Protein AF-G6C3H3-F1 (afdb_monomer_lite)

Foldseek 3Di:
DAEAEQDPPAEDELVCQQDQVSLDVVVPDPDHDDDDPAFAAASYEYELEHYEDAAEAECVQERVHRRRTSVNNYHYAQYEYEYDAAYEYEYEAEQDEQEEYEQDQPDDPRCSDAQASYEYEYNYEYAYAHAYDPVGAAEDEEYASHEYEYPAYYHHAHAQHEDYYYEQNYAAEDAAQYEFEYHALYEDEEFFLHDDPDPHHDSATHYEYNYEYEYDAPHEAYEDYDYERPDLQADSYEHYYNYEYDHQRYANYEDYAYESYEYHAQEEYEHHEQYEDYEYECHAYAHAEEYEYQYLYEDYEYDYECVVHAAAANYEYEYNEANYEDYEYELEEEEPPDDRHHHRYRYHQVQYAYEPYHYDLYEYHEADEEADEHANYAPYAYELYAYEAREEYHYADANYEPEEYEAHHPPDPARYDYDAPYEYEHEENYEQYEEEHQGEYEYRHEYAYYYNYEDEYYEDENYEYHYAEEYEYEALYEDYEYENHDYYEYQEEYDYQHYNYEYYEAAYQDEDEHEYNYEYYAAHELYEDYAYYRDAYEYEYNAEFEYHHHDDPRAAERAHRPHAHEYEYDAQHEFEYEAQHERHDDHAAEYAADANYYFEYEELYEREEHAHHEYHDDANYEYAWYQHPDPPSAYEDYHYAYQEYEYAANYQYYHGYALHEYYEANYAHQYEYEANHAEDEHEYNYEDYAYPHQNYEYEAAYAYEYAEENYEDEEDNHHYDHPHHYYDPHYYNYYDYD

Secondary structure (DSSP, 8-state):
-EEEES--S-PEEGGGGSSHHHHHHHH-TT------SSS----EEEES-EEEE-S-EETTS-TTSSS--GGGGEEEES-EEEEPTT-EEEE-STT-EEEEEE----STT-----GGGSEEEESSEEEE-PPP-SS---EEEEEESSEEEESSEEEE-STT-EEEEEETT-EEEE-TT-EEEE-TT-EEEEEES-STT---S---EEEEE-SEEEEPTT----EEEEEE--SS-GGGEEEEE-SEEEETTSTT-EEEEEES-EEEE-SEEEE-TT-EEEEEES-EEEE-S-EEE-SS-EEEEEEEE-TT--EEE--EEEE-SSSEEEEEEEEEEEE--STTEEE--EEE-TT--EEEEEEES-EEEE-S-EEE-SSSEEEEEEES-EEEE-S-EEE-SSS-EEEEEES--TT-S-SEEEPTT-EEEE-TT-EEEEEETT-EEEE-SEEEE-TT-EEEEEESTT-EEEE-SEEEE-TT-EEEEEES-SEEEE-SEEEE-STT-EEEEEEESS--EEEE-SEEEE-STT-EEEEEEES-EEEEE-S-EEE---BTTB--EEEEETT-EEEEE-TT-EEEE-TT-EEEEEESSEEEE-TT-EEEE-TT-EEEEESSSEEEE-TT-EEEE----STT---EEEEE--SSEEEEE--SEEEEPTT-EEEEE--SS-EEEEE--SEEEE-SS-EEEEE--TT-EEEE--EEEE-SSS-EEEEESSEEEE-S-EE--SSSS-EEE-

Structure (mmCIF, N/CA/C/O backbone):
data_AF-G6C3H3-F1
#
_entry.id   AF-G6C3H3-F1
#
loop_
_atom_site.group_PDB
_atom_site.id
_atom_site.type_symbol
_atom_site.label_atom_id
_atom_site.label_alt_id
_atom_site.label_comp_id
_atom_site.label_asym_id
_atom_site.label_entity_id
_atom_site.label_seq_id
_atom_site.pdbx_PDB_ins_code
_atom_site.Cartn_x
_atom_site.Cartn_y
_atom_site.Cartn_z
_atom_site.occupancy
_atom_site.B_iso_or_equiv
_atom_site.auth_seq_id
_atom_site.auth_comp_id
_atom_site.auth_asym_id
_atom_site.auth_atom_id
_atom_site.pdbx_PDB_model_num
ATOM 1 N N . PHE A 1 1 ? -37.567 7.611 62.270 1.00 65.19 1 PHE A N 1
ATOM 2 C CA . PHE A 1 1 ? -36.760 7.077 61.156 1.00 65.19 1 PHE A CA 1
ATOM 3 C C . PHE A 1 1 ? -35.905 5.941 61.695 1.00 65.19 1 PHE A C 1
ATOM 5 O O . PHE A 1 1 ? -35.136 6.182 62.618 1.00 65.19 1 PHE A O 1
ATOM 12 N N . MET A 1 2 ? -36.106 4.710 61.221 1.00 79.44 2 MET A N 1
ATOM 13 C CA . MET A 1 2 ? -35.404 3.520 61.722 1.00 79.44 2 MET A CA 1
ATOM 14 C C . MET A 1 2 ? -34.203 3.203 60.825 1.00 79.44 2 MET A C 1
ATOM 16 O O . MET A 1 2 ? -34.356 3.170 59.607 1.00 79.44 2 MET A O 1
ATOM 20 N N . VAL A 1 3 ? -33.029 2.955 61.416 1.00 84.56 3 VAL A N 1
ATOM 21 C CA . VAL A 1 3 ? -31.821 2.531 60.689 1.00 84.56 3 VAL A CA 1
ATOM 22 C C . VAL A 1 3 ? -31.409 1.142 61.167 1.00 84.56 3 VAL A C 1
ATOM 24 O O . VAL A 1 3 ? -31.117 0.952 62.345 1.00 84.56 3 VAL A O 1
ATOM 27 N N . LEU A 1 4 ? -31.374 0.178 60.252 1.00 87.06 4 LEU A N 1
ATOM 28 C CA . LEU A 1 4 ? -30.877 -1.172 60.487 1.00 87.06 4 LEU A CA 1
ATOM 29 C C . LEU A 1 4 ? -29.402 -1.229 60.084 1.00 87.06 4 LEU A C 1
ATOM 31 O O . LEU A 1 4 ? -29.072 -1.114 58.905 1.00 87.06 4 LEU A O 1
ATOM 35 N N . HIS A 1 5 ? -28.511 -1.390 61.060 1.00 88.25 5 HIS A N 1
ATOM 36 C CA . HIS A 1 5 ? -27.068 -1.469 60.835 1.00 88.25 5 HIS A CA 1
ATOM 37 C C . HIS A 1 5 ? -26.609 -2.931 60.856 1.00 88.25 5 HIS A C 1
ATOM 39 O O . HIS A 1 5 ? -26.751 -3.594 61.882 1.00 88.25 5 HIS A O 1
ATOM 45 N N . LYS A 1 6 ? -26.060 -3.421 59.737 1.00 88.38 6 LYS A N 1
ATOM 46 C CA . LYS A 1 6 ? -25.542 -4.792 59.568 1.00 88.38 6 LYS A CA 1
ATOM 47 C C . LYS A 1 6 ? -26.547 -5.882 59.999 1.00 88.38 6 LYS A C 1
ATOM 49 O O . LYS A 1 6 ? -26.216 -6.723 60.836 1.00 88.38 6 LYS A O 1
ATOM 54 N N . PRO A 1 7 ? -27.795 -5.873 59.486 1.00 87.31 7 PRO A N 1
ATOM 55 C CA . PRO A 1 7 ? -28.795 -6.861 59.883 1.00 87.31 7 PRO A CA 1
ATOM 56 C C . PRO A 1 7 ? -28.382 -8.279 59.455 1.00 87.31 7 PRO A C 1
ATOM 58 O O . PRO A 1 7 ? -27.987 -8.505 58.316 1.00 87.31 7 PRO A O 1
ATOM 61 N N . THR A 1 8 ? -28.526 -9.254 60.355 1.00 80.69 8 THR A N 1
ATOM 62 C CA . THR A 1 8 ? -28.096 -10.652 60.142 1.00 80.69 8 THR A CA 1
ATOM 63 C C . THR A 1 8 ? -29.222 -11.593 59.689 1.00 80.69 8 THR A C 1
ATOM 65 O O . THR A 1 8 ? -28.976 -12.765 59.421 1.00 80.69 8 THR A O 1
ATOM 68 N N . GLY A 1 9 ? -30.460 -11.095 59.575 1.00 76.12 9 GLY A N 1
ATOM 69 C CA . GLY A 1 9 ? -31.671 -11.885 59.300 1.00 76.12 9 GLY A CA 1
ATOM 70 C C . GLY A 1 9 ? -31.906 -12.304 57.840 1.00 76.12 9 GLY A C 1
ATOM 71 O O . GLY A 1 9 ? -32.994 -12.777 57.524 1.00 76.12 9 GLY A O 1
ATOM 72 N N . GLY A 1 10 ? -30.929 -12.132 56.944 1.00 84.06 10 GLY A N 1
ATOM 73 C CA . GLY A 1 10 ? -31.059 -12.453 55.517 1.00 84.06 10 GLY A CA 1
ATOM 74 C C . GLY A 1 10 ? -31.530 -11.279 54.647 1.00 84.06 10 GLY A C 1
ATOM 75 O O . GLY A 1 10 ? -31.363 -10.115 55.003 1.00 84.06 10 GLY A O 1
ATOM 76 N N . SER A 1 11 ? -32.058 -11.585 53.455 1.00 88.81 11 SER A N 1
ATOM 77 C CA . SER A 1 11 ? -32.482 -10.574 52.470 1.00 88.81 11 SER A CA 1
ATOM 78 C C . SER A 1 11 ? -33.853 -9.991 52.808 1.00 88.81 11 SER A C 1
ATOM 80 O O . SER A 1 11 ? -34.802 -10.729 53.068 1.00 88.81 11 SER A O 1
ATOM 82 N N . MET A 1 12 ? -33.972 -8.665 52.766 1.00 91.69 12 MET A N 1
ATOM 83 C CA . MET A 1 12 ? -35.257 -7.980 52.881 1.00 91.69 12 MET A CA 1
ATOM 84 C C . MET A 1 12 ? -35.919 -7.885 51.513 1.00 91.69 12 MET A C 1
ATOM 86 O O . MET A 1 12 ? -35.362 -7.309 50.580 1.00 91.69 12 MET A O 1
ATOM 90 N N . LYS A 1 13 ? -37.128 -8.431 51.406 1.00 93.31 13 LYS A N 1
ATOM 91 C CA . LYS A 1 13 ? -37.913 -8.421 50.170 1.00 93.31 13 LYS A CA 1
ATOM 92 C C . LYS A 1 13 ? -38.567 -7.067 49.958 1.00 93.31 13 LYS A C 1
ATOM 94 O O . LYS A 1 13 ? -39.248 -6.581 50.862 1.00 93.31 13 LYS A O 1
ATOM 99 N N . LEU A 1 14 ? -38.439 -6.494 48.766 1.00 94.00 14 LEU A N 1
ATOM 100 C CA . LEU A 1 14 ? -39.068 -5.218 48.425 1.00 94.00 14 LEU A CA 1
ATOM 101 C C . LEU A 1 14 ? -40.595 -5.273 48.584 1.00 94.00 14 LEU A C 1
ATOM 103 O O . LEU A 1 14 ? -41.206 -4.326 49.071 1.00 94.00 14 LEU A O 1
ATOM 107 N N . SER A 1 15 ? -41.214 -6.420 48.294 1.00 92.44 15 SER A N 1
ATOM 108 C CA . SER A 1 15 ? -42.661 -6.595 48.459 1.00 92.44 15 SER A CA 1
ATOM 109 C C . SER A 1 15 ? -43.156 -6.468 49.904 1.00 92.44 15 SER A C 1
ATOM 111 O O . SER A 1 15 ? -44.357 -6.325 50.131 1.00 92.44 15 SER A O 1
ATOM 113 N N . SER A 1 16 ? -42.259 -6.521 50.897 1.00 89.06 16 SER A N 1
ATOM 114 C CA . SER A 1 16 ? -42.622 -6.320 52.304 1.00 89.06 16 SER A CA 1
ATOM 115 C C . SER A 1 16 ? -43.036 -4.875 52.609 1.00 89.06 16 SER A C 1
ATOM 117 O O . SER A 1 16 ? -43.790 -4.646 53.552 1.00 89.06 16 SER A O 1
ATOM 119 N N . VAL A 1 17 ? -42.650 -3.903 51.772 1.00 86.88 17 VAL A N 1
ATOM 120 C CA . VAL A 1 17 ? -42.936 -2.472 51.986 1.00 86.88 17 VAL A CA 1
ATOM 121 C C . VAL A 1 17 ? -44.022 -1.895 51.065 1.00 86.88 17 VAL A C 1
ATOM 123 O O . VAL A 1 17 ? -44.182 -0.680 50.958 1.00 86.88 17 VAL A O 1
ATOM 126 N N . ASN A 1 18 ? -44.820 -2.753 50.421 1.00 83.94 18 ASN A N 1
ATOM 127 C CA . ASN A 1 18 ? -45.878 -2.321 49.499 1.00 83.94 18 ASN A CA 1
ATOM 128 C C . ASN A 1 18 ? -47.015 -1.551 50.180 1.00 83.94 18 ASN A C 1
ATOM 130 O O . ASN A 1 18 ? -47.515 -0.567 49.632 1.00 83.94 18 ASN A O 1
ATOM 134 N N . SER A 1 19 ? -47.419 -1.988 51.373 1.00 80.44 19 SER A N 1
ATOM 135 C CA . SER A 1 19 ? -48.550 -1.441 52.128 1.00 80.44 19 SER A CA 1
ATOM 136 C C . SER A 1 19 ? -48.218 -1.324 53.614 1.00 80.44 19 SER A C 1
ATOM 138 O O . SER A 1 19 ? -47.340 -2.026 54.110 1.00 80.44 19 SER A O 1
ATOM 140 N N . LEU A 1 20 ? -48.957 -0.494 54.354 1.00 78.44 20 LEU A N 1
ATOM 141 C CA . LEU A 1 20 ? -48.774 -0.378 55.806 1.00 78.44 20 LEU A CA 1
ATOM 142 C C . LEU A 1 20 ? -48.952 -1.729 56.523 1.00 78.44 20 LEU A C 1
ATOM 144 O O . LEU A 1 20 ? -48.189 -2.057 57.426 1.00 78.44 20 LEU A O 1
ATOM 148 N N . ALA A 1 21 ? -49.893 -2.556 56.058 1.00 80.31 21 ALA A N 1
ATOM 149 C CA . ALA A 1 21 ? -50.127 -3.893 56.597 1.00 80.31 21 ALA A CA 1
ATOM 150 C C . ALA A 1 21 ? -48.920 -4.826 56.400 1.00 80.31 21 ALA A C 1
ATOM 152 O O . ALA A 1 21 ? -48.498 -5.504 57.336 1.00 80.31 21 ALA A O 1
ATOM 153 N N . THR A 1 22 ? -48.326 -4.842 55.202 1.00 81.31 22 THR A N 1
ATOM 154 C CA . THR A 1 22 ? -47.132 -5.662 54.931 1.00 81.31 22 THR A CA 1
ATOM 155 C C . THR A 1 22 ? -45.911 -5.144 55.688 1.00 81.31 22 THR A C 1
ATOM 157 O O . THR A 1 22 ? -45.115 -5.947 56.166 1.00 81.31 22 THR A O 1
ATOM 160 N N . ILE A 1 23 ? -45.804 -3.823 55.865 1.00 79.50 23 ILE A N 1
ATOM 161 C CA . ILE A 1 23 ? -44.745 -3.177 56.646 1.00 79.50 23 ILE A CA 1
ATOM 162 C C . ILE A 1 23 ? -44.831 -3.594 58.119 1.00 79.50 23 ILE A C 1
ATOM 164 O O . ILE A 1 23 ? -43.850 -4.091 58.668 1.00 79.50 23 ILE A O 1
ATOM 168 N N . ASN A 1 24 ? -46.001 -3.449 58.748 1.00 78.31 24 ASN A N 1
ATOM 169 C CA . ASN A 1 24 ? -46.206 -3.842 60.146 1.00 78.31 24 ASN A CA 1
ATOM 170 C C . ASN A 1 24 ? -46.001 -5.352 60.328 1.00 78.31 24 ASN A C 1
ATOM 172 O O . ASN A 1 24 ? -45.377 -5.788 61.293 1.00 78.31 24 ASN A O 1
ATOM 176 N N . SER A 1 25 ? -46.416 -6.158 59.344 1.00 79.94 25 SER A N 1
ATOM 177 C CA . SER A 1 25 ? -46.111 -7.591 59.330 1.00 79.94 25 SER A CA 1
ATOM 178 C C . SER A 1 25 ? -44.607 -7.884 59.260 1.00 79.94 25 SER A C 1
ATOM 180 O O . SER A 1 25 ? -44.170 -8.880 59.833 1.00 79.94 25 SER A O 1
ATOM 182 N N . ALA A 1 26 ? -43.817 -7.064 58.562 1.00 74.88 26 ALA A N 1
ATOM 183 C CA . ALA A 1 26 ? -42.375 -7.255 58.408 1.00 74.88 26 ALA A CA 1
ATOM 184 C C . ALA A 1 26 ? -41.568 -6.784 59.632 1.00 74.88 26 ALA A C 1
ATOM 186 O O . ALA A 1 26 ? -40.526 -7.362 59.934 1.00 74.88 26 ALA A O 1
ATOM 187 N N . LEU A 1 27 ? -42.052 -5.769 60.354 1.00 73.81 27 LEU A N 1
ATOM 188 C CA . LEU A 1 27 ? -41.435 -5.259 61.589 1.00 73.81 27 LEU A CA 1
ATOM 189 C C . LEU A 1 27 ? -41.714 -6.143 62.817 1.00 73.81 27 LEU A C 1
ATOM 191 O O . LEU A 1 27 ? -41.025 -6.041 63.835 1.00 73.81 27 LEU A O 1
ATOM 195 N N . GLY A 1 28 ? -42.696 -7.041 62.708 1.00 75.75 28 GLY A N 1
ATOM 196 C CA . GLY A 1 28 ? -43.110 -7.948 63.771 1.00 75.75 28 GLY A CA 1
ATOM 197 C C . GLY A 1 28 ? -44.033 -7.288 64.797 1.00 75.75 28 GLY A C 1
ATOM 198 O O . GLY A 1 28 ? -44.386 -6.119 64.709 1.00 75.75 28 GLY A O 1
ATOM 199 N N . SER A 1 29 ? -44.429 -8.041 65.823 1.00 80.19 29 SER A N 1
ATOM 200 C CA . SER A 1 29 ? -45.497 -7.634 66.752 1.00 80.19 29 SER A CA 1
ATOM 201 C C . SER A 1 29 ? -45.112 -6.556 67.776 1.00 80.19 29 SER A C 1
ATOM 203 O O . SER A 1 29 ? -45.908 -6.255 68.661 1.00 80.19 29 SER A O 1
ATOM 205 N N . LYS A 1 30 ? -43.875 -6.043 67.743 1.00 80.69 30 LYS A N 1
ATOM 206 C CA . LYS A 1 30 ? -43.344 -5.100 68.749 1.00 80.69 30 LYS A CA 1
ATOM 207 C C . LYS A 1 30 ? -43.237 -3.661 68.248 1.00 80.69 30 LYS A C 1
ATOM 209 O O . LYS A 1 30 ? -42.920 -2.781 69.042 1.00 80.69 30 LYS A O 1
ATOM 214 N N . VAL A 1 31 ? -43.451 -3.433 66.955 1.00 75.38 31 VAL A N 1
ATOM 215 C CA . VAL A 1 31 ? -43.338 -2.120 66.318 1.00 75.38 31 VAL A CA 1
ATOM 216 C C . VAL A 1 31 ? -44.489 -1.981 65.330 1.00 75.38 31 VAL A C 1
ATOM 218 O O . VAL A 1 31 ? -44.626 -2.799 64.427 1.00 75.38 31 VAL A O 1
ATOM 221 N N . GLU A 1 32 ? -45.295 -0.938 65.496 1.00 76.44 32 GLU A N 1
ATOM 222 C CA . GLU A 1 32 ? -46.365 -0.566 64.572 1.00 76.44 32 GLU A CA 1
ATOM 223 C C . GLU A 1 32 ? -46.048 0.813 63.991 1.00 76.44 32 GLU A C 1
ATOM 225 O O . GLU A 1 32 ? -45.681 1.736 64.721 1.00 76.44 32 GLU A O 1
ATOM 230 N N . LEU A 1 33 ? -46.136 0.940 62.669 1.00 76.56 33 LEU A N 1
ATOM 231 C CA . LEU A 1 33 ? -46.012 2.212 61.974 1.00 76.56 33 LEU A CA 1
ATOM 232 C C . LEU A 1 33 ? -47.397 2.760 61.639 1.00 76.56 33 LEU A C 1
ATOM 234 O O . LEU A 1 33 ? -48.252 2.047 61.112 1.00 76.56 33 LEU A O 1
ATOM 238 N N . GLU A 1 34 ? -47.570 4.055 61.888 1.00 78.88 34 GLU A N 1
ATOM 239 C CA . GLU A 1 34 ? -48.705 4.852 61.435 1.00 78.88 34 GLU A CA 1
ATOM 240 C C . GLU A 1 34 ? -48.234 5.750 60.282 1.00 78.88 34 GLU A C 1
ATOM 242 O O . GLU A 1 34 ? -47.228 6.457 60.396 1.00 78.88 34 GLU A O 1
ATOM 247 N N . ALA A 1 35 ? -48.913 5.676 59.136 1.00 71.31 35 ALA A N 1
ATOM 248 C CA . ALA A 1 35 ? -48.563 6.485 57.973 1.00 71.31 35 ALA A CA 1
ATOM 249 C C . ALA A 1 35 ? -49.033 7.943 58.160 1.00 71.31 35 ALA A C 1
ATOM 251 O O . ALA A 1 35 ? -50.126 8.164 58.684 1.00 71.31 35 ALA A O 1
ATOM 252 N N . PRO A 1 36 ? -48.263 8.948 57.705 1.00 73.00 36 PRO A N 1
ATOM 253 C CA . PRO A 1 36 ? -48.707 10.338 57.729 1.00 73.00 36 PRO A CA 1
ATOM 254 C C . PRO A 1 36 ? -49.960 10.538 56.861 1.00 73.00 36 PRO A C 1
ATOM 256 O O . PRO A 1 36 ? -50.090 9.942 55.794 1.00 73.00 36 PRO A O 1
ATOM 259 N N . ALA A 1 37 ? -50.864 11.421 57.301 1.00 69.81 37 ALA A N 1
ATOM 260 C CA . ALA A 1 37 ? -52.139 11.689 56.622 1.00 69.81 37 ALA A CA 1
ATOM 261 C C . ALA A 1 37 ? -51.979 12.228 55.184 1.00 69.81 37 ALA A C 1
ATOM 263 O O . ALA A 1 37 ? -52.869 12.053 54.354 1.00 69.81 37 ALA A O 1
ATOM 264 N N . THR A 1 38 ? -50.846 12.872 54.882 1.00 65.62 38 THR A N 1
ATOM 265 C CA . THR A 1 38 ? -50.468 13.355 53.546 1.00 65.62 38 THR A CA 1
ATOM 266 C C . THR A 1 38 ? -48.951 13.286 53.366 1.00 65.62 38 THR A C 1
ATOM 268 O O . THR A 1 38 ? -48.218 13.636 54.291 1.00 65.62 38 THR A O 1
ATOM 271 N N . GLY A 1 39 ? -48.484 12.927 52.166 1.00 65.88 39 GLY A N 1
ATOM 272 C CA . GLY A 1 39 ? -47.061 12.910 51.798 1.00 65.88 39 GLY A CA 1
ATOM 273 C C . GLY A 1 39 ? -46.446 11.508 51.708 1.00 65.88 39 GLY A C 1
ATOM 274 O O . GLY A 1 39 ? -47.073 10.509 52.056 1.00 65.88 39 GLY A O 1
ATOM 275 N N . SER A 1 40 ? -45.214 11.436 51.203 1.00 71.12 40 SER A N 1
ATOM 276 C CA . SER A 1 40 ? -44.408 10.214 51.119 1.00 71.12 40 SER A CA 1
ATOM 277 C C . SER A 1 40 ? -43.571 10.015 52.390 1.00 71.12 40 SER A C 1
ATOM 279 O O . SER A 1 40 ? -43.227 10.969 53.090 1.00 71.12 40 SER A O 1
ATOM 281 N N . TYR A 1 41 ? -43.250 8.762 52.723 1.00 75.44 41 TYR A N 1
ATOM 282 C CA . TYR A 1 41 ? -42.423 8.426 53.883 1.00 75.44 41 TYR A CA 1
ATOM 283 C C . TYR A 1 41 ? -41.456 7.286 53.562 1.00 75.44 41 TYR A C 1
ATOM 285 O O . TYR A 1 41 ? -41.784 6.365 52.814 1.00 75.44 41 TYR A O 1
ATOM 293 N N . LYS A 1 42 ? -40.269 7.331 54.176 1.00 82.38 42 LYS A N 1
ATOM 294 C CA . LYS A 1 42 ? -39.319 6.214 54.172 1.00 82.38 42 LYS A CA 1
ATOM 295 C C . LYS A 1 42 ? -39.565 5.322 55.384 1.00 82.38 42 LYS A C 1
ATOM 297 O O . LYS A 1 42 ? -39.545 5.803 56.517 1.00 82.38 42 LYS A O 1
ATOM 302 N N . VAL A 1 43 ? -39.778 4.032 55.145 1.00 82.94 43 VAL A N 1
ATOM 303 C CA . VAL A 1 43 ? -40.082 3.027 56.173 1.00 82.94 43 VAL A CA 1
ATOM 304 C C . VAL A 1 43 ? -38.861 2.785 57.060 1.00 82.94 43 VAL A C 1
ATOM 306 O O . VAL A 1 43 ? -38.936 2.890 58.283 1.00 82.94 43 VAL A O 1
ATOM 309 N N . TYR A 1 44 ? -37.716 2.500 56.441 1.00 84.81 44 TYR A N 1
ATOM 310 C CA . TYR A 1 44 ? -36.442 2.297 57.121 1.00 84.81 44 TYR A CA 1
ATOM 311 C C . TYR A 1 44 ? -35.264 2.544 56.178 1.00 84.81 44 TYR A C 1
ATOM 313 O O . TYR A 1 44 ? -35.391 2.456 54.953 1.00 84.81 44 TYR A O 1
ATOM 321 N N . SER A 1 45 ? -34.103 2.800 56.775 1.00 89.88 45 SER A N 1
ATOM 322 C CA . SER A 1 45 ? -32.813 2.697 56.104 1.00 89.88 45 SER A CA 1
ATOM 323 C C . SER A 1 45 ? -32.078 1.445 56.540 1.00 89.88 45 SER A C 1
ATOM 325 O O . SER A 1 45 ? -32.140 1.059 57.705 1.00 89.88 45 SER A O 1
ATOM 327 N N . VAL A 1 46 ? -31.331 0.843 55.627 1.00 91.31 46 VAL A N 1
ATOM 328 C CA . VAL A 1 46 ? -30.484 -0.314 55.903 1.00 91.31 46 VAL A CA 1
ATOM 329 C C . VAL A 1 46 ? -29.068 0.006 55.469 1.00 91.31 46 VAL A C 1
ATOM 331 O O . VAL A 1 46 ? -28.836 0.484 54.361 1.00 91.31 46 VAL A O 1
ATOM 334 N N . TYR A 1 47 ? -28.124 -0.269 56.357 1.00 91.25 47 TYR A N 1
ATOM 335 C CA . TYR A 1 47 ? -26.701 -0.157 56.099 1.00 91.25 47 TYR A CA 1
ATOM 336 C C . TYR A 1 47 ? -26.055 -1.538 56.203 1.00 91.25 47 TYR A C 1
ATOM 338 O O . TYR A 1 47 ? -26.296 -2.232 57.194 1.00 91.25 47 TYR A O 1
ATOM 346 N N . ARG A 1 48 ? -25.235 -1.929 55.214 1.00 90.44 48 ARG A N 1
ATOM 347 C CA . ARG A 1 48 ? -24.584 -3.256 55.143 1.00 90.44 48 ARG A CA 1
ATOM 348 C C . ARG A 1 48 ? -25.574 -4.423 55.285 1.00 90.44 48 ARG A C 1
ATOM 350 O O . ARG A 1 48 ? -25.325 -5.380 56.013 1.00 90.44 48 ARG A O 1
ATOM 357 N N . GLY A 1 49 ? -26.735 -4.305 54.645 1.00 93.12 49 GLY A N 1
ATOM 358 C CA . GLY A 1 49 ? -27.723 -5.382 54.550 1.00 93.12 49 GLY A CA 1
ATOM 359 C C . GLY A 1 49 ? -27.897 -5.850 53.110 1.00 93.12 49 GLY A C 1
ATOM 360 O O . GLY A 1 49 ? -27.049 -5.589 52.262 1.00 93.12 49 GLY A O 1
ATOM 361 N N . LYS A 1 50 ? -29.023 -6.509 52.824 1.00 94.81 50 LYS A N 1
ATOM 362 C CA . LYS A 1 50 ? -29.364 -6.979 51.478 1.00 94.81 50 LYS A CA 1
ATOM 363 C C . LYS A 1 50 ? -30.829 -6.722 51.141 1.00 94.81 50 LYS A C 1
ATOM 365 O O . LYS A 1 50 ? -31.700 -7.086 51.933 1.00 94.81 50 LYS A O 1
ATOM 370 N N . ILE A 1 51 ? -31.091 -6.142 49.970 1.00 95.62 51 ILE A N 1
ATOM 371 C CA . ILE A 1 51 ? -32.431 -6.026 49.379 1.00 95.62 51 ILE A CA 1
ATOM 372 C C . ILE A 1 51 ? -32.618 -7.036 48.245 1.00 95.62 51 ILE A C 1
ATOM 374 O O . ILE A 1 51 ? -31.763 -7.190 47.373 1.00 95.62 51 ILE A O 1
ATOM 378 N N . GLU A 1 52 ? -33.760 -7.714 48.261 1.00 96.94 52 GLU A N 1
ATOM 379 C CA . GLU A 1 52 ? -34.253 -8.591 47.200 1.00 96.94 52 GLU A CA 1
ATOM 380 C C . GLU A 1 52 ? -35.432 -7.892 46.508 1.00 96.94 52 GLU A C 1
ATOM 382 O O . GLU A 1 52 ? -36.507 -7.715 47.087 1.00 96.94 52 GLU A O 1
ATOM 387 N N . ILE A 1 53 ? -35.223 -7.448 45.272 1.00 97.94 53 ILE A N 1
ATOM 388 C CA . ILE A 1 53 ? -36.224 -6.815 44.412 1.00 97.94 53 ILE A CA 1
ATOM 389 C C . ILE A 1 53 ? -37.033 -7.941 43.761 1.00 97.94 53 ILE A C 1
ATOM 391 O O . ILE A 1 53 ? -36.782 -8.369 42.633 1.00 97.94 53 ILE A O 1
ATOM 395 N N . ASN A 1 54 ? -37.993 -8.453 44.532 1.00 97.25 54 ASN A N 1
ATOM 396 C CA . ASN A 1 54 ? -38.839 -9.600 44.200 1.00 97.25 54 ASN A CA 1
ATOM 397 C C . ASN A 1 54 ? -40.176 -9.214 43.532 1.00 97.25 54 ASN A C 1
ATOM 399 O O . ASN A 1 54 ? -41.122 -10.008 43.467 1.00 97.25 54 ASN A O 1
ATOM 403 N N . GLN A 1 55 ? -40.267 -7.989 43.021 1.00 97.06 55 GLN A N 1
ATOM 404 C CA . GLN A 1 55 ? -41.407 -7.436 42.293 1.00 97.06 55 GLN A CA 1
ATOM 405 C C . GLN A 1 55 ? -40.922 -6.450 41.228 1.00 97.06 55 GLN A C 1
ATOM 407 O O . GLN A 1 55 ? -39.760 -6.047 41.259 1.00 97.06 55 GLN A O 1
ATOM 412 N N . ASP A 1 56 ? -41.800 -6.084 40.297 1.00 98.25 56 ASP A N 1
ATOM 413 C CA . ASP A 1 56 ? -41.472 -5.075 39.291 1.00 98.25 56 ASP A CA 1
ATOM 414 C C . ASP A 1 56 ? -41.357 -3.687 39.933 1.00 98.25 56 ASP A C 1
ATOM 416 O O . ASP A 1 56 ? -42.045 -3.393 40.912 1.00 98.25 56 ASP A O 1
ATOM 420 N N . VAL A 1 57 ? -40.477 -2.856 39.374 1.00 98.25 57 VAL A N 1
ATOM 421 C CA . VAL A 1 57 ? -40.194 -1.493 39.836 1.00 98.25 57 VAL A CA 1
ATOM 422 C C . VAL A 1 57 ? -40.377 -0.527 38.677 1.00 98.25 57 VAL A C 1
ATOM 424 O O . VAL A 1 57 ? -39.790 -0.714 37.608 1.00 98.25 57 VAL A O 1
ATOM 427 N N . ASN A 1 58 ? -41.144 0.536 38.903 1.00 97.50 58 ASN A N 1
ATOM 428 C CA . ASN A 1 58 ? -41.253 1.664 37.986 1.00 97.50 58 ASN A CA 1
ATOM 429 C C . ASN A 1 58 ? -40.566 2.905 38.575 1.00 97.50 58 ASN A C 1
ATOM 431 O O . ASN A 1 58 ? -41.110 3.566 39.456 1.00 97.50 58 ASN A O 1
ATOM 435 N N . LEU A 1 59 ? -39.394 3.252 38.043 1.00 97.56 59 LEU A N 1
ATOM 436 C CA . LEU A 1 59 ? -38.600 4.409 38.468 1.00 97.56 59 LEU A CA 1
ATOM 437 C C . LEU A 1 59 ? -39.258 5.755 38.131 1.00 97.56 59 LEU A C 1
ATOM 439 O O . LEU A 1 59 ? -38.863 6.790 38.662 1.00 97.56 59 LEU A O 1
ATOM 443 N N . ASP A 1 60 ? -40.251 5.777 37.241 1.00 96.81 60 ASP A N 1
ATOM 444 C CA . ASP A 1 60 ? -40.978 7.009 36.933 1.00 96.81 60 ASP A CA 1
ATOM 445 C C . ASP A 1 60 ? -41.969 7.377 38.049 1.00 96.81 60 ASP A C 1
ATOM 447 O O . ASP A 1 60 ? -42.292 8.560 38.209 1.00 96.81 60 ASP A O 1
ATOM 451 N N . ASN A 1 61 ? -42.375 6.388 38.857 1.00 95.00 61 ASN A N 1
ATOM 452 C CA . ASN A 1 61 ? -43.157 6.551 40.083 1.00 95.00 61 ASN A CA 1
ATOM 453 C C . ASN A 1 61 ? -42.233 6.895 41.266 1.00 95.00 61 ASN A C 1
ATOM 455 O O . ASN A 1 61 ? -42.167 6.170 42.258 1.00 95.00 61 ASN A O 1
ATOM 459 N N . ASP A 1 62 ? -41.479 7.983 41.136 1.00 91.31 62 ASP A N 1
ATOM 460 C CA . ASP A 1 62 ? -40.541 8.469 42.154 1.00 91.31 62 ASP A CA 1
ATOM 461 C C . ASP A 1 62 ? -41.228 9.227 43.306 1.00 91.31 62 ASP A C 1
ATOM 463 O O . ASP A 1 62 ? -42.455 9.354 43.359 1.00 91.31 62 ASP A O 1
ATOM 467 N N . ASP A 1 63 ? -40.421 9.761 44.227 1.00 86.06 63 ASP A N 1
ATOM 468 C CA . ASP A 1 63 ? -40.866 10.524 45.402 1.00 86.06 63 ASP A CA 1
ATOM 469 C C . ASP A 1 63 ? -41.680 11.788 45.067 1.00 86.06 63 ASP A C 1
ATOM 471 O O . ASP A 1 63 ? -42.345 12.330 45.951 1.00 86.06 63 ASP A O 1
ATOM 475 N N . SER A 1 64 ? -41.648 12.267 43.815 1.00 86.56 64 SER A N 1
ATOM 476 C CA . SER A 1 64 ? -42.467 13.401 43.361 1.00 86.56 64 SER A CA 1
ATOM 477 C C . SER A 1 64 ? -43.890 12.997 42.963 1.00 86.56 64 SER A C 1
ATOM 479 O O . SER A 1 64 ? -44.759 13.855 42.796 1.00 86.56 64 SER A O 1
ATOM 481 N N . THR A 1 65 ? -44.148 11.696 42.809 1.00 87.31 65 THR A N 1
ATOM 482 C CA . THR A 1 65 ? -45.460 11.172 42.425 1.00 87.31 65 THR A CA 1
ATOM 483 C C . THR A 1 65 ? -46.364 10.955 43.637 1.00 87.31 65 THR A C 1
ATOM 485 O O . THR A 1 65 ? -45.914 10.758 44.762 1.00 87.31 65 THR A O 1
ATOM 488 N N . THR A 1 66 ? -47.682 10.969 43.421 1.00 84.62 66 THR A N 1
ATOM 489 C CA . THR A 1 66 ? -48.670 10.755 44.495 1.00 84.62 66 THR A CA 1
ATOM 490 C C . THR A 1 66 ? -48.663 9.329 45.043 1.00 84.62 66 THR A C 1
ATOM 492 O O . THR A 1 66 ? -49.105 9.101 46.167 1.00 84.62 66 THR A O 1
ATOM 495 N N . THR A 1 67 ? -48.168 8.367 44.260 1.00 85.69 67 THR A N 1
ATOM 496 C CA . THR A 1 67 ? -48.047 6.955 44.644 1.00 85.69 67 THR A CA 1
ATOM 497 C C . THR A 1 67 ? -46.656 6.434 44.279 1.00 85.69 67 THR A C 1
ATOM 499 O O . THR A 1 67 ? -46.512 5.726 43.282 1.00 85.69 67 THR A O 1
ATOM 502 N N . PRO A 1 68 ? -45.624 6.779 45.076 1.00 89.56 68 PRO A N 1
ATOM 503 C CA . PRO A 1 68 ? -44.270 6.317 44.815 1.00 89.56 68 PRO A CA 1
ATOM 504 C C . PRO A 1 68 ? -44.185 4.791 44.839 1.00 89.56 68 PRO A C 1
ATOM 506 O O . PRO A 1 68 ? -44.830 4.128 45.666 1.00 89.56 68 PRO A O 1
ATOM 509 N N . ASP A 1 69 ? -43.357 4.242 43.954 1.00 93.19 69 ASP A N 1
ATOM 510 C CA . ASP A 1 69 ? -43.007 2.827 43.946 1.00 93.19 69 ASP A CA 1
ATOM 511 C C . ASP A 1 69 ? -42.429 2.416 45.310 1.00 93.19 69 ASP A C 1
ATOM 513 O O . ASP A 1 69 ? -41.787 3.204 46.012 1.00 93.19 69 ASP A O 1
ATOM 517 N N . ALA A 1 70 ? -42.644 1.158 45.697 1.00 91.88 70 ALA A N 1
ATOM 518 C CA . ALA A 1 70 ? -42.092 0.595 46.924 1.00 91.88 70 ALA A CA 1
ATOM 519 C C . ALA A 1 70 ? -40.569 0.782 47.024 1.00 91.88 70 ALA A C 1
ATOM 521 O O . ALA A 1 70 ? -40.048 0.929 48.131 1.00 91.88 70 ALA A O 1
ATOM 522 N N . PHE A 1 71 ? -39.867 0.822 45.886 1.00 93.62 71 PHE A N 1
ATOM 523 C CA . PHE A 1 71 ? -38.425 1.053 45.815 1.00 93.62 71 PHE A CA 1
ATOM 524 C C . PHE A 1 71 ? -37.988 2.365 46.483 1.00 93.62 71 PHE A C 1
ATOM 526 O O . PHE A 1 71 ? -36.968 2.389 47.166 1.00 93.62 71 PHE A O 1
ATOM 533 N N . TYR A 1 72 ? -38.791 3.428 46.374 1.00 91.56 72 TYR A N 1
ATOM 534 C CA . TYR A 1 72 ? -38.488 4.734 46.970 1.00 91.56 72 TYR A CA 1
ATOM 535 C C . TYR A 1 72 ? -38.873 4.836 48.456 1.00 91.56 72 TYR A C 1
ATOM 537 O O . TYR A 1 72 ? -38.424 5.733 49.172 1.00 91.56 72 TYR A O 1
ATOM 545 N N . LYS A 1 73 ? -39.644 3.868 48.971 1.00 87.94 73 LYS A N 1
ATOM 546 C CA . LYS A 1 73 ? -40.061 3.816 50.383 1.00 87.94 73 LYS A CA 1
ATOM 547 C C . LYS A 1 73 ? -38.975 3.281 51.319 1.00 87.94 73 LYS A C 1
ATOM 549 O O . LYS A 1 73 ? -39.151 3.316 52.536 1.00 87.94 73 LYS A O 1
ATOM 554 N N . VAL A 1 74 ? -37.858 2.783 50.798 1.00 89.88 74 VAL A N 1
ATOM 555 C CA . VAL A 1 74 ? -36.727 2.252 51.576 1.00 89.88 74 VAL A CA 1
ATOM 556 C C . VAL A 1 74 ? -35.422 2.895 51.121 1.00 89.88 74 VAL A C 1
ATOM 558 O O . VAL A 1 74 ? -35.319 3.405 50.013 1.00 89.88 74 VAL A O 1
ATOM 561 N N . ASP A 1 75 ? -34.412 2.911 51.988 1.00 90.94 75 ASP A N 1
ATOM 562 C CA . ASP A 1 75 ? -33.092 3.457 51.653 1.00 90.94 75 ASP A CA 1
ATOM 563 C C . ASP A 1 75 ? -31.998 2.456 52.027 1.00 90.94 75 ASP A C 1
ATOM 565 O O . ASP A 1 75 ? -31.747 2.205 53.203 1.00 90.94 75 ASP A O 1
ATOM 569 N N . PHE A 1 76 ? -31.361 1.863 51.022 1.00 93.31 76 PHE A N 1
ATOM 570 C CA . PHE A 1 76 ? -30.269 0.913 51.201 1.00 93.31 76 PHE A CA 1
ATOM 571 C C . PHE A 1 76 ? -28.945 1.599 50.889 1.00 93.31 76 PHE A C 1
ATOM 573 O O . PHE A 1 76 ? -28.743 2.103 49.786 1.00 93.31 76 PHE A O 1
ATOM 580 N N . ARG A 1 77 ? -28.029 1.594 51.858 1.00 92.00 77 ARG A N 1
ATOM 581 C CA . ARG A 1 77 ? -26.710 2.224 51.749 1.00 92.00 77 ARG A CA 1
ATOM 582 C C . ARG A 1 77 ? -25.621 1.195 51.974 1.00 92.00 77 ARG A C 1
ATOM 584 O O . ARG A 1 77 ? -25.696 0.426 52.935 1.00 92.00 77 ARG A O 1
ATOM 591 N N . SER A 1 78 ? -24.628 1.174 51.093 1.00 93.12 78 SER A N 1
ATOM 592 C CA . SER A 1 78 ? -23.517 0.215 51.121 1.00 93.12 78 SER A CA 1
ATOM 593 C C . SER A 1 78 ? -24.000 -1.210 51.393 1.00 93.12 78 SER A C 1
ATOM 595 O O . SER A 1 78 ? -23.552 -1.865 52.331 1.00 93.12 78 SER A O 1
ATOM 597 N N . SER A 1 79 ? -25.018 -1.628 50.640 1.00 95.19 79 SER A N 1
ATOM 598 C CA . SER A 1 79 ? -25.782 -2.859 50.862 1.00 95.19 79 SER A CA 1
ATOM 599 C C . SER A 1 79 ? -25.905 -3.660 49.574 1.00 95.19 79 SER A C 1
ATOM 601 O O . SER A 1 79 ? -25.901 -3.088 48.489 1.00 95.19 79 SER A O 1
ATOM 603 N N . ASP A 1 80 ? -26.071 -4.972 49.685 1.00 97.12 80 ASP A N 1
ATOM 604 C CA . ASP A 1 80 ? -26.319 -5.825 48.528 1.00 97.12 80 ASP A CA 1
ATOM 605 C C . ASP A 1 80 ? -27.688 -5.536 47.903 1.00 97.12 80 ASP A C 1
ATOM 607 O O . ASP A 1 80 ? -28.687 -5.391 48.613 1.00 97.12 80 ASP A O 1
ATOM 611 N N . MET A 1 81 ? -27.759 -5.532 46.574 1.00 98.31 81 MET A N 1
ATOM 612 C CA . MET A 1 81 ? -29.008 -5.435 45.820 1.00 98.31 81 MET A CA 1
ATOM 613 C C . MET A 1 81 ? -29.130 -6.598 44.838 1.00 98.31 81 MET A C 1
ATOM 615 O O . MET A 1 81 ? -28.235 -6.842 44.032 1.00 98.31 81 MET A O 1
ATOM 619 N N . LEU A 1 82 ? -30.255 -7.306 44.882 1.00 98.38 82 LEU A N 1
ATOM 620 C CA . LEU A 1 82 ? -30.550 -8.439 44.010 1.00 98.38 82 LEU A CA 1
ATOM 621 C C . LEU A 1 82 ? -31.872 -8.207 43.276 1.00 98.38 82 LEU A C 1
ATOM 623 O O . LEU A 1 82 ? -32.899 -8.059 43.926 1.00 98.38 82 LEU A O 1
ATOM 627 N N . VAL A 1 83 ? -31.861 -8.221 41.942 1.00 98.69 83 VAL A N 1
ATOM 628 C CA . VAL A 1 83 ? -33.084 -8.276 41.120 1.00 98.69 83 VAL A CA 1
ATOM 629 C C . VAL A 1 83 ? -33.431 -9.728 40.842 1.00 98.69 83 VAL A C 1
ATOM 631 O O . VAL A 1 83 ? -32.602 -10.448 40.282 1.00 98.69 83 VAL A O 1
ATOM 634 N N . ASP A 1 84 ? -34.640 -10.151 41.201 1.00 98.44 84 ASP A N 1
ATOM 635 C CA . ASP A 1 84 ? -35.074 -11.536 41.028 1.00 98.44 84 ASP A CA 1
ATOM 636 C C . ASP A 1 84 ? -35.354 -11.917 39.573 1.00 98.44 84 ASP A C 1
ATOM 638 O O . ASP A 1 84 ? -35.619 -11.093 38.694 1.00 98.44 84 ASP A O 1
ATOM 642 N N . THR A 1 85 ? -35.347 -13.229 39.327 1.00 98.25 85 THR A N 1
ATOM 643 C CA . THR A 1 85 ? -35.699 -13.780 38.016 1.00 98.25 85 THR A CA 1
ATOM 644 C C . THR A 1 85 ? -37.129 -13.404 37.633 1.00 98.25 85 THR A C 1
ATOM 646 O O . THR A 1 85 ? -38.062 -13.554 38.419 1.00 98.25 85 THR A O 1
ATOM 649 N N . GLY A 1 86 ? -37.302 -12.939 36.395 1.00 97.69 86 GLY A N 1
ATOM 650 C CA . GLY A 1 86 ? -38.607 -12.556 35.851 1.00 97.69 86 GLY A CA 1
ATOM 651 C C . GLY A 1 86 ? -39.124 -11.195 36.321 1.00 97.69 86 GLY A C 1
ATOM 652 O O . GLY A 1 86 ? -40.239 -10.843 35.955 1.00 97.69 86 GLY A O 1
ATOM 653 N N . LYS A 1 87 ? -38.343 -10.439 37.105 1.00 98.56 87 LYS A N 1
ATOM 654 C CA . LYS A 1 87 ? -38.695 -9.080 37.538 1.00 98.56 87 LYS A CA 1
ATOM 655 C C . LYS A 1 87 ? -38.083 -8.026 36.635 1.00 98.56 87 LYS A C 1
ATOM 657 O O . LYS A 1 87 ? -37.009 -8.236 36.067 1.00 98.56 87 LYS A O 1
ATOM 662 N N . THR A 1 88 ? -38.781 -6.904 36.505 1.00 98.62 88 THR A N 1
ATOM 663 C CA . THR A 1 88 ? -38.388 -5.793 35.641 1.00 98.62 88 THR A CA 1
ATOM 664 C C . THR A 1 88 ? -38.260 -4.499 36.429 1.00 98.62 88 THR A C 1
ATOM 666 O O . THR A 1 88 ? -39.175 -4.118 37.151 1.00 98.62 88 THR A O 1
ATOM 669 N N . ILE A 1 89 ? -37.149 -3.793 36.235 1.00 98.81 89 ILE A N 1
ATOM 670 C CA . ILE A 1 89 ? -36.992 -2.390 36.620 1.00 98.81 89 ILE A CA 1
ATOM 671 C C . ILE A 1 89 ? -37.098 -1.553 35.348 1.00 98.81 89 ILE A C 1
ATOM 673 O O . ILE A 1 89 ? -36.330 -1.775 34.410 1.00 98.81 89 ILE A O 1
ATOM 677 N N . LEU A 1 90 ? -38.039 -0.614 35.294 1.00 98.19 90 LEU A N 1
ATOM 678 C CA . LEU A 1 90 ? -38.252 0.255 34.136 1.00 98.19 90 LEU A CA 1
ATOM 679 C C . LEU A 1 90 ? -38.147 1.738 34.502 1.00 98.19 90 LEU A C 1
ATOM 681 O O . LEU A 1 90 ? -38.489 2.121 35.616 1.00 98.19 90 LEU A O 1
ATOM 685 N N . GLY A 1 91 ? -37.698 2.563 33.558 1.00 98.06 91 GLY A N 1
ATOM 686 C CA . GLY A 1 91 ? -37.645 4.017 33.706 1.00 98.06 91 GLY A CA 1
ATOM 687 C C . GLY A 1 91 ? -37.533 4.736 32.362 1.00 98.06 91 GLY A C 1
ATOM 688 O O . GLY A 1 91 ? -36.874 4.252 31.434 1.00 98.06 91 GLY A O 1
ATOM 689 N N . THR A 1 92 ? -38.197 5.882 32.231 1.00 98.06 92 THR A N 1
ATOM 690 C CA . THR A 1 92 ? -38.234 6.666 30.987 1.00 98.06 92 THR A CA 1
ATOM 691 C C . THR A 1 92 ? -37.730 8.101 31.140 1.00 98.06 92 THR A C 1
ATOM 693 O O . THR A 1 92 ? -37.460 8.756 30.126 1.00 98.06 92 THR A O 1
ATOM 696 N N . LYS A 1 93 ? -37.550 8.595 32.372 1.00 97.31 93 LYS A N 1
ATOM 697 C CA . LYS A 1 93 ? -37.030 9.947 32.625 1.00 97.31 93 LYS A CA 1
ATOM 698 C C . LYS A 1 93 ? -35.537 10.043 32.303 1.00 97.31 93 LYS A C 1
ATOM 700 O O . LYS A 1 93 ? -34.787 9.068 32.346 1.00 97.31 93 LYS A O 1
ATOM 705 N N . GLN A 1 94 ? -35.110 11.254 31.960 1.00 97.12 94 GLN A N 1
ATOM 706 C CA . GLN A 1 94 ? -33.711 11.554 31.662 1.00 97.12 94 GLN A CA 1
ATOM 707 C C . GLN A 1 94 ? -32.836 11.348 32.903 1.00 97.12 94 GLN A C 1
ATOM 709 O O . GLN A 1 94 ? -33.290 11.585 34.020 1.00 97.12 94 GLN A O 1
ATOM 714 N N . GLY A 1 95 ? -31.599 10.889 32.708 1.00 96.75 95 GLY A N 1
ATOM 715 C CA . GLY A 1 95 ? -30.609 10.817 33.784 1.00 96.75 95 GLY A CA 1
ATOM 716 C C . GLY A 1 95 ? -30.867 9.770 34.875 1.00 96.75 95 GLY A C 1
ATOM 717 O O . GLY A 1 95 ? -30.162 9.765 35.882 1.00 96.75 95 GLY A O 1
ATOM 718 N N . GLN A 1 96 ? -31.857 8.888 34.710 1.00 96.50 96 GLN A N 1
ATOM 719 C CA . GLN A 1 96 ? -32.230 7.915 35.740 1.00 96.50 96 GLN A CA 1
ATOM 720 C C . GLN A 1 96 ? -31.136 6.875 35.996 1.00 96.50 96 GLN A C 1
ATOM 722 O O . GLN A 1 96 ? -30.629 6.243 35.068 1.00 96.50 96 GLN A O 1
ATOM 727 N N . VAL A 1 97 ? -30.851 6.621 37.274 1.00 97.69 97 VAL A N 1
ATOM 728 C CA . VAL A 1 97 ? -29.985 5.524 37.717 1.00 97.69 97 VAL A CA 1
ATOM 729 C C . VAL A 1 97 ? -30.843 4.454 38.381 1.00 97.69 97 VAL A C 1
ATOM 731 O O . VAL A 1 97 ? -31.476 4.730 39.397 1.00 97.69 97 VAL A O 1
ATOM 734 N N . ALA A 1 98 ? -30.886 3.244 37.817 1.00 97.94 98 ALA A N 1
ATOM 735 C CA . ALA A 1 98 ? -31.769 2.198 38.338 1.00 97.94 98 ALA A CA 1
ATOM 736 C C . ALA A 1 98 ? -31.234 1.582 39.633 1.00 97.94 98 ALA A C 1
ATOM 738 O O . ALA A 1 98 ? -31.974 1.428 40.600 1.00 97.94 98 ALA A O 1
ATOM 739 N N . LEU A 1 99 ? -29.946 1.236 39.654 1.00 98.44 99 LEU A N 1
ATOM 740 C CA . LEU A 1 99 ? -29.299 0.593 40.790 1.00 98.44 99 LEU A CA 1
ATOM 741 C C . LEU A 1 99 ? -27.940 1.242 41.059 1.00 98.44 99 LEU A C 1
ATOM 743 O O . LEU A 1 99 ? -27.069 1.224 40.191 1.00 98.44 99 LEU A O 1
ATOM 747 N N . PHE A 1 100 ? -27.740 1.776 42.267 1.00 97.56 100 PHE A N 1
ATOM 748 C CA . PHE A 1 100 ? -26.464 2.351 42.699 1.00 97.56 100 PHE A CA 1
ATOM 749 C C . PHE A 1 100 ? -26.101 1.950 44.126 1.00 97.56 100 PHE A C 1
ATOM 751 O O . PHE A 1 100 ? -26.939 2.035 45.021 1.00 97.56 100 PHE A O 1
ATOM 758 N N . GLN A 1 101 ? -24.842 1.560 44.336 1.00 96.56 101 GLN A N 1
ATOM 759 C CA . GLN A 1 101 ? -24.249 1.359 45.657 1.00 96.56 101 GLN A CA 1
ATOM 760 C C . GLN A 1 101 ? -22.774 1.755 45.655 1.00 96.56 101 GLN A C 1
ATOM 762 O O . GLN A 1 101 ? -22.073 1.609 44.659 1.00 96.56 101 GLN A O 1
ATOM 767 N N . GLY A 1 102 ? -22.282 2.202 46.802 1.00 94.25 102 GLY A N 1
ATOM 768 C CA . GLY A 1 102 ? -20.857 2.386 47.044 1.00 94.25 102 GLY A CA 1
ATOM 769 C C . GLY A 1 102 ? -20.457 1.666 48.316 1.00 94.25 102 GLY A C 1
ATOM 770 O O . GLY A 1 102 ? -21.265 1.541 49.242 1.00 94.25 102 GLY A O 1
ATOM 771 N N . ASN A 1 103 ? -19.210 1.216 48.383 1.00 92.25 103 ASN A N 1
ATOM 772 C CA . ASN A 1 103 ? -18.628 0.839 49.663 1.00 92.25 103 ASN A CA 1
ATOM 773 C C . ASN A 1 103 ? -18.552 2.075 50.582 1.00 92.25 103 ASN A C 1
ATOM 775 O O . ASN A 1 103 ? -18.841 3.199 50.168 1.00 92.25 103 ASN A O 1
ATOM 779 N N . PHE A 1 104 ? -18.199 1.890 51.847 1.00 86.19 104 PHE A N 1
ATOM 780 C CA . PHE A 1 104 ? -18.100 3.010 52.778 1.00 86.19 104 PHE A CA 1
ATOM 781 C C . PHE A 1 104 ? -16.944 2.810 53.746 1.00 86.19 104 PHE A C 1
ATOM 783 O O . PHE A 1 104 ? -16.737 1.713 54.261 1.00 86.19 104 PHE A O 1
ATOM 790 N N . ASN A 1 105 ? -16.206 3.893 53.990 1.00 80.69 105 ASN A N 1
ATOM 791 C CA . ASN A 1 105 ? -15.135 3.931 54.975 1.00 80.69 105 ASN A CA 1
ATOM 792 C C . ASN A 1 105 ? -15.740 4.129 56.372 1.00 80.69 105 ASN A C 1
ATOM 794 O O . ASN A 1 105 ? -16.239 5.211 56.681 1.00 80.69 105 ASN A O 1
ATOM 798 N N . GLU A 1 106 ? -15.691 3.097 57.214 1.00 76.19 106 GLU A N 1
ATOM 799 C CA . GLU A 1 106 ? -16.377 3.069 58.515 1.00 76.19 106 GLU A CA 1
ATOM 800 C C . GLU A 1 106 ? -15.681 3.867 59.640 1.00 76.19 106 GLU A C 1
ATOM 802 O O . GLU A 1 106 ? -16.071 3.760 60.802 1.00 76.19 106 GLU A O 1
ATOM 807 N N . GLY A 1 107 ? -14.709 4.730 59.324 1.00 69.06 107 GLY A N 1
ATOM 808 C CA . GLY A 1 107 ? -14.170 5.727 60.256 1.00 69.06 107 GLY A CA 1
ATOM 809 C C . GLY A 1 107 ? -12.710 5.507 60.657 1.00 69.06 107 GLY A C 1
ATOM 810 O O . GLY A 1 107 ? -11.920 4.917 59.919 1.00 69.06 107 GLY A O 1
ATOM 811 N N . THR A 1 108 ? -12.319 6.077 61.806 1.00 53.81 108 THR A N 1
ATOM 812 C CA . THR A 1 108 ? -10.925 6.230 62.267 1.00 53.81 108 THR A CA 1
ATOM 813 C C . THR A 1 108 ? -10.245 4.876 62.495 1.00 53.81 108 THR A C 1
ATOM 815 O O . THR A 1 108 ? -10.309 4.288 63.569 1.00 53.81 108 THR A O 1
ATOM 818 N N . GLY A 1 109 ? -9.602 4.393 61.434 1.00 59.72 109 GLY A N 1
ATOM 819 C CA . GLY A 1 109 ? -8.989 3.071 61.303 1.00 59.72 109 GLY A CA 1
ATOM 820 C C . G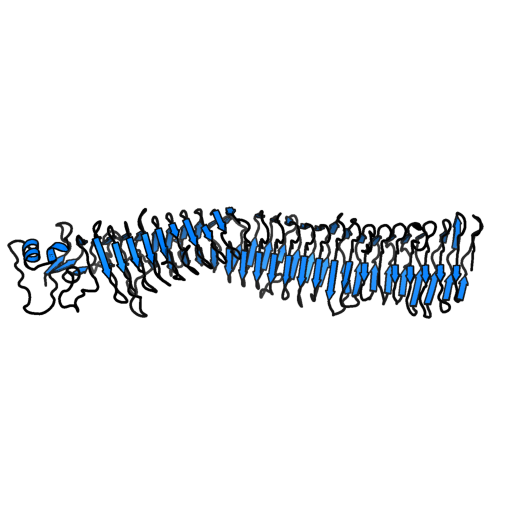LY A 1 109 ? -8.717 2.715 59.835 1.00 59.72 109 GLY A C 1
ATOM 821 O O . GLY A 1 109 ? -7.790 1.964 59.557 1.00 59.72 109 GLY A O 1
ATOM 822 N N . GLY A 1 110 ? -9.452 3.330 58.895 1.00 57.88 110 GLY A N 1
ATOM 823 C CA . GLY A 1 110 ? -9.163 3.258 57.458 1.00 57.88 110 GLY A CA 1
ATOM 824 C C . GLY A 1 110 ? -9.641 1.983 56.760 1.00 57.88 110 GLY A C 1
ATOM 825 O O . GLY A 1 110 ? -9.247 1.753 55.618 1.00 57.88 110 GLY A O 1
ATOM 826 N N . ASP A 1 111 ? -10.478 1.169 57.408 1.00 68.31 111 ASP A N 1
ATOM 827 C CA . ASP A 1 111 ? -11.050 -0.025 56.786 1.00 68.31 111 ASP A CA 1
ATOM 828 C C . ASP A 1 111 ? -12.145 0.375 55.780 1.00 68.31 111 ASP A C 1
ATOM 830 O O . ASP A 1 111 ? -13.288 0.675 56.130 1.00 68.31 111 ASP A O 1
ATOM 834 N N . VAL A 1 112 ? -11.753 0.442 54.508 1.00 70.06 112 VAL A N 1
ATOM 835 C CA . VAL A 1 112 ? -12.637 0.692 53.358 1.00 70.06 112 VAL A CA 1
ATOM 836 C C . VAL A 1 112 ? -13.442 -0.553 52.950 1.00 70.06 112 VAL A C 1
ATOM 838 O O . VAL A 1 112 ? -14.214 -0.482 51.992 1.00 70.06 112 VAL A O 1
ATOM 841 N N . GLY A 1 113 ? -13.284 -1.673 53.669 1.00 80.69 113 GLY A N 1
ATOM 842 C CA . GLY A 1 113 ? -13.880 -2.968 53.357 1.00 80.69 113 GLY A CA 1
ATOM 843 C C . GLY A 1 113 ? -13.190 -3.685 52.195 1.00 80.69 113 GLY A C 1
ATOM 844 O O . GLY A 1 113 ? -12.218 -3.206 51.607 1.00 80.69 113 GLY A O 1
ATOM 845 N N . ALA A 1 114 ? -13.709 -4.854 51.834 1.00 90.44 114 ALA A N 1
ATOM 846 C CA . ALA A 1 114 ? -13.361 -5.557 50.607 1.00 90.44 114 ALA A CA 1
ATOM 847 C C . ALA A 1 114 ? -14.353 -5.209 49.486 1.00 90.44 114 ALA A C 1
ATOM 849 O O . ALA A 1 114 ? -15.534 -4.958 49.725 1.00 90.44 114 ALA A O 1
ATOM 850 N N . VAL A 1 115 ? -13.903 -5.287 48.228 1.00 94.12 115 VAL A N 1
ATOM 851 C CA . VAL A 1 115 ? -14.763 -5.087 47.039 1.00 94.12 115 VAL A CA 1
ATOM 852 C C . VAL A 1 115 ? -15.974 -6.034 47.006 1.00 94.12 115 VAL A C 1
ATOM 854 O O . VAL A 1 115 ? -16.968 -5.763 46.341 1.00 94.12 115 VAL A O 1
ATOM 857 N N . THR A 1 116 ? -15.892 -7.164 47.711 1.00 93.94 116 THR A N 1
ATOM 858 C CA . THR A 1 116 ? -16.940 -8.189 47.803 1.00 93.94 116 THR A CA 1
ATOM 859 C C . THR A 1 116 ? -17.993 -7.914 48.871 1.00 93.94 116 THR A C 1
ATOM 861 O O . THR A 1 116 ? -18.965 -8.657 48.931 1.00 93.94 116 THR A O 1
ATOM 864 N N . ASP A 1 117 ? -17.823 -6.886 49.704 1.00 92.75 117 ASP A N 1
ATOM 865 C CA . ASP A 1 117 ? -18.745 -6.607 50.816 1.00 92.75 117 ASP A CA 1
ATOM 866 C C . ASP A 1 117 ? -20.060 -5.963 50.367 1.00 92.75 117 ASP A C 1
ATOM 868 O O . ASP A 1 117 ? -21.000 -5.857 51.152 1.00 92.75 117 ASP A O 1
ATOM 872 N N . VAL A 1 118 ? -20.100 -5.465 49.131 1.00 95.88 118 VAL A N 1
ATOM 873 C CA . VAL A 1 118 ? -21.283 -4.873 48.512 1.00 95.88 118 VAL A CA 1
ATOM 874 C C . VAL A 1 118 ? -21.385 -5.392 47.083 1.00 95.88 118 VAL A C 1
ATOM 876 O O . VAL A 1 118 ? -20.408 -5.397 46.324 1.00 95.88 118 VAL A O 1
ATOM 879 N N . SER A 1 119 ? -22.582 -5.826 46.704 1.00 97.81 119 SER A N 1
ATOM 880 C CA . SER A 1 119 ? -22.865 -6.363 45.380 1.00 97.81 119 SER A CA 1
ATOM 881 C C . SER A 1 119 ? -24.170 -5.832 44.796 1.00 97.81 119 SER A C 1
ATOM 883 O O . SER A 1 119 ? -25.156 -5.627 45.498 1.00 97.81 119 SER A O 1
ATOM 885 N N . ILE A 1 120 ? -24.202 -5.639 43.480 1.00 98.81 120 ILE A N 1
ATOM 886 C CA . ILE A 1 120 ? -25.447 -5.476 42.725 1.00 98.81 120 ILE A CA 1
ATOM 887 C C . ILE A 1 120 ? -25.524 -6.613 41.715 1.00 98.81 120 ILE A C 1
ATOM 889 O O . ILE A 1 120 ? -24.639 -6.762 40.869 1.00 98.81 120 ILE A O 1
ATOM 893 N N . VAL A 1 121 ? -26.588 -7.409 41.795 1.00 98.81 121 VAL A N 1
ATOM 894 C CA . VAL A 1 121 ? -26.812 -8.575 40.938 1.00 98.81 121 VAL A CA 1
ATOM 895 C C . VAL A 1 121 ? -28.155 -8.453 40.225 1.00 98.81 121 VAL A C 1
ATOM 897 O O . VAL A 1 121 ? -29.205 -8.423 40.863 1.00 98.81 121 VAL A O 1
ATOM 900 N N . ASN A 1 122 ? -28.136 -8.439 38.891 1.00 98.81 122 ASN A N 1
ATOM 901 C CA . ASN A 1 122 ? -29.345 -8.473 38.071 1.00 98.81 122 ASN A CA 1
ATOM 902 C C . ASN A 1 122 ? -29.622 -9.888 37.535 1.00 98.81 122 ASN A C 1
ATOM 904 O O . ASN A 1 122 ? -28.960 -10.323 36.590 1.00 98.81 122 ASN A O 1
ATOM 908 N N . ASN A 1 123 ? -30.630 -10.582 38.081 1.00 98.81 123 ASN A N 1
ATOM 909 C CA . ASN A 1 123 ? -31.191 -11.809 37.490 1.00 98.81 123 ASN A CA 1
ATOM 910 C C . ASN A 1 123 ? -32.494 -11.553 36.711 1.00 98.81 123 ASN A C 1
ATOM 912 O O . ASN A 1 123 ? -33.111 -12.509 36.243 1.00 98.81 123 ASN A O 1
ATOM 916 N N . GLY A 1 124 ? -32.922 -10.297 36.580 1.00 98.69 124 GLY A N 1
ATOM 917 C CA . GLY A 1 124 ? -34.149 -9.892 35.903 1.00 98.69 124 GLY A CA 1
ATOM 918 C C . GLY A 1 124 ? -33.877 -9.058 34.651 1.00 98.69 124 GLY A C 1
ATOM 919 O O . GLY A 1 124 ? -32.962 -9.333 33.872 1.00 98.69 124 GLY A O 1
ATOM 920 N N . THR A 1 125 ? -34.700 -8.037 34.439 1.00 98.81 125 THR A N 1
ATOM 921 C CA . THR A 1 125 ? -34.570 -7.102 33.319 1.00 98.81 125 THR A CA 1
ATOM 922 C C . THR A 1 125 ? -34.494 -5.670 33.830 1.00 98.81 125 THR A C 1
ATOM 924 O O . THR A 1 125 ? -35.326 -5.267 34.634 1.00 98.81 125 THR A O 1
ATOM 927 N N . ILE A 1 126 ? -33.547 -4.875 33.337 1.00 98.88 126 ILE A N 1
ATOM 928 C CA . ILE A 1 126 ? -33.519 -3.423 33.567 1.00 98.88 126 ILE A CA 1
ATOM 929 C C . ILE A 1 126 ? -33.714 -2.722 32.222 1.00 98.88 126 ILE A C 1
ATOM 931 O O . ILE A 1 126 ? -32.953 -2.983 31.291 1.00 98.88 126 ILE A O 1
ATOM 935 N N . LYS A 1 127 ? -34.727 -1.857 32.105 1.00 98.75 127 LYS A N 1
ATOM 936 C CA . LYS A 1 127 ? -35.061 -1.114 30.880 1.00 98.75 127 LYS A CA 1
ATOM 937 C C . LYS A 1 127 ? -35.105 0.385 31.142 1.00 98.75 127 LYS A C 1
ATOM 939 O O . LYS A 1 127 ? -36.017 0.863 31.807 1.00 98.75 127 LYS A O 1
ATOM 944 N N . LEU A 1 128 ? -34.160 1.124 30.575 1.00 98.81 128 LEU A N 1
ATOM 945 C CA . LEU A 1 128 ? -34.098 2.578 30.664 1.00 98.81 128 LEU A CA 1
ATOM 946 C C . LEU A 1 128 ? -34.146 3.196 29.267 1.00 98.81 128 LEU A C 1
ATOM 948 O O . LEU A 1 128 ? -33.289 2.917 28.426 1.00 98.81 128 LEU A O 1
ATOM 952 N N . THR A 1 129 ? -35.131 4.055 29.010 1.00 98.44 129 THR A N 1
ATOM 953 C CA . THR A 1 129 ? -35.294 4.704 27.694 1.00 98.44 129 THR A CA 1
ATOM 954 C C . THR A 1 129 ? -34.957 6.191 27.697 1.00 98.44 129 THR A C 1
ATOM 956 O O . THR A 1 129 ? -34.846 6.785 26.625 1.00 98.44 129 THR A O 1
ATOM 959 N N . GLY A 1 130 ? -34.801 6.801 28.873 1.00 98.06 130 GLY A N 1
ATOM 960 C CA . GLY A 1 130 ? -34.464 8.215 29.005 1.00 98.06 130 GLY A CA 1
ATOM 961 C C . GLY A 1 130 ? -33.038 8.525 28.553 1.00 98.06 130 GLY A C 1
ATOM 962 O O . GLY A 1 130 ? -32.108 7.760 28.804 1.00 98.06 130 GLY A O 1
ATOM 963 N N . ASN A 1 131 ? -32.849 9.664 27.891 1.00 98.25 131 ASN A N 1
ATOM 964 C CA . ASN A 1 131 ? -31.521 10.133 27.492 1.00 98.25 131 ASN A CA 1
ATOM 965 C C . ASN A 1 131 ? -30.719 10.618 28.705 1.00 98.25 131 ASN A C 1
ATOM 967 O O . ASN A 1 131 ? -31.294 11.151 29.654 1.00 98.25 131 ASN A O 1
ATOM 971 N N . SER A 1 132 ? -29.396 10.514 28.633 1.00 98.06 132 SER A N 1
ATOM 972 C CA . SER A 1 132 ? -28.521 11.299 29.504 1.00 98.06 132 SER A CA 1
ATOM 973 C C . SER A 1 132 ? -28.571 12.782 29.119 1.00 98.06 132 SER A C 1
ATOM 975 O O . SER A 1 132 ? -28.818 13.139 27.963 1.00 98.06 132 SER A O 1
ATOM 977 N N . THR A 1 133 ? -28.310 13.645 30.094 1.00 96.69 133 THR A N 1
ATOM 978 C CA . THR A 1 133 ? -28.143 15.093 29.938 1.00 96.69 133 THR A CA 1
ATOM 979 C C . THR A 1 133 ? -26.675 15.473 30.149 1.00 96.69 133 THR A C 1
ATOM 981 O O . THR A 1 133 ? -25.814 14.615 30.331 1.00 96.69 133 THR A O 1
ATOM 984 N N . ALA A 1 134 ? -26.364 16.771 30.136 1.00 92.56 134 ALA A N 1
ATOM 985 C CA . ALA A 1 134 ? -25.015 17.248 30.442 1.00 92.56 134 ALA A CA 1
ATOM 986 C C . ALA A 1 134 ? -24.591 16.997 31.904 1.00 92.56 134 ALA A C 1
ATOM 988 O O . ALA A 1 134 ? -23.399 17.007 32.198 1.00 92.56 134 ALA A O 1
ATOM 989 N N . THR A 1 135 ? -25.547 16.805 32.819 1.00 92.38 135 THR A N 1
ATOM 990 C CA . THR A 1 135 ? -25.295 16.689 34.267 1.00 92.38 135 THR A CA 1
ATOM 991 C C . THR A 1 135 ? -25.764 15.367 34.864 1.00 92.38 135 THR A C 1
ATOM 993 O O . THR A 1 135 ? -25.386 15.048 35.987 1.00 92.38 135 THR A O 1
ATOM 996 N N . GLU A 1 136 ? -26.572 14.593 34.141 1.00 94.69 136 GLU A N 1
ATOM 997 C CA . GLU A 1 136 ? -27.176 13.357 34.636 1.00 94.69 136 GLU A CA 1
ATOM 998 C C . GLU A 1 136 ? -27.023 12.251 33.594 1.00 94.69 136 GLU A C 1
ATOM 1000 O O . GLU A 1 136 ? -27.309 12.448 32.414 1.00 94.69 136 GLU A O 1
ATOM 1005 N N . THR A 1 137 ? -26.577 11.070 34.017 1.00 96.31 137 THR A N 1
ATOM 1006 C CA . THR A 1 137 ? -26.324 9.943 33.110 1.00 96.31 137 THR A CA 1
ATOM 1007 C C . THR A 1 137 ? -27.308 8.818 33.372 1.00 96.31 137 THR A C 1
ATOM 1009 O O . THR A 1 137 ? -27.303 8.235 34.456 1.00 96.31 137 THR A O 1
ATOM 1012 N N . THR A 1 138 ? -28.112 8.465 32.368 1.00 98.62 138 THR A N 1
ATOM 1013 C CA . THR A 1 138 ? -29.004 7.307 32.462 1.00 98.62 138 THR A CA 1
ATOM 1014 C C . THR A 1 138 ? -28.167 6.040 32.609 1.00 98.62 138 THR A C 1
ATOM 1016 O O . THR A 1 138 ? -27.411 5.702 31.698 1.00 98.62 138 THR A O 1
ATOM 1019 N N . THR A 1 139 ? -28.288 5.337 33.736 1.00 98.69 139 THR A N 1
ATOM 1020 C CA . THR A 1 139 ? -27.404 4.217 34.087 1.00 98.69 139 THR A CA 1
ATOM 1021 C C . THR A 1 139 ? -28.176 3.046 34.692 1.00 98.69 139 THR A C 1
ATOM 1023 O O . THR A 1 139 ? -28.885 3.218 35.680 1.00 98.69 139 THR A O 1
ATOM 1026 N N . ALA A 1 140 ? -28.038 1.830 34.151 1.00 98.81 140 ALA A N 1
ATOM 1027 C CA . ALA A 1 140 ? -28.764 0.681 34.710 1.00 98.81 140 ALA A CA 1
ATOM 1028 C C . ALA A 1 140 ? -28.157 0.205 36.036 1.00 98.81 140 ALA A C 1
ATOM 1030 O O . ALA A 1 140 ? -28.871 -0.007 37.011 1.00 98.81 140 ALA A O 1
ATOM 1031 N N . MET A 1 141 ? -26.838 0.049 36.095 1.00 98.81 141 MET A N 1
ATOM 1032 C CA . MET A 1 141 ? -26.135 -0.360 37.311 1.00 98.81 141 MET A CA 1
ATOM 1033 C C . MET A 1 141 ? -24.886 0.490 37.496 1.00 98.81 141 MET A C 1
ATOM 1035 O O . MET A 1 141 ? -24.092 0.615 36.569 1.00 98.81 141 MET A O 1
ATOM 1039 N N . ALA A 1 142 ? -24.688 1.041 38.686 1.00 98.50 142 ALA A N 1
ATOM 1040 C CA . ALA A 1 142 ? -23.526 1.851 39.009 1.00 98.50 142 ALA A CA 1
ATOM 1041 C C . ALA A 1 142 ? -22.947 1.484 40.379 1.00 98.50 142 ALA A C 1
ATOM 1043 O O . ALA A 1 142 ? -23.688 1.158 41.308 1.00 98.50 142 ALA A O 1
ATOM 1044 N N . GLY A 1 143 ? -21.628 1.584 40.538 1.00 97.50 143 GLY A N 1
ATOM 1045 C CA . GLY A 1 143 ? -21.057 1.530 41.875 1.00 97.50 143 GLY A CA 1
ATOM 1046 C C . GLY A 1 143 ? -19.593 1.894 42.029 1.00 97.50 143 GLY A C 1
ATOM 1047 O O . GLY A 1 143 ? -18.864 2.073 41.053 1.00 97.50 143 GLY A O 1
ATOM 1048 N N . ASP A 1 144 ? -19.198 2.026 43.294 1.00 96.94 144 ASP A N 1
ATOM 1049 C CA . ASP A 1 144 ? -17.885 2.510 43.721 1.00 96.94 144 ASP A CA 1
ATOM 1050 C C . ASP A 1 144 ? -17.257 1.572 44.761 1.00 96.94 144 ASP A C 1
ATOM 1052 O O . ASP A 1 144 ? -17.761 1.432 45.878 1.00 96.94 144 ASP A O 1
ATOM 1056 N N . PHE A 1 145 ? -16.174 0.905 44.360 1.00 96.81 145 PHE A N 1
ATOM 1057 C CA . PHE A 1 145 ? -15.512 -0.194 45.067 1.00 96.81 145 PHE A CA 1
ATOM 1058 C C . PHE A 1 145 ? -16.433 -1.371 45.459 1.00 96.81 145 PHE A C 1
ATOM 1060 O O . PHE A 1 145 ? -16.437 -1.826 46.606 1.00 96.81 145 PHE A O 1
ATOM 1067 N N . ILE A 1 146 ? -17.212 -1.882 44.494 1.00 97.69 146 ILE A N 1
ATOM 1068 C CA . ILE A 1 146 ? -18.182 -2.976 44.696 1.00 97.69 146 ILE A CA 1
ATOM 1069 C C . ILE A 1 146 ? -18.113 -4.064 43.606 1.00 97.69 146 ILE A C 1
ATOM 1071 O O . ILE A 1 146 ? -17.391 -3.946 42.612 1.00 97.69 146 ILE A O 1
ATOM 1075 N N . THR A 1 147 ? -18.919 -5.121 43.737 1.00 98.56 147 THR A N 1
ATOM 1076 C CA . THR A 1 147 ? -19.156 -6.096 42.655 1.00 98.56 147 THR A CA 1
ATOM 1077 C C . THR A 1 147 ? -20.455 -5.807 41.893 1.00 98.56 147 THR A C 1
ATOM 1079 O O . THR A 1 147 ? -21.509 -5.584 42.481 1.00 98.56 147 THR A O 1
ATOM 1082 N N . LEU A 1 148 ? -20.398 -5.821 40.560 1.00 98.88 148 LEU A N 1
ATOM 1083 C CA . LEU A 1 148 ? -21.519 -5.535 39.659 1.00 98.88 148 LEU A CA 1
ATOM 1084 C C . LEU A 1 148 ? -21.695 -6.711 38.695 1.00 98.88 148 LEU A C 1
ATOM 1086 O O . LEU A 1 148 ? -20.841 -6.939 37.840 1.00 98.88 148 LEU A O 1
ATOM 1090 N N . THR A 1 149 ? -22.791 -7.462 38.816 1.00 98.88 149 THR A N 1
ATOM 1091 C CA . THR A 1 149 ? -23.041 -8.664 38.004 1.00 98.88 149 THR A CA 1
ATOM 1092 C C . THR A 1 149 ? -24.378 -8.590 37.275 1.00 98.88 149 THR A C 1
ATOM 1094 O O . THR A 1 149 ? -25.434 -8.519 37.899 1.00 98.88 149 THR A O 1
ATOM 1097 N N . ASN A 1 150 ? -24.350 -8.691 35.948 1.00 98.94 150 ASN A N 1
ATOM 1098 C CA . ASN A 1 150 ? -25.541 -8.897 35.130 1.00 98.94 150 ASN A CA 1
ATOM 1099 C C . ASN A 1 150 ? -25.625 -10.354 34.665 1.00 98.94 150 ASN A C 1
ATOM 1101 O O . ASN A 1 150 ? -24.784 -10.806 33.891 1.00 98.94 150 ASN A O 1
ATOM 1105 N N . ASN A 1 151 ? -26.665 -11.070 35.093 1.00 98.81 151 ASN A N 1
ATOM 1106 C CA . ASN A 1 151 ? -26.942 -12.452 34.690 1.00 98.81 151 ASN A CA 1
ATOM 1107 C C . ASN A 1 151 ? -28.036 -12.566 33.620 1.00 98.81 151 ASN A C 1
ATOM 1109 O O . ASN A 1 151 ? -28.246 -13.655 33.081 1.00 98.81 151 ASN A O 1
ATOM 1113 N N . LYS A 1 152 ? -28.741 -11.470 33.316 1.00 98.56 152 LYS A N 1
ATOM 1114 C CA . LYS A 1 152 ? -29.847 -11.428 32.351 1.00 98.56 152 LYS A CA 1
ATOM 1115 C C . LYS A 1 152 ? -29.792 -10.161 31.501 1.00 98.56 152 LYS A C 1
ATOM 1117 O O . LYS A 1 152 ? -28.802 -9.962 30.801 1.00 98.56 152 LYS A O 1
ATOM 1122 N N . THR A 1 153 ? -30.845 -9.350 31.473 1.00 98.81 153 THR A N 1
ATOM 1123 C CA . THR A 1 153 ? -31.036 -8.347 30.424 1.00 98.81 153 THR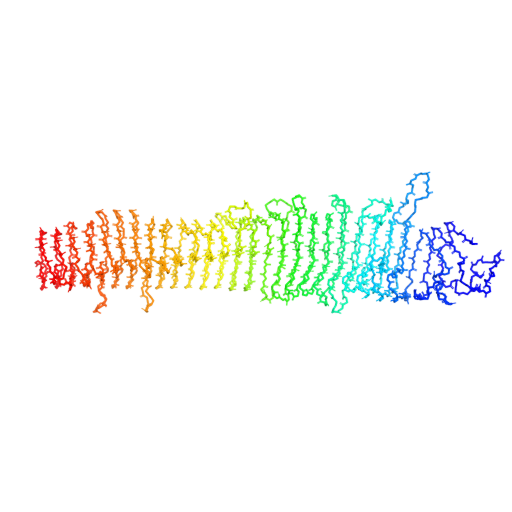 A CA 1
ATOM 1124 C C . THR A 1 153 ? -30.942 -6.936 30.981 1.00 98.81 153 THR A C 1
ATOM 1126 O O . THR A 1 153 ? -31.617 -6.585 31.946 1.00 98.81 153 THR A O 1
ATOM 1129 N N . ILE A 1 154 ? -30.128 -6.114 30.327 1.00 98.94 154 ILE A N 1
ATOM 1130 C CA . ILE A 1 154 ? -30.087 -4.664 30.489 1.00 98.94 154 ILE A CA 1
ATOM 1131 C C . ILE A 1 154 ? -30.332 -4.032 29.114 1.00 98.94 154 ILE A C 1
ATOM 1133 O O . ILE A 1 154 ? -29.667 -4.374 28.135 1.00 98.94 154 ILE A O 1
ATOM 1137 N N . GLU A 1 155 ? -31.275 -3.102 29.039 1.00 98.75 155 GLU A N 1
ATOM 1138 C CA . GLU A 1 155 ? -31.609 -2.314 27.852 1.00 98.75 155 GLU A CA 1
ATOM 1139 C C . GLU A 1 155 ? -31.576 -0.829 28.226 1.00 98.75 155 GLU A C 1
ATOM 1141 O O . GLU A 1 155 ? -32.504 -0.324 28.848 1.00 98.75 155 GLU A O 1
ATOM 1146 N N . VAL A 1 156 ? -30.511 -0.121 27.852 1.00 98.75 156 VAL A N 1
ATOM 1147 C CA . VAL A 1 156 ? -30.372 1.331 28.048 1.00 98.75 156 VAL A CA 1
ATOM 1148 C C . VAL A 1 156 ? -30.404 2.002 26.682 1.00 98.75 156 VAL A C 1
ATOM 1150 O O . VAL A 1 156 ? -29.376 2.234 26.052 1.00 98.75 156 VAL A O 1
ATOM 1153 N N . THR A 1 157 ? -31.603 2.244 26.160 1.00 98.00 157 THR A N 1
ATOM 1154 C CA . THR A 1 157 ? -31.795 2.663 24.760 1.00 98.00 157 THR A CA 1
ATOM 1155 C C . THR A 1 157 ? -31.727 4.173 24.553 1.00 98.00 157 THR A C 1
ATOM 1157 O O . THR A 1 157 ? -31.665 4.619 23.405 1.00 98.00 157 THR A O 1
ATOM 1160 N N . GLY A 1 158 ? -31.757 4.950 25.638 1.00 97.38 158 GLY A N 1
ATOM 1161 C CA . GLY A 1 158 ? -31.531 6.392 25.603 1.00 97.38 158 GLY A CA 1
ATOM 1162 C C . GLY A 1 158 ? -30.127 6.744 25.104 1.00 97.38 158 GLY A C 1
ATOM 1163 O O . GLY A 1 158 ? -29.184 5.956 25.214 1.00 97.38 158 GLY A O 1
ATOM 1164 N N . ASN A 1 159 ? -29.986 7.935 24.530 1.00 97.75 159 ASN A N 1
ATOM 1165 C CA . ASN A 1 159 ? -28.699 8.436 24.059 1.00 97.75 159 ASN A CA 1
ATOM 1166 C C . ASN A 1 159 ? -27.751 8.690 25.242 1.00 97.75 159 ASN A C 1
ATOM 1168 O O . ASN A 1 159 ? -28.195 9.148 26.297 1.00 97.75 159 ASN A O 1
ATOM 1172 N N . ASN A 1 160 ? -26.450 8.455 25.037 1.00 98.06 160 ASN A N 1
ATOM 1173 C CA . ASN A 1 160 ? -25.384 8.683 26.022 1.00 98.06 160 ASN A CA 1
ATOM 1174 C C . ASN A 1 160 ? -25.574 7.911 27.347 1.00 98.06 160 ASN A C 1
ATOM 1176 O O . ASN A 1 160 ? -25.041 8.302 28.386 1.00 98.06 160 ASN A O 1
ATOM 1180 N N . GLY A 1 161 ? -26.374 6.840 27.343 1.00 98.38 161 GLY A N 1
ATOM 1181 C CA . GLY A 1 161 ? -26.638 6.022 28.526 1.00 98.38 161 GLY A CA 1
ATOM 1182 C C . GLY A 1 161 ? -25.555 4.973 28.790 1.00 98.38 161 GLY A C 1
ATOM 1183 O O . GLY A 1 161 ? -24.833 4.558 27.880 1.00 98.38 161 GLY A O 1
ATOM 1184 N N . ILE A 1 162 ? -25.470 4.506 30.036 1.00 98.81 162 ILE A N 1
ATOM 1185 C CA . ILE A 1 162 ? -24.527 3.471 30.467 1.00 98.81 162 ILE A CA 1
ATOM 1186 C C . ILE A 1 162 ? -25.281 2.217 30.919 1.00 98.81 162 ILE A C 1
ATOM 1188 O O . ILE A 1 162 ? -26.191 2.278 31.742 1.00 98.81 162 ILE A O 1
ATOM 1192 N N . GLY A 1 163 ? -24.878 1.050 30.419 1.00 98.81 163 GLY A N 1
ATOM 1193 C CA . GLY A 1 163 ? -25.359 -0.228 30.940 1.00 98.81 163 GLY A CA 1
ATOM 1194 C C . GLY A 1 163 ? -24.869 -0.447 32.371 1.00 98.81 163 GLY A C 1
ATOM 1195 O O . GLY A 1 163 ? -25.647 -0.383 33.320 1.00 98.81 163 GLY A O 1
ATOM 1196 N N . ILE A 1 164 ? -23.566 -0.678 32.534 1.00 98.94 164 ILE A N 1
ATOM 1197 C CA . ILE A 1 164 ? -22.940 -0.890 33.845 1.00 98.94 164 ILE A CA 1
ATOM 1198 C C . ILE A 1 164 ? -21.736 0.039 34.012 1.00 98.94 164 ILE A C 1
ATOM 1200 O O . ILE A 1 164 ? -20.819 0.005 33.194 1.00 98.94 164 ILE A O 1
ATOM 1204 N N . TYR A 1 165 ? -21.725 0.829 35.084 1.00 98.81 165 TYR A N 1
ATOM 1205 C CA . TYR A 1 165 ? -20.639 1.724 35.477 1.00 98.81 165 TYR A CA 1
ATOM 1206 C C . TYR A 1 165 ? -19.979 1.237 36.772 1.00 98.81 165 TYR A C 1
ATOM 1208 O O . TYR A 1 165 ? -20.640 1.102 37.797 1.00 98.81 165 TYR A O 1
ATOM 1216 N N . GLY A 1 166 ? -18.672 1.003 36.756 1.00 98.38 166 GLY A N 1
ATOM 1217 C CA . GLY A 1 166 ? -17.917 0.585 37.937 1.00 98.38 166 GLY A CA 1
ATOM 1218 C C . GLY A 1 166 ? -16.680 1.444 38.137 1.00 98.38 166 GLY A C 1
ATOM 1219 O O . GLY A 1 166 ? -15.876 1.603 37.219 1.00 98.38 166 GLY A O 1
ATOM 1220 N N . ALA A 1 167 ? -16.510 1.958 39.352 1.00 97.69 167 ALA A N 1
ATOM 1221 C CA . ALA A 1 167 ? -15.385 2.802 39.724 1.00 97.69 167 ALA A CA 1
ATOM 1222 C C . ALA A 1 167 ? -14.650 2.312 40.979 1.00 97.69 167 ALA A C 1
ATOM 1224 O O . ALA A 1 167 ? -15.145 1.434 41.691 1.00 97.69 167 ALA A O 1
ATOM 1225 N N . GLY A 1 168 ? -13.459 2.859 41.239 1.00 95.25 168 GLY A N 1
ATOM 1226 C CA . GLY A 1 168 ? -12.762 2.678 42.515 1.00 95.25 168 GLY A CA 1
ATOM 1227 C C . GLY A 1 168 ? -12.355 1.234 42.795 1.00 95.25 168 GLY A C 1
ATOM 1228 O O . GLY A 1 168 ? -12.476 0.793 43.924 1.00 95.25 168 GLY A O 1
ATOM 1229 N N . GLY A 1 169 ? -11.944 0.449 41.794 1.00 96.31 169 GLY A N 1
ATOM 1230 C CA . GLY A 1 169 ? -11.650 -0.982 41.984 1.00 96.31 169 GLY A CA 1
ATOM 1231 C C . GLY A 1 169 ? -12.863 -1.909 41.856 1.00 96.31 169 GLY A C 1
ATOM 1232 O O . GLY A 1 169 ? -12.759 -3.101 42.147 1.00 96.31 169 GLY A O 1
ATOM 1233 N N . SER A 1 170 ? -14.020 -1.392 41.423 1.00 98.25 170 SER A N 1
ATOM 1234 C CA . SER A 1 170 ? -15.207 -2.222 41.185 1.00 98.25 170 SER A CA 1
ATOM 1235 C C . SER A 1 170 ? -14.965 -3.310 40.134 1.00 98.25 170 SER A C 1
ATOM 1237 O O . SER A 1 170 ? -14.240 -3.115 39.155 1.00 98.25 170 SER A O 1
ATOM 1239 N N . LYS A 1 171 ? -15.638 -4.453 40.307 1.00 98.56 171 LYS A N 1
ATOM 1240 C CA . LYS A 1 171 ? -15.592 -5.589 39.374 1.00 98.56 171 LYS A CA 1
ATOM 1241 C C . LYS A 1 171 ? -16.894 -5.686 38.590 1.00 98.56 171 LYS A C 1
ATOM 1243 O O . LYS A 1 171 ? -17.929 -6.006 39.169 1.00 98.56 171 LYS A O 1
ATOM 1248 N N . ILE A 1 172 ? -16.828 -5.444 37.282 1.00 98.94 172 ILE A N 1
ATOM 1249 C CA . ILE A 1 172 ? -17.969 -5.540 36.365 1.00 98.94 172 ILE A CA 1
ATOM 1250 C C . ILE A 1 172 ? -17.958 -6.896 35.655 1.00 98.94 172 ILE A C 1
ATOM 1252 O O . ILE A 1 172 ? -16.969 -7.253 35.010 1.00 98.94 172 ILE A O 1
ATOM 1256 N N . LEU A 1 173 ? -19.081 -7.613 35.709 1.00 98.88 173 LEU A N 1
ATOM 1257 C CA . LEU A 1 173 ? -19.306 -8.859 34.984 1.00 98.88 173 LEU A CA 1
ATOM 1258 C C . LEU A 1 173 ? -20.651 -8.838 34.245 1.00 98.88 173 LEU A C 1
ATOM 1260 O O . LEU A 1 173 ? -21.713 -8.775 34.860 1.00 98.88 173 LEU A O 1
ATOM 1264 N N . ASN A 1 174 ? -20.607 -8.978 32.920 1.00 98.94 174 ASN A N 1
ATOM 1265 C CA . ASN A 1 174 ? -21.756 -9.411 32.125 1.00 98.94 174 ASN A CA 1
ATOM 1266 C C . ASN A 1 174 ? -21.635 -10.917 31.862 1.00 98.94 174 ASN A C 1
ATOM 1268 O O . ASN A 1 174 ? -20.802 -11.336 31.055 1.00 98.94 174 ASN A O 1
ATOM 1272 N N . SER A 1 175 ? -22.422 -11.724 32.569 1.00 98.88 175 SER A N 1
ATOM 1273 C CA . SER A 1 175 ? -22.293 -13.183 32.607 1.00 98.88 175 SER A CA 1
ATOM 1274 C C . SER A 1 175 ? -22.633 -13.859 31.277 1.00 98.88 175 SER A C 1
ATOM 1276 O O . SER A 1 175 ? -23.315 -13.302 30.417 1.00 98.88 175 SER A O 1
ATOM 1278 N N . ALA A 1 176 ? -22.193 -15.107 31.111 1.00 98.62 176 ALA A N 1
ATOM 1279 C CA . ALA A 1 176 ? -22.578 -15.920 29.961 1.00 98.62 176 ALA A CA 1
ATOM 1280 C C . ALA A 1 176 ? -24.112 -16.031 29.852 1.00 98.62 176 ALA A C 1
ATOM 1282 O O . ALA A 1 176 ? -24.803 -16.275 30.839 1.00 98.62 176 ALA A O 1
ATOM 1283 N N . GLY A 1 177 ? -24.647 -15.822 28.646 1.00 98.06 177 GLY A N 1
ATOM 1284 C CA . GLY A 1 177 ? -26.094 -15.788 28.389 1.00 98.06 177 GLY A CA 1
ATOM 1285 C C . GLY A 1 177 ? -26.800 -14.479 28.776 1.00 98.06 177 GLY A C 1
ATOM 1286 O O . GLY A 1 177 ? -27.966 -14.310 28.421 1.00 98.06 177 GLY A O 1
ATOM 1287 N N . ALA A 1 178 ? -26.116 -13.547 29.444 1.00 98.81 178 ALA A N 1
ATOM 1288 C CA . ALA A 1 178 ? -26.631 -12.214 29.737 1.00 98.81 178 ALA A CA 1
ATOM 1289 C C . ALA A 1 178 ? -26.462 -11.269 28.534 1.00 98.81 178 ALA A C 1
ATOM 1291 O O . ALA A 1 178 ? -25.621 -11.491 27.654 1.00 98.81 178 ALA A O 1
ATOM 1292 N N . SER A 1 179 ? -27.250 -10.196 28.486 1.00 98.75 179 SER A N 1
ATOM 1293 C CA . SER A 1 179 ? -27.200 -9.195 27.421 1.00 98.75 179 SER A CA 1
ATOM 1294 C C . SER A 1 179 ? -27.271 -7.766 27.947 1.00 98.75 179 SER A C 1
ATOM 1296 O O . SER A 1 179 ? -28.138 -7.466 28.767 1.00 98.75 179 SER A O 1
ATOM 1298 N N . VAL A 1 180 ? -26.450 -6.877 27.387 1.00 98.94 180 VAL A N 1
ATOM 1299 C CA . VAL A 1 180 ? -26.534 -5.424 27.592 1.00 98.94 180 VAL A CA 1
ATOM 1300 C C . VAL A 1 180 ? -26.710 -4.748 26.235 1.00 98.94 180 VAL A C 1
ATOM 1302 O O . VAL A 1 180 ? -25.885 -4.938 25.344 1.00 98.94 180 VAL A O 1
ATOM 1305 N N . THR A 1 181 ? -27.779 -3.973 26.065 1.00 98.81 181 THR A N 1
ATOM 1306 C CA . THR A 1 181 ? -28.056 -3.205 24.841 1.00 98.81 181 THR A CA 1
ATOM 1307 C C . THR A 1 181 ? -27.987 -1.714 25.138 1.00 98.81 181 THR A C 1
ATOM 1309 O O . THR A 1 181 ? -28.625 -1.271 26.090 1.00 98.81 181 THR A O 1
ATOM 1312 N N . VAL A 1 182 ? -27.256 -0.949 24.323 1.00 98.69 182 VAL A N 1
ATOM 1313 C CA . VAL A 1 182 ? -27.094 0.504 24.493 1.00 98.69 182 VAL A CA 1
ATOM 1314 C C . VAL A 1 182 ? -27.487 1.317 23.262 1.00 98.69 182 VAL A C 1
ATOM 1316 O O . VAL A 1 182 ? -27.356 0.856 22.125 1.00 98.69 182 VAL A O 1
ATOM 1319 N N . GLY A 1 183 ? -28.004 2.523 23.502 1.00 98.19 183 GLY A N 1
ATOM 1320 C CA . GLY A 1 183 ? -28.397 3.497 22.485 1.00 98.19 183 GLY A CA 1
ATOM 1321 C C . GLY A 1 183 ? -27.223 4.200 21.789 1.00 98.19 183 GLY A C 1
ATOM 1322 O O . GLY A 1 183 ? -26.078 3.753 21.827 1.00 98.19 183 GLY A O 1
ATOM 1323 N N . GLN A 1 184 ? -27.523 5.321 21.128 1.00 98.31 184 GLN A N 1
ATOM 1324 C CA . GLN A 1 184 ? -26.510 6.149 20.462 1.00 98.31 184 GLN A CA 1
ATOM 1325 C C . GLN A 1 184 ? -25.542 6.743 21.479 1.00 98.31 184 GLN A C 1
ATOM 1327 O O . GLN A 1 184 ? -25.987 7.238 22.512 1.00 98.31 184 GLN A O 1
ATOM 1332 N N . GLU A 1 185 ? -24.242 6.701 21.175 1.00 98.19 185 GLU A N 1
ATOM 1333 C CA . GLU A 1 185 ? -23.176 7.201 22.064 1.00 98.19 185 GLU A CA 1
ATOM 1334 C C . GLU A 1 185 ? -23.185 6.548 23.464 1.00 98.19 185 GLU A C 1
ATOM 1336 O O . GLU A 1 185 ? -22.554 7.036 24.395 1.00 98.19 185 GLU A O 1
ATOM 1341 N N . GLY A 1 186 ? -23.905 5.432 23.633 1.00 98.44 186 GLY A N 1
ATOM 1342 C CA . GLY A 1 186 ? -24.006 4.724 24.904 1.00 98.44 186 GLY A CA 1
ATOM 1343 C C . GLY A 1 186 ? -22.832 3.779 25.145 1.00 98.44 186 GLY A C 1
ATOM 1344 O O . GLY A 1 186 ? -22.202 3.297 24.203 1.00 98.44 186 GLY A O 1
ATOM 1345 N N . VAL A 1 187 ? -22.567 3.467 26.413 1.00 98.88 187 VAL A N 1
ATOM 1346 C CA . VAL A 1 187 ? -21.486 2.565 26.836 1.00 98.88 187 VAL A CA 1
ATOM 1347 C C . VAL A 1 187 ? -22.079 1.349 27.532 1.00 98.88 187 VAL A C 1
ATOM 1349 O O . VAL A 1 187 ? -22.723 1.481 28.569 1.00 98.88 187 VAL A O 1
ATOM 1352 N N . ALA A 1 188 ? -21.877 0.145 26.997 1.00 98.88 188 ALA A N 1
ATOM 1353 C CA . ALA A 1 188 ? -22.443 -1.047 27.622 1.00 98.88 188 ALA A CA 1
ATOM 1354 C C . ALA A 1 188 ? -21.764 -1.349 28.967 1.00 98.88 188 ALA A C 1
ATOM 1356 O O . ALA A 1 188 ? -22.465 -1.491 29.968 1.00 98.88 188 ALA A O 1
ATOM 1357 N N . LEU A 1 189 ? -20.427 -1.377 29.014 1.00 98.94 189 LEU A N 1
ATOM 1358 C CA . LEU A 1 189 ? -19.644 -1.563 30.240 1.00 98.94 189 LEU A CA 1
ATOM 1359 C C . LEU A 1 189 ? -18.569 -0.470 30.373 1.00 98.94 189 LEU A C 1
ATOM 1361 O O . LEU A 1 189 ? -17.668 -0.384 29.537 1.00 98.94 189 LEU A O 1
ATOM 1365 N N . TYR A 1 190 ? -18.639 0.334 31.433 1.00 98.88 190 TYR A N 1
ATOM 1366 C CA . TYR A 1 190 ? -17.711 1.430 31.715 1.00 98.88 190 TYR A CA 1
ATOM 1367 C C . TYR A 1 190 ? -16.963 1.164 33.028 1.00 98.88 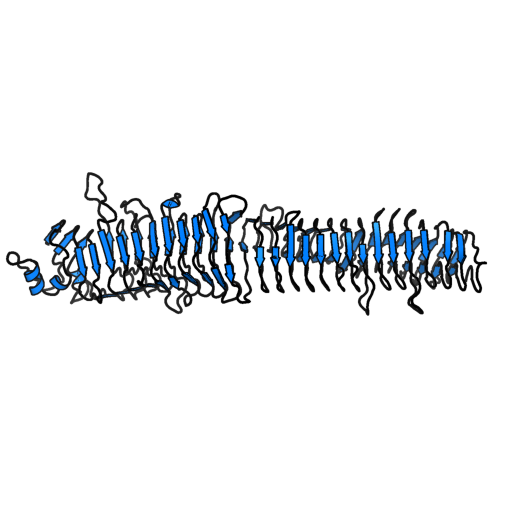190 TYR A C 1
ATOM 1369 O O . TYR A 1 190 ? -17.551 1.204 34.106 1.00 98.88 190 TYR A O 1
ATOM 1377 N N . GLY A 1 191 ? -15.649 0.936 32.936 1.00 98.38 191 GLY A N 1
ATOM 1378 C CA . GLY A 1 191 ? -14.737 0.978 34.078 1.00 98.38 191 GLY A CA 1
ATOM 1379 C C . GLY A 1 191 ? -13.999 2.317 34.237 1.00 98.38 191 GLY A C 1
ATOM 1380 O O . GLY A 1 191 ? -13.435 2.835 33.273 1.00 98.38 191 GLY A O 1
ATOM 1381 N N . ALA A 1 192 ? -13.951 2.858 35.454 1.00 97.88 192 ALA A N 1
ATOM 1382 C CA . ALA A 1 192 ? -13.224 4.084 35.793 1.00 97.88 192 ALA A CA 1
ATOM 1383 C C . ALA A 1 192 ? -12.325 3.881 37.022 1.00 97.88 192 ALA A C 1
ATOM 1385 O O . ALA A 1 192 ? -12.659 3.119 37.925 1.00 97.88 192 ALA A O 1
ATOM 1386 N N . ASN A 1 193 ? -11.192 4.586 37.108 1.00 96.19 193 ASN A N 1
ATOM 1387 C CA . ASN A 1 193 ? -10.345 4.476 38.302 1.00 96.19 193 ASN A CA 1
ATOM 1388 C C . ASN A 1 193 ? -11.056 4.992 39.556 1.00 96.19 193 ASN A C 1
ATOM 1390 O O . ASN A 1 193 ? -10.800 4.497 40.645 1.00 96.19 193 ASN A O 1
ATOM 1394 N N . ARG A 1 194 ? -11.913 6.013 39.433 1.00 94.69 194 ARG A N 1
ATOM 1395 C CA . ARG A 1 194 ? -12.558 6.695 40.565 1.00 94.69 194 ARG A CA 1
ATOM 1396 C C . ARG A 1 194 ? -13.921 7.245 40.167 1.00 94.69 194 ARG A C 1
ATOM 1398 O O . ARG A 1 194 ? -14.099 7.664 39.024 1.00 94.69 194 ARG A O 1
ATOM 1405 N N . LEU A 1 195 ? -14.843 7.286 41.127 1.00 94.44 195 LEU A N 1
ATOM 1406 C CA . LEU A 1 195 ? -16.103 8.012 41.015 1.00 94.44 195 LEU A CA 1
ATOM 1407 C C . LEU A 1 195 ? -15.915 9.408 41.616 1.00 94.44 195 LEU A C 1
ATOM 1409 O O . LEU A 1 195 ? -15.786 9.551 42.832 1.00 94.44 195 LEU A O 1
ATOM 1413 N N . ASN A 1 196 ? -15.913 10.448 40.782 1.00 90.25 196 ASN A N 1
ATOM 1414 C CA . ASN A 1 196 ? -15.709 11.835 41.219 1.00 90.25 196 ASN A CA 1
ATOM 1415 C C . ASN A 1 196 ? -14.472 11.972 42.142 1.00 90.25 196 ASN A C 1
ATOM 1417 O O . ASN A 1 196 ? -13.369 11.556 41.788 1.00 90.25 196 ASN A O 1
ATOM 1421 N N . SER A 1 197 ? -14.647 12.546 43.335 1.00 89.44 197 SER A N 1
ATOM 1422 C CA . SER A 1 197 ? -13.603 12.714 44.350 1.00 89.44 197 SER A CA 1
ATOM 1423 C C . SER A 1 197 ? -13.457 11.521 45.304 1.00 89.44 197 SER A C 1
ATOM 1425 O O . SER A 1 197 ? -12.601 11.571 46.190 1.00 89.44 197 SER A O 1
ATOM 1427 N N . SER A 1 198 ? -14.243 10.450 45.133 1.00 89.88 198 SER A N 1
ATOM 1428 C CA . SER A 1 198 ? -14.244 9.294 46.036 1.00 89.88 198 SER A CA 1
ATOM 1429 C C . SER A 1 198 ? -12.856 8.690 46.196 1.00 89.88 198 SER A C 1
ATOM 1431 O O . SER A 1 198 ? -12.145 8.501 45.211 1.00 89.88 198 SER A O 1
ATOM 1433 N N . THR A 1 199 ? -12.476 8.392 47.440 1.00 88.25 199 THR A N 1
ATOM 1434 C CA . THR A 1 199 ? -11.209 7.755 47.832 1.00 88.25 199 THR A CA 1
ATOM 1435 C C . THR A 1 199 ? -11.348 6.260 48.096 1.00 88.25 199 THR A C 1
ATOM 1437 O O . THR A 1 199 ? -10.439 5.673 48.678 1.00 88.25 199 THR A O 1
ATOM 1440 N N . LEU A 1 200 ? -12.473 5.654 47.715 1.00 89.81 200 LEU A N 1
ATOM 1441 C CA . LEU A 1 200 ? -12.727 4.239 47.949 1.00 89.81 200 LEU A CA 1
ATOM 1442 C C . LEU A 1 200 ? -11.912 3.344 47.007 1.00 89.81 200 LEU A C 1
ATOM 1444 O O . LEU A 1 200 ? -11.670 3.675 45.844 1.00 89.81 200 LEU A O 1
ATOM 1448 N N . GLY A 1 201 ? -11.514 2.195 47.554 1.00 91.25 201 GLY A N 1
ATOM 1449 C CA . GLY A 1 201 ? -10.833 1.122 46.843 1.00 91.25 201 GLY A CA 1
ATOM 1450 C C . GLY A 1 201 ? -9.410 1.412 46.378 1.00 91.25 201 GLY A C 1
ATOM 1451 O O . GLY A 1 201 ? -8.754 2.358 46.809 1.00 91.25 201 GLY A O 1
ATOM 1452 N N . ASP A 1 202 ? -8.916 0.538 45.504 1.00 91.38 202 ASP A N 1
ATOM 1453 C CA . ASP A 1 202 ? -7.528 0.532 45.020 1.00 91.38 202 ASP A CA 1
ATOM 1454 C C . ASP A 1 202 ? -7.333 1.303 43.702 1.00 91.38 202 ASP A C 1
ATOM 1456 O O . ASP A 1 202 ? -6.226 1.386 43.165 1.00 91.38 202 ASP A O 1
ATOM 1460 N N . GLY A 1 203 ? -8.414 1.877 43.171 1.00 92.88 203 GLY A N 1
ATOM 1461 C CA . GLY A 1 203 ? -8.413 2.623 41.920 1.00 92.88 203 GLY A CA 1
ATOM 1462 C C . GLY A 1 203 ? -8.167 1.772 40.672 1.00 92.88 203 GLY A C 1
ATOM 1463 O O . GLY A 1 203 ? -7.871 2.332 39.614 1.00 92.88 203 GLY A O 1
ATOM 1464 N N . THR A 1 204 ? -8.259 0.444 40.766 1.00 96.75 204 THR A N 1
ATOM 1465 C CA . THR A 1 204 ? -8.157 -0.443 39.604 1.00 96.75 204 THR A CA 1
ATOM 1466 C C . THR A 1 204 ? -9.451 -0.451 38.780 1.00 96.75 204 THR A C 1
ATOM 1468 O O . THR A 1 204 ? -10.509 0.005 39.216 1.00 96.75 204 THR A O 1
ATOM 1471 N N . ILE A 1 205 ? -9.364 -0.945 37.548 1.00 98.56 205 ILE A N 1
ATOM 1472 C CA . ILE A 1 205 ? -10.481 -1.146 36.627 1.00 98.56 205 ILE A CA 1
ATOM 1473 C C . ILE A 1 205 ? -10.528 -2.631 36.260 1.00 98.56 205 ILE A C 1
ATOM 1475 O O . ILE A 1 205 ? -9.532 -3.200 35.805 1.00 98.56 205 ILE A O 1
ATOM 1479 N N . SER A 1 206 ? -11.691 -3.261 36.430 1.00 98.38 206 SER A N 1
ATOM 1480 C CA . SER A 1 206 ? -11.914 -4.662 36.070 1.00 98.38 206 SER A CA 1
ATOM 1481 C C . SER A 1 206 ? -13.258 -4.829 35.368 1.00 98.38 206 SER A C 1
ATOM 1483 O O . SER A 1 206 ? -14.318 -4.741 35.992 1.00 98.38 206 SER A O 1
ATOM 1485 N N . VAL A 1 207 ? -13.212 -5.057 34.053 1.00 98.88 207 VAL A N 1
ATOM 1486 C CA . VAL A 1 207 ? -14.396 -5.168 33.195 1.00 98.88 207 VAL A CA 1
ATOM 1487 C C . VAL A 1 207 ? -14.362 -6.479 32.423 1.00 98.88 207 VAL A C 1
ATOM 1489 O O . VAL A 1 207 ? -13.457 -6.711 31.622 1.00 98.88 207 VAL A O 1
ATOM 1492 N N . THR A 1 208 ? -15.365 -7.332 32.634 1.00 98.88 208 THR A N 1
ATOM 1493 C CA . THR A 1 208 ? -15.480 -8.634 31.966 1.00 98.88 208 THR A CA 1
ATOM 1494 C C . THR A 1 208 ? -16.813 -8.784 31.239 1.00 98.88 208 THR A C 1
ATOM 1496 O O . THR A 1 208 ? -17.884 -8.670 31.837 1.00 98.88 208 THR A O 1
ATOM 1499 N N . ASN A 1 209 ? -16.750 -9.116 29.949 1.00 98.94 209 ASN A N 1
ATOM 1500 C CA . ASN A 1 209 ? -17.890 -9.548 29.151 1.00 98.94 209 ASN A CA 1
ATOM 1501 C C . ASN A 1 209 ? -17.772 -11.030 28.774 1.00 98.94 209 ASN A C 1
ATOM 1503 O O . ASN A 1 209 ? -16.928 -11.392 27.957 1.00 98.94 209 ASN A O 1
ATOM 1507 N N . ALA A 1 210 ? -18.667 -11.858 29.310 1.00 98.81 210 ALA A N 1
ATOM 1508 C CA . ALA A 1 210 ? -18.899 -13.244 28.895 1.00 98.81 210 ALA A CA 1
ATOM 1509 C C . ALA A 1 210 ? -20.239 -13.431 28.155 1.00 98.81 210 ALA A C 1
ATOM 1511 O O . ALA A 1 210 ? -20.453 -14.452 27.502 1.00 98.81 210 ALA A O 1
ATOM 1512 N N . GLY A 1 211 ? -21.144 -12.454 28.252 1.00 98.81 211 GLY A N 1
ATOM 1513 C CA . GLY A 1 211 ? -22.438 -12.429 27.574 1.00 98.81 211 GLY A CA 1
ATOM 1514 C C . GLY A 1 211 ? -22.402 -11.731 26.214 1.00 98.81 211 GLY A C 1
ATOM 1515 O O . GLY A 1 211 ? -21.426 -11.814 25.470 1.00 98.81 211 GLY A O 1
ATOM 1516 N N . THR A 1 212 ? -23.492 -11.047 25.865 1.00 98.94 212 THR A N 1
ATOM 1517 C CA . THR A 1 212 ? -23.621 -10.287 24.611 1.00 98.94 212 THR A CA 1
ATOM 1518 C C . THR A 1 212 ? -23.777 -8.790 24.872 1.00 98.94 212 THR A C 1
ATOM 1520 O O . THR A 1 212 ? -24.674 -8.385 25.606 1.00 98.94 212 THR A O 1
ATOM 1523 N N . LEU A 1 213 ? -22.963 -7.957 24.229 1.00 98.94 213 LEU A N 1
ATOM 1524 C CA . LEU A 1 213 ? -23.135 -6.502 24.193 1.00 98.94 213 LEU A CA 1
ATOM 1525 C C . LEU A 1 213 ? -23.692 -6.105 22.823 1.00 98.94 213 LEU A C 1
ATOM 1527 O O . LEU A 1 213 ? -23.202 -6.602 21.809 1.00 98.94 213 LEU A O 1
ATOM 1531 N N . LYS A 1 214 ? -24.717 -5.251 22.782 1.00 98.44 214 LYS A N 1
ATOM 1532 C CA . LYS A 1 214 ? -25.397 -4.838 21.546 1.00 98.44 214 LYS A CA 1
ATOM 1533 C C . LYS A 1 214 ? -25.588 -3.332 21.474 1.00 98.44 214 LYS A C 1
ATOM 1535 O O . LYS A 1 214 ? -25.791 -2.668 22.487 1.00 98.44 214 LYS A O 1
ATOM 1540 N N . GLY A 1 215 ? -25.587 -2.816 20.253 1.00 97.75 215 GLY A N 1
ATOM 1541 C CA . GLY A 1 215 ? -26.043 -1.464 19.946 1.00 97.75 215 GLY A CA 1
ATOM 1542 C C . GLY A 1 215 ? -27.478 -1.517 19.440 1.00 97.75 215 GLY A C 1
ATOM 1543 O O . GLY A 1 215 ? -27.844 -2.446 18.716 1.00 97.75 215 GLY A O 1
ATOM 1544 N N . VAL A 1 216 ? -28.298 -0.532 19.798 1.00 97.81 216 VAL A N 1
ATOM 1545 C CA . VAL A 1 216 ? -29.639 -0.386 19.219 1.00 97.81 216 VAL A CA 1
ATOM 1546 C C . VAL A 1 216 ? -29.515 -0.214 17.701 1.00 97.81 216 VAL A C 1
ATOM 1548 O O . VAL A 1 216 ? -28.697 0.566 17.211 1.00 97.81 216 VAL A O 1
ATOM 1551 N N . SER A 1 217 ? -30.327 -0.954 16.945 1.00 97.12 217 SER A N 1
ATOM 1552 C CA . SER A 1 217 ? -30.320 -0.900 15.480 1.00 97.12 217 SER A CA 1
ATOM 1553 C C . SER A 1 217 ? -30.568 0.524 14.969 1.00 97.12 217 SER A C 1
ATOM 1555 O O . SER A 1 217 ? -31.456 1.221 15.459 1.00 97.12 217 SER A O 1
ATOM 1557 N N . GLY A 1 218 ? -29.760 0.967 14.002 1.00 95.38 218 GLY A N 1
ATOM 1558 C CA . GLY A 1 218 ? -29.859 2.308 13.414 1.00 95.38 218 GLY A CA 1
ATOM 1559 C C . GLY A 1 218 ? -29.289 3.436 14.284 1.00 95.38 218 GLY A C 1
ATOM 1560 O O . GLY A 1 218 ? -29.348 4.599 13.889 1.00 95.38 218 GLY A O 1
ATOM 1561 N N . LYS A 1 219 ? -28.727 3.124 15.458 1.00 97.62 219 LYS A N 1
ATOM 1562 C CA . LYS A 1 219 ? -27.979 4.074 16.292 1.00 97.62 219 LYS A CA 1
ATOM 1563 C C . LYS A 1 219 ? -26.479 3.943 16.042 1.00 97.62 219 LYS A C 1
ATOM 1565 O O . LYS A 1 219 ? -26.002 2.891 15.619 1.00 97.62 219 LYS A O 1
ATOM 1570 N N . THR A 1 220 ? -25.730 5.005 16.318 1.00 98.31 220 THR A N 1
ATOM 1571 C CA . THR A 1 220 ? -24.297 5.084 16.003 1.00 98.31 220 THR A CA 1
ATOM 1572 C C . THR A 1 220 ? -23.435 5.333 17.238 1.00 98.31 220 THR A C 1
ATOM 1574 O O . THR A 1 220 ? -23.945 5.747 18.283 1.00 98.31 220 THR A O 1
ATOM 1577 N N . LYS A 1 221 ? -22.121 5.114 17.098 1.00 98.19 221 LYS A N 1
ATOM 1578 C CA . LYS A 1 221 ? -21.086 5.493 18.078 1.00 98.19 221 LYS A CA 1
ATOM 1579 C C . LYS A 1 221 ? -21.241 4.853 19.463 1.00 98.19 221 LYS A C 1
ATOM 1581 O O . LYS A 1 221 ? -20.832 5.436 20.461 1.00 98.19 221 LYS A O 1
ATOM 1586 N N . ALA A 1 222 ? -21.839 3.668 19.543 1.00 98.44 222 ALA A N 1
ATOM 1587 C CA . ALA A 1 222 ? -21.908 2.923 20.794 1.00 98.44 222 ALA A CA 1
ATOM 1588 C C . ALA A 1 222 ? -20.526 2.369 21.180 1.00 98.44 222 ALA A C 1
ATOM 1590 O O . ALA A 1 222 ? -19.705 2.052 20.317 1.00 98.44 222 ALA A O 1
ATOM 1591 N N . PHE A 1 223 ? -20.295 2.197 22.478 1.00 98.88 223 PHE A N 1
ATOM 1592 C CA . PHE A 1 223 ? -19.115 1.544 23.034 1.00 98.88 223 PHE A CA 1
ATOM 1593 C C . PHE A 1 223 ? -19.510 0.233 23.708 1.00 98.88 223 PHE A C 1
ATOM 1595 O O . PHE A 1 223 ? -20.449 0.188 24.503 1.00 98.88 223 PHE A O 1
ATOM 1602 N N . GLY A 1 224 ? -18.785 -0.847 23.420 1.00 98.81 224 GLY A N 1
ATOM 1603 C CA . GLY A 1 224 ? -18.993 -2.126 24.101 1.00 98.81 224 GLY A CA 1
ATOM 1604 C C . GLY A 1 224 ? -18.371 -2.080 25.489 1.00 98.81 224 GLY A C 1
ATOM 1605 O O . GLY A 1 224 ? -19.061 -2.124 26.505 1.00 98.81 224 GLY A O 1
ATOM 1606 N N . MET A 1 225 ? -17.052 -1.942 25.526 1.00 98.94 225 MET A N 1
ATOM 1607 C CA . MET A 1 225 ? -16.281 -1.801 26.756 1.00 98.94 225 MET A CA 1
ATOM 1608 C C . MET A 1 225 ? -15.450 -0.524 26.693 1.00 98.94 225 MET A C 1
ATOM 1610 O O . MET A 1 225 ? -14.802 -0.266 25.678 1.00 98.94 225 MET A O 1
ATOM 1614 N N . PHE A 1 226 ? -15.449 0.255 27.769 1.00 98.88 226 PHE A N 1
ATOM 1615 C CA . PHE A 1 226 ? -14.742 1.528 27.838 1.00 98.88 226 PHE A CA 1
ATOM 1616 C C . PHE A 1 226 ? -13.941 1.639 29.134 1.00 98.88 226 PHE A C 1
ATOM 1618 O O . PHE A 1 226 ? -14.482 1.435 30.224 1.00 98.88 226 PHE A O 1
ATOM 1625 N N . ALA A 1 227 ? -12.662 1.991 29.007 1.00 98.38 227 ALA A N 1
ATOM 1626 C CA . ALA A 1 227 ? -11.822 2.369 30.133 1.00 98.38 227 ALA A CA 1
ATOM 1627 C C . ALA A 1 227 ? -10.708 3.331 29.712 1.00 98.38 227 ALA A C 1
ATOM 1629 O O . ALA A 1 227 ? -9.926 3.052 28.800 1.00 98.38 227 ALA A O 1
ATOM 1630 N N . GLU A 1 228 ? -10.564 4.419 30.458 1.00 97.50 228 GLU A N 1
ATOM 1631 C CA . GLU A 1 228 ? -9.405 5.301 30.371 1.00 97.50 228 GLU A CA 1
ATOM 1632 C C . GLU A 1 228 ? -8.655 5.268 31.699 1.00 97.50 228 GLU A C 1
ATOM 1634 O O . GLU A 1 228 ? -9.030 5.930 32.666 1.00 97.50 228 GLU A O 1
ATOM 1639 N N . ASN A 1 229 ? -7.599 4.456 31.759 1.00 96.56 229 ASN A N 1
ATOM 1640 C CA . ASN A 1 229 ? -6.804 4.332 32.968 1.00 96.56 229 ASN A CA 1
ATOM 1641 C C . ASN A 1 229 ? -5.886 5.550 33.122 1.00 96.56 229 ASN A C 1
ATOM 1643 O O . ASN A 1 229 ? -4.941 5.761 32.355 1.00 96.56 229 ASN A O 1
ATOM 1647 N N . THR A 1 230 ? -6.179 6.337 34.149 1.00 94.44 230 THR A N 1
ATOM 1648 C CA . THR A 1 230 ? -5.402 7.505 34.572 1.00 94.44 230 THR A CA 1
ATOM 1649 C C . THR A 1 230 ? -4.105 7.115 35.287 1.00 94.44 230 THR A C 1
ATOM 1651 O O . THR A 1 230 ? -3.183 7.926 35.355 1.00 94.44 230 THR A O 1
ATOM 1654 N N . SER A 1 231 ? -3.984 5.864 35.754 1.00 89.81 231 SER A N 1
ATOM 1655 C CA . SER A 1 231 ? -2.702 5.289 36.173 1.00 89.81 231 SER A CA 1
ATOM 1656 C C . SER A 1 231 ? -1.824 4.989 34.954 1.00 89.81 231 SER A C 1
ATOM 1658 O O . SER A 1 231 ? -2.296 4.520 33.918 1.00 89.81 231 SER A O 1
ATOM 1660 N N . THR A 1 232 ? -0.514 5.207 35.081 1.00 83.62 232 THR A N 1
ATOM 1661 C CA . THR A 1 232 ? 0.472 4.775 34.074 1.00 83.62 232 THR A CA 1
ATOM 1662 C C . THR A 1 232 ? 0.756 3.270 34.145 1.00 83.62 232 THR A C 1
ATOM 1664 O O . THR A 1 232 ? 1.335 2.708 33.212 1.00 83.62 232 THR A O 1
ATOM 1667 N N . THR A 1 233 ? 0.328 2.605 35.223 1.00 92.38 233 THR A N 1
ATOM 1668 C CA . THR A 1 233 ? 0.475 1.164 35.436 1.00 92.38 233 THR A CA 1
ATOM 1669 C C . THR A 1 233 ? -0.617 0.404 34.690 1.00 92.38 233 THR A C 1
ATOM 1671 O O . THR A 1 233 ? -1.778 0.390 35.100 1.00 92.38 233 THR A O 1
ATOM 1674 N N . VAL A 1 234 ? -0.225 -0.265 33.604 1.00 91.06 234 VAL A N 1
ATOM 1675 C CA . VAL A 1 234 ? -1.126 -0.975 32.678 1.00 91.06 234 VAL A CA 1
ATOM 1676 C C . VAL A 1 234 ? -1.956 -2.065 33.370 1.00 91.06 234 VAL A C 1
ATOM 1678 O O . VAL A 1 234 ? -3.138 -2.216 33.075 1.00 91.06 234 VAL A O 1
ATOM 1681 N N . THR A 1 235 ? -1.383 -2.770 34.351 1.00 94.06 235 THR A N 1
ATOM 1682 C CA . THR A 1 235 ? -2.058 -3.847 35.101 1.00 94.06 235 THR A CA 1
ATOM 1683 C C . THR A 1 235 ? -3.212 -3.366 35.979 1.00 94.06 235 THR A C 1
ATOM 1685 O O . THR A 1 235 ? -4.024 -4.185 36.405 1.00 94.06 235 THR A O 1
ATOM 1688 N N . ASN A 1 236 ? -3.316 -2.057 36.242 1.00 95.75 236 ASN A N 1
ATOM 1689 C CA . ASN A 1 236 ? -4.414 -1.493 37.027 1.00 95.75 236 ASN A CA 1
ATOM 1690 C C . ASN A 1 236 ? -5.717 -1.396 36.228 1.00 95.75 236 ASN A C 1
ATOM 1692 O O . ASN A 1 236 ? -6.724 -1.002 36.801 1.00 95.75 236 ASN A O 1
ATOM 1696 N N . SER A 1 237 ? -5.728 -1.723 34.935 1.00 98.31 237 SER A N 1
ATOM 1697 C CA . SER A 1 237 ? -6.943 -1.702 34.127 1.00 98.31 237 SER A CA 1
ATOM 1698 C C . SER A 1 237 ? -7.022 -2.919 33.224 1.00 98.31 237 SER A C 1
ATOM 1700 O O . SER A 1 237 ? -6.194 -3.087 32.334 1.00 98.31 237 SER A O 1
ATOM 1702 N N . ASN A 1 238 ? -8.022 -3.770 33.455 1.00 98.50 238 ASN A N 1
ATOM 1703 C CA . ASN A 1 238 ? -8.220 -5.027 32.744 1.00 98.50 238 ASN A CA 1
ATOM 1704 C C . ASN A 1 238 ? -9.591 -5.055 32.064 1.00 98.50 238 ASN A C 1
ATOM 1706 O O . ASN A 1 238 ? -10.628 -4.942 32.720 1.00 98.50 238 ASN A O 1
ATOM 1710 N N . LEU A 1 239 ? -9.585 -5.259 30.747 1.00 98.88 239 LEU A N 1
ATOM 1711 C CA . LEU A 1 239 ? -10.770 -5.386 29.907 1.00 98.88 239 LEU A CA 1
ATOM 1712 C C . LEU A 1 239 ? -10.733 -6.761 29.239 1.00 98.88 239 LEU A C 1
ATOM 1714 O O . LEU A 1 239 ? -9.906 -7.010 28.363 1.00 98.88 239 LEU A O 1
ATOM 1718 N N . THR A 1 240 ? -11.628 -7.657 29.651 1.00 98.88 240 THR A N 1
ATOM 1719 C CA . THR A 1 240 ? -11.719 -9.027 29.132 1.00 98.88 240 THR A CA 1
ATOM 1720 C C . THR A 1 240 ? -13.029 -9.263 28.382 1.00 98.88 240 THR A C 1
ATOM 1722 O O . THR A 1 240 ? -14.108 -9.156 28.959 1.00 98.88 240 THR A O 1
ATOM 1725 N N . ASN A 1 241 ? -12.941 -9.650 27.111 1.00 98.88 241 ASN A N 1
ATOM 1726 C CA . ASN A 1 241 ? -14.059 -10.122 26.298 1.00 98.88 241 ASN A CA 1
ATOM 1727 C C . ASN A 1 241 ? -13.886 -11.614 25.973 1.00 98.88 241 ASN A C 1
ATOM 1729 O O . ASN A 1 241 ? -13.025 -11.988 25.175 1.00 98.88 241 ASN A O 1
ATOM 1733 N N . THR A 1 242 ? -14.723 -12.460 26.569 1.00 98.81 242 THR A N 1
ATOM 1734 C CA . THR A 1 242 ? -14.900 -13.882 26.217 1.00 98.81 242 THR A CA 1
ATOM 1735 C C . THR A 1 242 ? -16.241 -14.137 25.517 1.00 98.81 242 THR A C 1
ATOM 1737 O O . THR A 1 242 ? -16.434 -15.190 24.916 1.00 98.81 242 THR A O 1
ATOM 1740 N N . GLY A 1 243 ? -17.163 -13.171 25.586 1.00 98.75 243 GLY A N 1
ATOM 1741 C CA . GLY A 1 243 ? -18.497 -13.229 25.001 1.00 98.75 243 GLY A CA 1
ATOM 1742 C C . GLY A 1 243 ? -18.575 -12.681 23.575 1.00 98.75 243 GLY A C 1
ATOM 1743 O O . GLY A 1 243 ? -17.682 -12.864 22.752 1.00 98.75 243 GLY A O 1
ATOM 1744 N N . THR A 1 244 ? -19.682 -12.015 23.256 1.00 98.94 244 THR A N 1
ATOM 1745 C CA . THR A 1 244 ? -19.907 -11.375 21.953 1.00 98.94 244 THR A CA 1
ATOM 1746 C C . THR A 1 244 ? -20.139 -9.879 22.117 1.00 98.94 244 THR A C 1
ATOM 1748 O O . THR A 1 244 ? -20.934 -9.457 22.952 1.00 98.94 244 THR A O 1
ATOM 1751 N N . ILE A 1 245 ? -19.491 -9.078 21.280 1.00 98.94 245 ILE A N 1
ATOM 1752 C CA . ILE A 1 245 ? -19.833 -7.676 21.042 1.00 98.94 245 ILE A CA 1
ATOM 1753 C C . ILE A 1 245 ? -20.424 -7.609 19.635 1.00 98.94 245 ILE A C 1
ATOM 1755 O O . ILE A 1 245 ? -19.720 -7.861 18.658 1.00 98.94 245 ILE A O 1
ATOM 1759 N N . ASP A 1 246 ? -21.722 -7.331 19.524 1.00 98.69 246 ASP A N 1
ATOM 1760 C CA . ASP A 1 246 ? -22.441 -7.275 18.251 1.00 98.69 246 ASP A CA 1
ATOM 1761 C C . ASP A 1 246 ? -22.957 -5.861 17.970 1.00 98.69 246 ASP A C 1
ATOM 1763 O O . ASP A 1 246 ? -24.037 -5.449 18.400 1.00 98.69 246 ASP A O 1
ATOM 1767 N N . PHE A 1 247 ? -22.158 -5.121 17.209 1.00 98.69 247 PHE A N 1
ATOM 1768 C CA . PHE A 1 247 ? -22.491 -3.817 16.651 1.00 98.69 247 PHE A CA 1
ATOM 1769 C C . PHE A 1 247 ? -22.715 -3.882 15.142 1.00 98.69 247 PHE A C 1
ATOM 1771 O O . PHE A 1 247 ? -22.615 -2.866 14.464 1.00 98.69 247 PHE A O 1
ATOM 1778 N N . SER A 1 248 ? -23.051 -5.052 14.588 1.00 97.69 248 SER A N 1
ATOM 1779 C CA . SER A 1 248 ? -23.313 -5.198 13.148 1.00 97.69 248 SER A CA 1
ATOM 1780 C C . SER A 1 248 ? -24.419 -4.264 12.631 1.00 97.69 248 SER A C 1
ATOM 1782 O O . SER A 1 248 ? -24.356 -3.823 11.487 1.00 97.69 248 SER A O 1
ATOM 1784 N N . SER A 1 249 ? -25.386 -3.907 13.482 1.00 95.50 249 SER A N 1
ATOM 1785 C CA . SER A 1 249 ? -26.469 -2.959 13.188 1.00 95.50 249 SER A CA 1
ATOM 1786 C C . SER A 1 249 ? -26.240 -1.538 13.726 1.00 95.50 249 SER A C 1
ATOM 1788 O O . SER A 1 249 ? -27.196 -0.762 13.795 1.00 95.50 249 SER A O 1
ATOM 1790 N N . SER A 1 250 ? -25.019 -1.210 14.164 1.00 97.19 250 SER A N 1
ATOM 1791 C CA . SER A 1 250 ? -24.672 0.077 14.771 1.00 97.19 250 SER A CA 1
ATOM 1792 C C . SER A 1 250 ? -23.367 0.626 14.190 1.00 97.19 250 SER A C 1
ATOM 1794 O O . SER A 1 250 ? -22.279 0.102 14.434 1.00 97.19 250 SER A O 1
ATOM 1796 N N . GLU A 1 251 ? -23.484 1.672 13.377 1.00 98.00 251 GLU A N 1
ATOM 1797 C CA . GLU A 1 251 ? -22.353 2.261 12.654 1.00 98.00 251 GLU A CA 1
ATOM 1798 C C . GLU A 1 251 ? -21.461 3.117 13.559 1.00 98.00 251 GLU A C 1
ATOM 1800 O O . GLU A 1 251 ? -21.904 3.640 14.580 1.00 98.00 251 GLU A O 1
ATOM 1805 N N . GLU A 1 252 ? -20.197 3.292 13.166 1.00 98.50 252 GLU A N 1
ATOM 1806 C CA . GLU A 1 252 ? -19.210 4.148 13.853 1.00 98.50 252 GLU A CA 1
ATOM 1807 C C . GLU A 1 252 ? -18.940 3.755 15.321 1.00 98.50 252 GLU A C 1
ATOM 1809 O O . GLU A 1 252 ? -18.300 4.493 16.068 1.00 98.50 252 GLU A O 1
ATOM 1814 N N . SER A 1 253 ? -19.417 2.583 15.740 1.00 98.75 253 SER A N 1
ATOM 1815 C CA . SER A 1 253 ? -19.277 2.062 17.098 1.00 98.75 253 SER A CA 1
ATOM 1816 C C . SER A 1 253 ? -17.876 1.515 17.366 1.00 98.75 253 SER A C 1
ATOM 1818 O O . SER A 1 253 ? -17.144 1.132 16.448 1.00 98.75 253 SER A O 1
ATOM 1820 N N . ILE A 1 254 ? -17.508 1.448 18.644 1.00 98.94 254 ILE A N 1
ATOM 1821 C CA . ILE A 1 254 ? -16.221 0.940 19.116 1.00 98.94 254 ILE A CA 1
ATOM 1822 C C . ILE A 1 254 ? -16.464 -0.270 20.018 1.00 98.94 254 ILE A C 1
ATOM 1824 O O . ILE A 1 254 ? -17.117 -0.164 21.051 1.00 98.94 254 ILE A O 1
ATOM 1828 N N . GLY A 1 255 ? -15.922 -1.432 19.651 1.00 98.88 255 GLY A N 1
ATOM 1829 C CA . GLY A 1 255 ? -16.064 -2.653 20.441 1.00 98.88 255 GLY A CA 1
ATOM 1830 C C . GLY A 1 255 ? -15.425 -2.507 21.822 1.00 98.88 255 GLY A C 1
ATOM 1831 O O . GLY A 1 255 ? -16.116 -2.548 22.839 1.00 98.88 255 GLY A O 1
ATOM 1832 N N . ILE A 1 256 ? -14.112 -2.285 21.849 1.00 98.94 256 ILE A N 1
ATOM 1833 C CA . ILE A 1 256 ? -13.336 -2.052 23.072 1.00 98.94 256 ILE A CA 1
ATOM 1834 C C . ILE A 1 256 ? -12.537 -0.760 22.915 1.00 98.94 256 ILE A C 1
ATOM 1836 O O . ILE A 1 256 ? -11.760 -0.629 21.969 1.00 98.94 256 ILE A O 1
ATOM 1840 N N . HIS A 1 257 ? -12.703 0.177 23.845 1.00 98.88 257 HIS A N 1
ATOM 1841 C CA . HIS A 1 257 ? -11.877 1.372 23.976 1.00 98.88 257 HIS A CA 1
ATOM 1842 C C . HIS A 1 257 ? -11.008 1.286 25.232 1.00 98.88 257 HIS A C 1
ATOM 1844 O O . HIS A 1 257 ? -11.533 1.071 26.327 1.00 98.88 257 HIS A O 1
ATOM 1850 N N . SER A 1 258 ? -9.693 1.469 25.079 1.00 98.25 258 SER A N 1
ATOM 1851 C CA . SER A 1 258 ? -8.754 1.395 26.196 1.00 98.25 258 SER A CA 1
ATOM 1852 C C . SER A 1 258 ? -7.613 2.414 26.130 1.00 98.25 258 SER A C 1
ATOM 1854 O O . SER A 1 258 ? -6.997 2.637 25.084 1.00 98.25 258 SER A O 1
ATOM 1856 N N . VAL A 1 259 ? -7.243 2.958 27.290 1.00 97.94 259 VAL A N 1
ATOM 1857 C CA . VAL A 1 259 ? -6.004 3.727 27.499 1.00 97.94 259 VAL A CA 1
ATOM 1858 C C . VAL A 1 259 ? -5.249 3.132 28.688 1.00 97.94 259 VAL A C 1
ATOM 1860 O O . VAL A 1 259 ? -5.869 2.851 29.709 1.00 97.94 259 VAL A O 1
ATOM 1863 N N . ASN A 1 260 ? -3.935 2.908 28.555 1.00 97.31 260 ASN A N 1
ATOM 1864 C CA . ASN A 1 260 ? -3.059 2.329 29.592 1.00 97.31 260 ASN A CA 1
ATOM 1865 C C . ASN A 1 260 ? -3.656 1.067 30.259 1.00 97.31 260 ASN A C 1
ATOM 1867 O O . ASN A 1 260 ? -3.729 0.987 31.484 1.00 97.31 260 ASN A O 1
ATOM 1871 N N . SER A 1 261 ? -4.143 0.107 29.470 1.00 98.06 261 SER A N 1
ATOM 1872 C CA . SER A 1 261 ? -4.874 -1.067 29.976 1.00 98.06 261 SER A CA 1
ATOM 1873 C C . SER A 1 261 ? -4.353 -2.383 29.394 1.00 98.06 261 SER A C 1
ATOM 1875 O O . SER A 1 261 ? -3.650 -2.384 28.385 1.00 98.06 261 SER A O 1
ATOM 1877 N N . ILE A 1 262 ? -4.735 -3.501 30.005 1.00 98.44 262 ILE A N 1
ATOM 1878 C CA . ILE A 1 262 ? -4.652 -4.842 29.428 1.00 98.44 262 ILE A CA 1
ATOM 1879 C C . ILE A 1 262 ? -5.989 -5.152 28.756 1.00 98.44 262 ILE A C 1
ATOM 1881 O O . ILE A 1 262 ? -7.036 -5.173 29.406 1.00 98.44 262 ILE A O 1
ATOM 1885 N N . VAL A 1 263 ? -5.951 -5.419 27.453 1.00 98.69 263 VAL A N 1
ATOM 1886 C CA . VAL A 1 263 ? -7.109 -5.851 26.665 1.00 98.69 263 VAL A CA 1
ATOM 1887 C C . VAL A 1 263 ? -6.945 -7.318 26.289 1.00 98.69 263 VAL A C 1
ATOM 1889 O O . VAL A 1 263 ? -5.985 -7.683 25.613 1.00 98.69 263 VAL A O 1
ATOM 1892 N N . SER A 1 264 ? -7.904 -8.158 26.678 1.00 98.56 264 SER A N 1
ATOM 1893 C CA . SER A 1 264 ? -7.958 -9.577 26.317 1.00 98.56 264 SER A CA 1
ATOM 1894 C C . SER A 1 264 ? -9.253 -9.886 25.570 1.00 98.56 264 SER A C 1
ATOM 1896 O O . SER A 1 264 ? -10.333 -9.869 26.153 1.00 98.56 264 SER A O 1
ATOM 1898 N N . ASN A 1 265 ? -9.157 -10.172 24.274 1.00 98.75 265 ASN A N 1
ATOM 1899 C CA . ASN A 1 265 ? -10.275 -10.549 23.418 1.00 98.75 265 ASN A CA 1
ATOM 1900 C C . ASN A 1 265 ? -10.131 -12.001 22.944 1.00 98.75 265 ASN A C 1
ATOM 1902 O O . ASN A 1 265 ? -9.388 -12.295 22.010 1.00 98.75 265 ASN A O 1
ATOM 1906 N N . THR A 1 266 ? -10.886 -12.900 23.564 1.00 98.62 266 THR A N 1
ATOM 1907 C CA . THR A 1 266 ? -11.031 -14.307 23.143 1.00 98.62 266 THR A CA 1
ATOM 1908 C C . THR A 1 266 ? -12.420 -14.600 22.569 1.00 98.62 266 THR A C 1
ATOM 1910 O O . THR A 1 266 ? -12.624 -15.640 21.951 1.00 98.62 266 THR A O 1
ATOM 1913 N N . GLY A 1 267 ? -13.361 -13.670 22.754 1.00 98.56 267 GLY A N 1
ATOM 1914 C CA . GLY A 1 267 ? -14.714 -13.714 22.217 1.00 98.56 267 GLY A CA 1
ATOM 1915 C C . GLY A 1 267 ? -14.859 -13.092 20.824 1.00 98.56 267 GLY A C 1
ATOM 1916 O O . GLY A 1 267 ? -13.889 -12.725 20.167 1.00 98.56 267 GLY A O 1
ATOM 1917 N N . ASN A 1 268 ? -16.102 -12.939 20.374 1.00 98.75 268 ASN A N 1
ATOM 1918 C CA . ASN A 1 268 ? -16.419 -12.428 19.039 1.00 98.75 268 ASN A CA 1
ATOM 1919 C C . ASN A 1 268 ? -16.684 -10.919 19.058 1.00 98.75 268 ASN A C 1
ATOM 1921 O O . ASN A 1 268 ? -17.397 -10.427 19.934 1.00 98.75 268 ASN A O 1
ATOM 1925 N N . ILE A 1 269 ? -16.200 -10.195 18.049 1.00 98.94 269 ILE A N 1
ATOM 1926 C CA . ILE A 1 269 ? -16.522 -8.781 17.821 1.00 98.94 269 ILE A CA 1
ATOM 1927 C C . ILE A 1 269 ? -17.050 -8.605 16.392 1.00 98.94 269 ILE A C 1
ATOM 1929 O O . ILE A 1 269 ? -16.364 -8.912 15.418 1.00 98.94 269 ILE A O 1
ATOM 1933 N N . LYS A 1 270 ? -18.271 -8.088 16.243 1.00 98.81 270 LYS A N 1
ATOM 1934 C CA . LYS A 1 270 ? -18.886 -7.774 14.946 1.00 98.81 270 LYS A CA 1
ATOM 1935 C C . LYS A 1 270 ? -19.154 -6.283 14.855 1.00 98.81 270 LYS A C 1
ATOM 1937 O O . LYS A 1 270 ? -19.900 -5.744 15.666 1.00 98.81 270 LYS A O 1
ATOM 1942 N N . MET A 1 271 ? -18.578 -5.637 13.851 1.00 98.75 271 MET A N 1
ATOM 1943 C CA . MET A 1 271 ? -18.658 -4.191 13.678 1.00 98.75 271 MET A CA 1
ATOM 1944 C C . MET A 1 271 ? -19.507 -3.818 12.467 1.00 98.75 271 MET A C 1
ATOM 1946 O O . MET A 1 271 ? -19.348 -4.402 11.391 1.00 98.75 271 MET A O 1
ATOM 1950 N N . GLY A 1 272 ? -20.364 -2.811 12.643 1.00 98.25 272 GLY A N 1
ATOM 1951 C CA . GLY A 1 272 ? -21.052 -2.111 11.562 1.00 98.25 272 GLY A CA 1
ATOM 1952 C C . GLY A 1 272 ? -20.102 -1.246 10.726 1.00 98.25 272 GLY A C 1
ATOM 1953 O O . GLY A 1 272 ? -18.877 -1.283 10.890 1.00 98.25 272 GLY A O 1
ATOM 1954 N N . LEU A 1 273 ? -20.664 -0.469 9.796 1.00 98.25 273 LEU A N 1
ATOM 1955 C CA . LEU A 1 273 ? -19.883 0.404 8.915 1.00 98.25 273 LEU A CA 1
ATOM 1956 C C . LEU A 1 273 ? -19.052 1.401 9.725 1.00 98.25 273 LEU A C 1
ATOM 1958 O O . LEU A 1 273 ? -19.527 1.945 10.721 1.00 98.25 273 LEU A O 1
ATOM 1962 N N . LYS A 1 274 ? -17.807 1.636 9.292 1.00 98.50 274 LYS A N 1
ATOM 1963 C CA . LYS A 1 274 ? -16.846 2.544 9.949 1.00 98.50 274 LYS A CA 1
ATOM 1964 C C . LYS A 1 274 ? -16.558 2.222 11.426 1.00 98.50 274 LYS A C 1
ATOM 1966 O O . LYS A 1 274 ? -15.984 3.050 12.128 1.00 98.50 274 LYS A O 1
ATOM 1971 N N . GLY A 1 275 ? -16.962 1.049 11.916 1.00 98.56 275 GLY A N 1
ATOM 1972 C CA . GLY A 1 275 ? -16.740 0.650 13.301 1.00 98.56 275 GLY A CA 1
ATOM 1973 C C . GLY A 1 275 ? -15.290 0.246 13.572 1.00 98.56 275 GLY A C 1
ATOM 1974 O O . GLY A 1 275 ? -14.573 -0.201 12.673 1.00 98.56 275 GLY A O 1
ATOM 1975 N N . VAL A 1 276 ? -14.870 0.358 14.831 1.00 98.88 276 VAL A N 1
ATOM 1976 C CA . VAL A 1 276 ? -13.551 -0.079 15.307 1.00 98.88 276 VAL A CA 1
ATOM 1977 C C . VAL A 1 276 ? -13.717 -1.237 16.283 1.00 98.88 276 VAL A C 1
ATOM 1979 O O . VAL A 1 276 ? -14.388 -1.085 17.298 1.00 98.88 276 VAL A O 1
ATOM 1982 N N . ALA A 1 277 ? -13.104 -2.391 16.025 1.00 98.88 277 ALA A N 1
ATOM 1983 C CA . ALA A 1 277 ? -13.220 -3.525 16.942 1.00 98.88 277 ALA A CA 1
ATOM 1984 C C . ALA A 1 277 ? -12.460 -3.263 18.252 1.00 98.88 277 ALA A C 1
ATOM 1986 O O . ALA A 1 277 ? -13.051 -3.332 19.329 1.00 98.88 277 ALA A O 1
ATOM 1987 N N . ILE A 1 278 ? -11.176 -2.905 18.164 1.00 98.88 278 ILE A N 1
ATOM 1988 C CA . ILE A 1 278 ? -10.344 -2.551 19.320 1.00 98.88 278 ILE A CA 1
ATOM 1989 C C . ILE A 1 278 ? -9.648 -1.215 19.053 1.00 98.88 278 ILE A C 1
ATOM 1991 O O . ILE A 1 278 ? -8.857 -1.084 18.120 1.00 98.88 278 ILE A O 1
ATOM 1995 N N . ASN A 1 279 ? -9.944 -0.221 19.886 1.00 98.81 279 ASN A N 1
ATOM 1996 C CA . ASN A 1 279 ? -9.314 1.091 19.907 1.00 98.81 279 ASN A CA 1
ATOM 1997 C C . ASN A 1 279 ? -8.461 1.217 21.172 1.00 98.81 279 ASN A C 1
ATOM 1999 O O . ASN A 1 279 ? -9.003 1.369 22.265 1.00 98.81 279 ASN A O 1
ATOM 2003 N N . ALA A 1 280 ? -7.140 1.150 21.031 1.00 97.88 280 ALA A N 1
ATOM 2004 C CA . ALA A 1 280 ? -6.232 1.018 22.161 1.00 97.88 280 ALA A CA 1
ATOM 2005 C C . ALA A 1 280 ? -5.083 2.029 22.102 1.00 97.88 280 ALA A C 1
ATOM 2007 O O . ALA A 1 280 ? -4.402 2.182 21.083 1.00 97.88 280 ALA A O 1
ATOM 2008 N N . LYS A 1 281 ? -4.822 2.683 23.238 1.00 97.00 281 LYS A N 1
ATOM 2009 C CA . LYS A 1 281 ? -3.694 3.599 23.432 1.00 97.00 281 LYS A CA 1
ATOM 2010 C C . LYS A 1 281 ? -2.795 3.125 24.566 1.00 97.00 281 LYS A C 1
ATOM 2012 O O . LYS A 1 281 ? -3.285 2.833 25.657 1.00 97.00 281 LYS A O 1
ATOM 2017 N N . ASN A 1 282 ? -1.482 3.062 24.325 1.00 94.94 282 ASN A N 1
ATOM 2018 C CA . ASN A 1 282 ? -0.470 2.676 25.327 1.00 94.94 282 ASN A CA 1
ATOM 2019 C C . ASN A 1 282 ? -0.788 1.367 26.090 1.00 94.94 282 ASN A C 1
ATOM 2021 O O . ASN A 1 282 ? -0.449 1.241 27.269 1.00 94.94 282 ASN A O 1
ATOM 2025 N N . SER A 1 283 ? -1.484 0.425 25.454 1.00 96.44 283 SER A N 1
ATOM 2026 C CA . SER A 1 283 ? -2.099 -0.740 26.105 1.00 96.44 283 SER A CA 1
ATOM 2027 C C . SER A 1 283 ? -1.418 -2.045 25.690 1.00 96.44 283 SER A C 1
ATOM 2029 O O . SER A 1 283 ? -0.873 -2.131 24.588 1.00 96.44 283 SER A O 1
ATOM 2031 N N . ASP A 1 284 ? -1.486 -3.050 26.562 1.00 97.12 284 ASP A N 1
ATOM 2032 C CA . ASP A 1 284 ? -1.181 -4.439 26.216 1.00 97.12 284 ASP A CA 1
ATOM 2033 C C . ASP A 1 284 ? -2.421 -5.071 25.579 1.00 97.12 284 ASP A C 1
ATOM 2035 O O . ASP A 1 284 ? -3.546 -4.849 26.033 1.00 97.12 284 ASP A O 1
ATOM 2039 N N . ILE A 1 285 ? -2.235 -5.840 24.508 1.00 97.88 285 ILE A N 1
ATOM 2040 C CA . ILE A 1 285 ? -3.338 -6.374 23.705 1.00 97.88 285 ILE A CA 1
ATOM 2041 C C . ILE A 1 285 ? -3.104 -7.855 23.448 1.00 97.88 285 ILE A C 1
ATOM 2043 O O . ILE A 1 285 ? -2.082 -8.243 22.890 1.00 97.88 285 ILE A O 1
ATOM 2047 N N . ASN A 1 286 ? -4.090 -8.676 23.786 1.00 98.06 286 ASN A N 1
ATOM 2048 C CA . ASN A 1 286 ? -4.172 -10.080 23.419 1.00 98.06 286 ASN A CA 1
ATOM 2049 C C . ASN A 1 286 ? -5.510 -10.336 22.719 1.00 98.06 286 ASN A C 1
ATOM 2051 O O . ASN A 1 286 ? -6.543 -10.390 23.376 1.00 98.06 286 ASN A O 1
ATOM 2055 N N . SER A 1 287 ? -5.508 -10.481 21.394 1.00 98.56 287 SER A N 1
ATOM 2056 C CA . SER A 1 287 ? -6.715 -10.733 20.602 1.00 98.56 287 SER A CA 1
ATOM 2057 C C . SER A 1 287 ? -6.587 -12.026 19.807 1.00 98.56 287 SER A C 1
ATOM 2059 O O . SER A 1 287 ? -5.790 -12.115 18.871 1.00 98.56 287 SER A O 1
ATOM 2061 N N . THR A 1 288 ? -7.394 -13.017 20.173 1.00 98.38 288 THR A N 1
ATOM 2062 C CA . THR A 1 288 ? -7.468 -14.339 19.538 1.00 98.38 288 THR A CA 1
ATOM 2063 C C . THR A 1 288 ? -8.868 -14.679 19.030 1.00 98.38 288 THR A C 1
ATOM 2065 O O . THR A 1 288 ? -8.993 -15.539 18.164 1.00 98.38 288 THR A O 1
ATOM 2068 N N . GLY A 1 289 ? -9.910 -14.007 19.525 1.00 98.06 289 GLY A N 1
ATOM 2069 C CA . GLY A 1 289 ? -11.286 -14.233 19.082 1.00 98.06 289 GLY A CA 1
ATOM 2070 C C . GLY A 1 289 ? -11.617 -13.581 17.733 1.00 98.06 289 GLY A C 1
ATOM 2071 O O . GLY A 1 289 ? -10.867 -12.725 17.249 1.00 98.06 289 GLY A O 1
ATOM 2072 N N . ASP A 1 290 ? -12.722 -13.993 17.107 1.00 98.62 290 ASP A N 1
ATOM 2073 C CA . ASP A 1 290 ? -13.083 -13.578 15.745 1.00 98.62 290 ASP A CA 1
ATOM 2074 C C . ASP A 1 290 ? -13.512 -12.105 15.676 1.00 98.62 290 ASP A C 1
ATOM 2076 O O . ASP A 1 290 ? -14.249 -11.597 16.523 1.00 98.62 290 ASP A O 1
ATOM 2080 N N . ILE A 1 291 ? -13.096 -11.424 14.606 1.00 98.88 291 ILE A N 1
ATOM 2081 C CA . ILE A 1 291 ? -13.471 -10.041 14.296 1.00 98.88 291 ILE A CA 1
ATOM 2082 C C . ILE A 1 291 ? -14.151 -10.005 12.925 1.00 98.88 291 ILE A C 1
ATOM 2084 O O . ILE A 1 291 ? -13.634 -10.552 11.955 1.00 98.88 291 ILE A O 1
ATOM 2088 N N . THR A 1 292 ? -15.300 -9.339 12.812 1.00 98.75 292 THR A N 1
ATOM 2089 C CA . THR A 1 292 ? -15.998 -9.110 11.534 1.00 98.75 292 THR A CA 1
ATOM 2090 C C . THR A 1 292 ? -16.168 -7.618 11.273 1.00 98.75 292 THR A C 1
ATOM 2092 O O . THR A 1 292 ? -16.663 -6.903 12.143 1.00 98.75 292 THR A O 1
ATOM 2095 N N . LEU A 1 293 ? -15.802 -7.154 10.074 1.00 98.81 293 LEU A N 1
ATOM 2096 C CA . LEU A 1 293 ? -15.884 -5.746 9.667 1.00 98.81 293 LEU A CA 1
ATOM 2097 C C . LEU A 1 293 ? -16.831 -5.566 8.472 1.00 98.81 293 LEU A C 1
ATOM 2099 O O . LEU A 1 293 ? -16.638 -6.189 7.426 1.00 98.81 293 LEU A O 1
ATOM 2103 N N . ALA A 1 294 ? -17.830 -4.689 8.601 1.00 97.44 294 ALA A N 1
ATOM 2104 C CA . ALA A 1 294 ? -18.844 -4.474 7.564 1.00 97.44 294 ALA A CA 1
ATOM 2105 C C . ALA A 1 294 ? -18.417 -3.551 6.402 1.00 97.44 294 ALA A C 1
ATOM 2107 O O . ALA A 1 294 ? -19.092 -3.541 5.378 1.00 97.44 294 ALA A O 1
ATOM 2108 N N . GLY A 1 295 ? -17.318 -2.797 6.522 1.00 97.00 295 GLY A N 1
ATOM 2109 C CA . GLY A 1 295 ? -16.842 -1.852 5.498 1.00 97.00 295 GLY A CA 1
ATOM 2110 C C . GLY A 1 295 ? -16.342 -0.542 6.105 1.00 97.00 295 GLY A C 1
ATOM 2111 O O . GLY A 1 295 ? -16.913 -0.051 7.081 1.00 97.00 295 GLY A O 1
ATOM 2112 N N . ASN A 1 296 ? -15.256 0.013 5.556 1.00 98.06 296 ASN A N 1
ATOM 2113 C CA . ASN A 1 296 ? -14.495 1.134 6.138 1.00 98.06 296 ASN A CA 1
ATOM 2114 C C . ASN A 1 296 ? -14.158 0.965 7.637 1.00 98.06 296 ASN A C 1
ATOM 2116 O O . ASN A 1 296 ? -13.896 1.944 8.330 1.00 98.06 296 ASN A O 1
ATOM 2120 N N . GLY A 1 297 ? -14.219 -0.262 8.155 1.00 98.25 297 GLY A N 1
ATOM 2121 C CA . GLY A 1 297 ? -14.004 -0.585 9.555 1.00 98.25 297 GLY A CA 1
ATOM 2122 C C . GLY A 1 297 ? -12.534 -0.824 9.859 1.00 98.25 297 GLY A C 1
ATOM 2123 O O . GLY A 1 297 ? -11.714 -1.029 8.960 1.00 98.25 297 GLY A O 1
ATOM 2124 N N . ILE A 1 298 ? -12.206 -0.819 11.146 1.00 98.88 298 ILE A N 1
ATOM 2125 C CA . ILE A 1 298 ? -10.843 -0.998 11.642 1.00 98.88 298 ILE A CA 1
ATOM 2126 C C . ILE A 1 298 ? -10.828 -2.157 12.639 1.00 98.88 298 ILE A C 1
ATOM 2128 O O . ILE A 1 298 ? -11.588 -2.145 13.606 1.00 98.88 298 ILE A O 1
ATOM 2132 N N . ALA A 1 299 ? -9.959 -3.152 12.447 1.00 98.81 299 ALA A N 1
ATOM 2133 C CA . ALA A 1 299 ? -9.801 -4.206 13.453 1.00 98.81 299 ALA A CA 1
ATOM 2134 C C . ALA A 1 299 ? -9.049 -3.670 14.684 1.00 98.81 299 ALA A C 1
ATOM 2136 O O . ALA A 1 299 ? -9.543 -3.767 15.807 1.00 98.81 299 ALA A O 1
ATOM 2137 N N . PHE A 1 300 ? -7.896 -3.036 14.466 1.00 98.81 300 PHE A N 1
ATOM 2138 C CA . PHE A 1 300 ? -7.049 -2.496 15.527 1.00 98.81 300 PHE A CA 1
ATOM 2139 C C . PHE A 1 300 ? -6.687 -1.037 15.233 1.00 98.81 300 PHE A C 1
ATOM 2141 O O . PHE A 1 300 ? -5.884 -0.753 14.344 1.00 98.81 300 PHE A O 1
ATOM 2148 N N . ASN A 1 301 ? -7.280 -0.102 15.975 1.00 98.62 301 ASN A N 1
ATOM 2149 C CA . ASN A 1 301 ? -6.882 1.303 15.965 1.00 98.62 301 ASN A CA 1
ATOM 2150 C C . ASN A 1 301 ? -5.899 1.545 17.110 1.00 98.62 301 ASN A C 1
ATOM 2152 O O . ASN A 1 301 ? -6.275 1.441 18.278 1.00 98.62 301 ASN A O 1
ATOM 2156 N N . LEU A 1 302 ? -4.644 1.831 16.773 1.00 97.00 302 LEU A N 1
ATOM 2157 C CA . LEU A 1 302 ? -3.540 1.874 17.724 1.00 97.00 302 LEU A CA 1
ATOM 2158 C C . LEU A 1 302 ? -2.936 3.279 17.779 1.00 97.00 302 LEU A C 1
ATOM 2160 O O . LEU A 1 302 ? -2.542 3.843 16.756 1.00 97.00 302 LEU A O 1
ATOM 2164 N N . GLY A 1 303 ? -2.840 3.832 18.990 1.00 94.75 303 GLY A N 1
ATOM 2165 C CA . GLY A 1 303 ? -2.269 5.157 19.234 1.00 94.75 303 GLY A CA 1
ATOM 2166 C C . GLY A 1 303 ? -1.299 5.198 20.416 1.00 94.75 303 GLY A C 1
ATOM 2167 O O . GLY A 1 303 ? -1.326 4.351 21.308 1.00 94.75 303 GLY A O 1
ATOM 2168 N N . GLY A 1 304 ? -0.453 6.228 20.454 1.00 92.69 304 GLY A N 1
ATOM 2169 C CA . GLY A 1 304 ? 0.534 6.412 21.521 1.00 92.69 304 GLY A CA 1
ATOM 2170 C C . GLY A 1 304 ? 1.796 5.565 21.333 1.00 92.69 304 GLY A C 1
ATOM 2171 O O . GLY A 1 304 ? 2.251 5.373 20.207 1.00 92.69 304 GLY A O 1
ATOM 2172 N N . SER A 1 305 ? 2.390 5.100 22.432 1.00 90.50 305 SER A N 1
ATOM 2173 C CA . SER A 1 305 ? 3.633 4.325 22.446 1.00 90.50 305 SER A CA 1
ATOM 2174 C C . SER A 1 305 ? 3.376 2.865 22.810 1.00 90.50 305 SER A C 1
ATOM 2176 O O . SER A 1 305 ? 2.770 2.569 23.839 1.00 90.50 305 SER A O 1
ATOM 2178 N N . PHE A 1 306 ? 3.900 1.959 21.984 1.00 89.94 306 PHE A N 1
ATOM 2179 C CA . PHE A 1 306 ? 3.850 0.510 22.204 1.00 89.94 306 PHE A CA 1
ATOM 2180 C C . PHE A 1 306 ? 5.213 -0.096 22.559 1.00 89.94 306 PHE A C 1
ATOM 2182 O O . PHE A 1 306 ? 5.362 -1.315 22.617 1.00 89.94 306 PHE A O 1
ATOM 2189 N N . SER A 1 307 ? 6.217 0.743 22.828 1.00 88.62 307 SER A N 1
ATOM 2190 C CA . SER A 1 307 ? 7.509 0.261 23.317 1.00 88.62 307 SER A CA 1
ATOM 2191 C C . SER A 1 307 ? 7.333 -0.452 24.661 1.00 88.62 307 SER A C 1
ATOM 2193 O O . SER A 1 307 ? 6.731 0.097 25.585 1.00 88.62 307 SER A O 1
ATOM 2195 N N . GLY A 1 308 ? 7.825 -1.689 24.757 1.00 88.69 308 GLY A N 1
ATOM 2196 C CA . GLY A 1 308 ? 7.699 -2.525 25.956 1.00 88.69 308 GLY A CA 1
ATOM 2197 C C . GLY A 1 308 ? 6.285 -3.045 26.239 1.00 88.69 308 GLY A C 1
ATOM 2198 O O . GLY A 1 308 ? 6.057 -3.573 27.323 1.00 88.69 308 GLY A O 1
ATOM 2199 N N . ARG A 1 309 ? 5.335 -2.890 25.307 1.00 91.81 309 ARG A N 1
ATOM 2200 C CA . ARG A 1 309 ? 3.993 -3.479 25.417 1.00 91.81 309 ARG A CA 1
ATOM 2201 C C . ARG A 1 309 ? 3.963 -4.897 24.855 1.00 91.81 309 ARG A C 1
ATOM 2203 O O . ARG A 1 309 ? 4.732 -5.233 23.949 1.00 91.81 309 ARG A O 1
ATOM 2210 N N . THR A 1 310 ? 3.052 -5.708 25.383 1.00 93.88 310 THR A N 1
ATOM 2211 C CA . THR A 1 310 ? 2.756 -7.055 24.884 1.00 93.88 310 THR A CA 1
ATOM 2212 C C . THR A 1 310 ? 1.637 -6.972 23.861 1.00 93.88 310 THR A C 1
ATOM 2214 O O . THR A 1 310 ? 0.522 -6.567 24.185 1.00 93.88 310 THR A O 1
ATOM 2217 N N . LEU A 1 311 ? 1.928 -7.365 22.623 1.00 95.38 311 LEU A N 1
ATOM 2218 C CA . LEU A 1 311 ? 0.980 -7.311 21.518 1.00 95.38 311 LEU A CA 1
ATOM 2219 C C . LEU A 1 311 ? 0.841 -8.699 20.894 1.00 95.38 311 LEU A C 1
ATOM 2221 O O . LEU A 1 311 ? 1.763 -9.192 20.252 1.00 95.38 311 LEU A O 1
ATOM 2225 N N . ASN A 1 312 ? -0.312 -9.333 21.065 1.00 96.62 312 ASN A N 1
ATOM 2226 C CA . ASN A 1 312 ? -0.650 -10.607 20.448 1.00 96.62 312 ASN A CA 1
ATOM 2227 C C . ASN A 1 312 ? -1.901 -10.456 19.579 1.00 96.62 312 ASN A C 1
ATOM 2229 O O . ASN A 1 312 ? -3.009 -10.275 20.083 1.00 96.62 312 ASN A O 1
ATOM 2233 N N . PHE A 1 313 ? -1.708 -10.562 18.268 1.00 97.44 313 PHE A N 1
ATOM 2234 C CA . PHE A 1 313 ? -2.759 -10.497 17.261 1.00 97.44 313 PHE A CA 1
ATOM 2235 C C . PHE A 1 313 ? -2.855 -11.838 16.533 1.00 97.44 313 PHE A C 1
ATOM 2237 O O . PHE A 1 313 ? -2.065 -12.114 15.632 1.00 97.44 313 PHE A O 1
ATOM 2244 N N . SER A 1 314 ? -3.824 -12.668 16.914 1.00 97.56 314 SER A N 1
ATOM 2245 C CA . SER A 1 314 ? -4.062 -14.000 16.330 1.00 97.56 314 SER A CA 1
ATOM 2246 C C . SER A 1 314 ? -5.533 -14.235 15.944 1.00 97.56 314 SER A C 1
ATOM 2248 O O . SER A 1 314 ? -5.929 -15.355 15.640 1.00 97.56 314 SER A O 1
ATOM 2250 N N . SER A 1 315 ? -6.351 -13.181 15.952 1.00 98.38 315 SER A N 1
ATOM 2251 C CA . SER A 1 315 ? -7.749 -13.205 15.514 1.00 98.38 315 SER A CA 1
ATOM 2252 C C . SER A 1 315 ? -7.920 -13.624 14.049 1.00 98.38 315 SER A C 1
ATOM 2254 O O . SER A 1 315 ? -7.141 -13.239 13.168 1.00 98.38 315 SER A O 1
ATOM 2256 N N . LYS A 1 316 ? -9.028 -14.315 13.761 1.00 98.44 316 LYS A N 1
ATOM 2257 C CA . LYS A 1 316 ? -9.588 -14.393 12.408 1.00 98.44 316 LYS A CA 1
ATOM 2258 C C . LYS A 1 316 ? -10.372 -13.113 12.120 1.00 98.44 316 LYS A C 1
ATOM 2260 O O . LYS A 1 316 ? -11.347 -12.813 12.803 1.00 98.44 316 LYS A O 1
ATOM 2265 N N . VAL A 1 317 ? -9.961 -12.365 11.102 1.00 98.69 317 VAL A N 1
ATOM 2266 C CA . VAL A 1 317 ? -10.607 -11.114 10.687 1.00 98.69 317 VAL A CA 1
ATOM 2267 C C . VAL A 1 317 ? -11.366 -11.348 9.385 1.00 98.69 317 VAL A C 1
ATOM 2269 O O . VAL A 1 317 ? -10.754 -11.599 8.351 1.00 98.69 317 VAL A O 1
ATOM 2272 N N . THR A 1 318 ? -12.694 -11.264 9.420 1.00 98.50 318 THR A N 1
ATOM 2273 C CA . THR A 1 318 ? -13.568 -11.442 8.251 1.00 98.50 318 THR A CA 1
ATOM 2274 C C . THR A 1 318 ? -14.024 -10.090 7.710 1.00 98.50 318 THR A C 1
ATOM 2276 O O . THR A 1 318 ? -14.580 -9.274 8.447 1.00 98.50 318 THR A O 1
ATOM 2279 N N . LEU A 1 319 ? -13.809 -9.855 6.415 1.00 98.19 319 LEU A N 1
ATOM 2280 C CA . LEU A 1 319 ? -14.181 -8.612 5.739 1.00 98.19 319 LEU A CA 1
ATOM 2281 C C . LEU A 1 319 ? -15.482 -8.808 4.948 1.00 98.19 319 LEU A C 1
ATOM 2283 O O . LEU A 1 319 ? -15.530 -9.596 4.007 1.00 98.19 319 LEU A O 1
ATOM 2287 N N . ASN A 1 320 ? -16.537 -8.077 5.313 1.00 96.44 320 ASN A N 1
ATOM 2288 C CA . ASN A 1 320 ? -17.845 -8.123 4.644 1.00 96.44 320 ASN A CA 1
ATOM 2289 C C . ASN A 1 320 ? -18.129 -6.889 3.768 1.00 96.44 320 ASN A C 1
ATOM 2291 O O . ASN A 1 320 ? -19.113 -6.878 3.032 1.00 96.44 320 ASN A O 1
ATOM 2295 N N . GLY A 1 321 ? -17.241 -5.895 3.778 1.00 96.44 321 GLY A N 1
ATOM 2296 C CA . GLY A 1 321 ? -17.289 -4.724 2.900 1.00 96.44 321 GLY A CA 1
ATOM 2297 C C . GLY A 1 321 ? -15.898 -4.258 2.485 1.00 96.44 321 GLY A C 1
ATOM 2298 O O . GLY A 1 321 ? -14.894 -4.798 2.947 1.00 96.44 321 GLY A O 1
ATOM 2299 N N . ASP A 1 322 ? -15.844 -3.267 1.602 1.00 97.00 322 ASP A N 1
ATOM 2300 C CA . ASP A 1 322 ? -14.591 -2.688 1.108 1.00 97.00 322 ASP A CA 1
ATOM 2301 C C . ASP A 1 322 ? -14.068 -1.569 2.027 1.00 97.00 322 ASP A C 1
ATOM 2303 O O . ASP A 1 322 ? -14.774 -1.074 2.910 1.00 97.00 322 ASP A O 1
ATOM 2307 N N . GLY A 1 323 ? -12.808 -1.173 1.825 1.00 96.25 323 GLY A N 1
ATOM 2308 C CA . GLY A 1 323 ? -12.186 -0.025 2.499 1.00 96.25 323 GLY A CA 1
ATOM 2309 C C . GLY A 1 323 ? -11.765 -0.284 3.949 1.00 96.25 323 GLY A C 1
ATOM 2310 O O . GLY A 1 323 ? -11.366 0.640 4.652 1.00 96.25 323 GLY A O 1
ATOM 2311 N N . ASN A 1 324 ? -11.848 -1.533 4.414 1.00 98.12 324 ASN A N 1
ATOM 2312 C CA . ASN A 1 324 ? -11.434 -1.899 5.766 1.00 98.12 324 ASN A CA 1
ATOM 2313 C C . ASN A 1 324 ? -9.921 -1.727 5.967 1.00 98.12 324 ASN A C 1
ATOM 2315 O O . ASN A 1 324 ? -9.136 -1.885 5.031 1.00 98.12 324 ASN A O 1
ATOM 2319 N N . SER A 1 325 ? -9.517 -1.470 7.210 1.00 98.44 325 SER A N 1
ATOM 2320 C CA . SER A 1 325 ? -8.119 -1.477 7.640 1.00 98.44 325 SER A CA 1
ATOM 2321 C C . SER A 1 325 ? -7.902 -2.502 8.749 1.00 98.44 325 SER A C 1
ATOM 2323 O O . SER A 1 325 ? -8.667 -2.553 9.711 1.00 98.44 325 SER A O 1
ATOM 2325 N N . ILE A 1 326 ? -6.858 -3.324 8.648 1.00 98.62 326 ILE A N 1
ATOM 2326 C CA . ILE A 1 326 ? -6.535 -4.266 9.731 1.00 98.62 326 ILE A CA 1
ATOM 2327 C C . ILE A 1 326 ? -5.898 -3.502 10.891 1.00 98.62 326 ILE A C 1
ATOM 2329 O O . ILE A 1 326 ? -6.435 -3.495 11.996 1.00 98.62 326 ILE A O 1
ATOM 2333 N N . PHE A 1 327 ? -4.813 -2.785 10.614 1.00 98.56 327 PHE A N 1
ATOM 2334 C CA . PHE A 1 327 ? -4.172 -1.882 11.559 1.00 98.56 327 PHE A CA 1
ATOM 2335 C C . PHE A 1 327 ? -4.334 -0.441 11.090 1.00 98.56 327 PHE A C 1
ATOM 2337 O O . PHE A 1 327 ? -3.973 -0.112 9.960 1.00 98.56 327 PHE A O 1
ATOM 2344 N N . ASN A 1 328 ? -4.833 0.425 11.966 1.00 98.62 328 ASN A N 1
ATOM 2345 C CA . ASN A 1 328 ? -4.782 1.868 11.780 1.00 98.62 328 ASN A CA 1
ATOM 2346 C C . ASN A 1 328 ? -3.809 2.479 12.791 1.00 98.62 328 ASN A C 1
ATOM 2348 O O . ASN A 1 328 ? -3.962 2.288 13.997 1.00 98.62 328 ASN A O 1
ATOM 2352 N N . LEU A 1 329 ? -2.812 3.198 12.283 1.00 97.94 329 LEU A N 1
ATOM 2353 C CA . LEU A 1 329 ? -1.733 3.816 13.043 1.00 97.94 329 LEU A CA 1
ATOM 2354 C C . LEU A 1 329 ? -1.824 5.331 12.877 1.00 97.94 329 LEU A C 1
ATOM 2356 O O . LEU A 1 329 ? -1.719 5.846 11.761 1.00 97.94 329 LEU A O 1
ATOM 2360 N N . LYS A 1 330 ? -2.007 6.053 13.981 1.00 95.31 330 LYS A N 1
ATOM 2361 C CA . LYS A 1 330 ? -2.036 7.516 13.969 1.00 95.31 330 LYS A CA 1
ATOM 2362 C C . LYS A 1 330 ? -1.112 8.079 15.036 1.00 95.31 330 LYS A C 1
ATOM 2364 O O . LYS A 1 330 ? -1.227 7.704 16.202 1.00 95.31 330 LYS A O 1
ATOM 2369 N N . ASP A 1 331 ? -0.219 8.977 14.620 1.00 95.12 331 ASP A N 1
ATOM 2370 C CA . ASP A 1 331 ? 0.756 9.632 15.497 1.00 95.12 331 ASP A CA 1
ATOM 2371 C C . ASP A 1 331 ? 1.538 8.621 16.365 1.00 95.12 331 ASP A C 1
ATOM 2373 O O . ASP A 1 331 ? 1.771 8.836 17.556 1.00 95.12 331 ASP A O 1
ATOM 2377 N N . THR A 1 332 ? 1.901 7.470 15.784 1.00 93.69 332 THR A N 1
ATOM 2378 C CA . THR A 1 332 ? 2.528 6.357 16.511 1.00 93.69 332 THR A CA 1
ATOM 2379 C C . THR A 1 332 ? 3.734 5.782 15.771 1.00 93.69 332 THR A C 1
ATOM 2381 O O . THR A 1 332 ? 3.863 5.886 14.549 1.00 93.69 332 THR A O 1
ATOM 2384 N N . SER A 1 333 ? 4.627 5.154 16.531 1.00 93.56 333 SER A N 1
ATOM 2385 C CA . SER A 1 333 ? 5.737 4.360 16.011 1.00 93.56 333 SER A CA 1
ATOM 2386 C C . SER A 1 333 ? 5.460 2.893 16.305 1.00 93.56 333 SER A C 1
ATOM 2388 O O . SER A 1 333 ? 5.360 2.500 17.467 1.00 93.56 333 SER A O 1
ATOM 2390 N N . PHE A 1 334 ? 5.360 2.087 15.252 1.00 93.38 334 PHE A N 1
ATOM 2391 C CA . PHE A 1 334 ? 5.107 0.656 15.337 1.00 93.38 334 PHE A CA 1
ATOM 2392 C C . PHE A 1 334 ? 6.317 -0.112 14.803 1.00 93.38 334 PHE A C 1
ATOM 2394 O O . PHE A 1 334 ? 6.763 0.109 13.678 1.00 93.38 334 PHE A O 1
ATOM 2401 N N . CYS A 1 335 ? 6.874 -1.002 15.619 1.00 91.81 335 CYS A N 1
ATOM 2402 C CA . CYS A 1 335 ? 8.067 -1.772 15.285 1.00 91.81 335 CYS A CA 1
ATOM 2403 C C . CYS A 1 335 ? 7.805 -3.247 15.570 1.00 91.81 335 CYS A C 1
ATOM 2405 O O . CYS A 1 335 ? 7.393 -3.591 16.676 1.00 91.81 335 CYS A O 1
ATOM 2407 N N . THR A 1 336 ? 8.048 -4.112 14.588 1.00 89.19 336 THR A N 1
ATOM 2408 C CA . THR A 1 336 ? 7.896 -5.565 14.762 1.00 89.19 336 THR A CA 1
ATOM 2409 C C . THR A 1 336 ? 9.198 -6.278 15.092 1.00 89.19 336 THR A C 1
ATOM 2411 O O . THR A 1 336 ? 9.168 -7.463 15.409 1.00 89.19 336 THR A O 1
ATOM 2414 N N . VAL A 1 337 ? 10.316 -5.550 15.058 1.00 85.12 337 VAL A N 1
ATOM 2415 C CA . VAL A 1 337 ? 11.637 -6.066 15.407 1.00 85.12 337 VAL A CA 1
ATOM 2416 C C . VAL A 1 337 ? 11.722 -6.207 16.928 1.00 85.12 337 VAL A C 1
ATOM 2418 O O . VAL A 1 337 ? 11.667 -5.210 17.648 1.00 85.12 337 VAL A O 1
ATOM 2421 N N . GLY A 1 338 ? 11.878 -7.438 17.417 1.00 77.12 338 GLY A N 1
ATOM 2422 C CA . GLY A 1 338 ? 11.976 -7.754 18.847 1.00 77.12 338 GLY A CA 1
ATOM 2423 C C . GLY A 1 338 ? 10.911 -8.744 19.339 1.00 77.12 338 GLY A C 1
ATOM 2424 O O . GLY A 1 338 ? 10.039 -9.176 18.591 1.00 77.12 338 GLY A O 1
ATOM 2425 N N . GLY A 1 339 ? 11.010 -9.147 20.610 1.00 65.88 339 GLY A N 1
ATOM 2426 C CA . GLY A 1 339 ? 10.315 -10.327 21.147 1.00 65.88 339 GLY A CA 1
ATOM 2427 C C . GLY A 1 339 ? 8.890 -10.141 21.687 1.00 65.88 339 GLY A C 1
ATOM 2428 O O . GLY A 1 339 ? 8.310 -11.124 22.134 1.00 65.88 339 GLY A O 1
ATOM 2429 N N . THR A 1 340 ? 8.305 -8.937 21.686 1.00 76.06 340 THR A N 1
ATOM 2430 C CA . THR A 1 340 ? 7.015 -8.684 22.377 1.00 76.06 340 THR A CA 1
ATOM 2431 C C . THR A 1 340 ? 5.789 -8.607 21.458 1.00 76.06 340 THR A C 1
ATOM 2433 O O . THR A 1 340 ? 4.671 -8.434 21.947 1.00 76.06 340 THR A O 1
ATOM 2436 N N . LEU A 1 341 ? 5.971 -8.767 20.140 1.00 89.81 341 LEU A N 1
ATOM 2437 C CA . LEU A 1 341 ? 4.886 -8.786 19.155 1.00 89.81 341 LEU A CA 1
ATOM 2438 C C . LEU A 1 341 ? 4.690 -10.190 18.566 1.00 89.81 341 LEU A C 1
ATOM 2440 O O . LEU A 1 341 ? 5.515 -10.667 17.785 1.00 89.81 341 LEU A O 1
ATOM 2444 N N . THR A 1 342 ? 3.530 -10.789 18.814 1.00 91.75 342 THR A N 1
ATOM 2445 C CA . THR A 1 342 ? 3.007 -11.947 18.077 1.00 91.75 342 THR A CA 1
ATOM 2446 C C . THR A 1 342 ? 1.957 -11.474 17.081 1.00 91.75 342 THR A C 1
ATOM 2448 O O . THR A 1 342 ? 1.045 -10.729 17.429 1.00 91.75 342 THR A O 1
ATOM 2451 N N . GLU A 1 343 ? 2.099 -11.868 15.819 1.00 92.94 343 GLU A N 1
ATOM 2452 C CA . GLU A 1 343 ? 1.238 -11.380 14.742 1.00 92.94 343 GLU A CA 1
ATOM 2453 C C . GLU A 1 343 ? 1.000 -12.512 13.740 1.00 92.94 343 GLU A C 1
ATOM 2455 O O . GLU A 1 343 ? 1.839 -12.774 12.885 1.00 92.94 343 GLU A O 1
ATOM 2460 N N . ASN A 1 344 ? -0.122 -13.205 13.931 1.00 93.56 344 ASN A N 1
ATOM 2461 C CA . ASN A 1 344 ? -0.549 -14.423 13.243 1.00 93.56 344 ASN A CA 1
ATOM 2462 C C . ASN A 1 344 ? -2.030 -14.306 12.829 1.00 93.56 344 ASN A C 1
ATOM 2464 O O . ASN A 1 344 ? -2.829 -15.217 13.045 1.00 93.56 344 ASN A O 1
ATOM 2468 N N . LEU A 1 345 ? -2.424 -13.150 12.289 1.00 96.69 345 LEU A N 1
ATOM 2469 C CA . LEU A 1 345 ? -3.807 -12.896 11.885 1.00 96.69 345 LEU A CA 1
ATOM 2470 C C . LEU A 1 345 ? -4.216 -13.748 10.676 1.00 96.69 345 LEU A C 1
ATOM 2472 O O . LEU A 1 345 ? -3.478 -13.846 9.694 1.00 96.69 345 LEU A O 1
ATOM 2476 N N . ASN A 1 346 ? -5.443 -14.272 10.704 1.00 96.88 346 ASN A N 1
ATOM 2477 C CA . ASN A 1 346 ? -6.083 -14.886 9.541 1.00 96.88 346 ASN A CA 1
ATOM 2478 C C . ASN A 1 346 ? -7.091 -13.905 8.930 1.00 96.88 346 ASN A C 1
ATOM 2480 O O . ASN A 1 346 ? -8.213 -13.778 9.422 1.00 96.88 346 ASN A O 1
ATOM 2484 N N . VAL A 1 347 ? -6.694 -13.197 7.872 1.00 97.31 347 VAL A N 1
ATOM 2485 C CA . VAL A 1 347 ? -7.572 -12.240 7.186 1.00 97.31 347 VAL A CA 1
ATOM 2486 C C . VAL A 1 347 ? -8.340 -12.944 6.070 1.00 97.31 347 VAL A C 1
ATOM 2488 O O . VAL A 1 347 ? -7.778 -13.305 5.036 1.00 97.31 347 VAL A O 1
ATOM 2491 N N . VAL A 1 348 ? -9.647 -13.089 6.260 1.00 96.50 348 VAL A N 1
ATOM 2492 C CA . VAL A 1 348 ? -10.581 -13.625 5.270 1.00 96.50 348 VAL A CA 1
ATOM 2493 C C . VAL A 1 348 ? -11.178 -12.455 4.490 1.00 96.50 348 VAL A C 1
ATOM 2495 O O . VAL A 1 348 ? -12.125 -11.806 4.937 1.00 96.50 348 VAL A O 1
ATOM 2498 N N . SER A 1 349 ? -10.595 -12.163 3.324 1.00 92.19 349 SER A N 1
ATOM 2499 C CA . SER A 1 349 ? -10.948 -10.975 2.538 1.00 92.19 349 SER A CA 1
ATOM 2500 C C . SER A 1 349 ? -12.301 -11.063 1.834 1.00 92.19 349 SER A C 1
ATOM 2502 O O . SER A 1 349 ? -12.864 -10.023 1.523 1.00 92.19 349 SER A O 1
ATOM 2504 N N . ASN A 1 350 ? -12.822 -12.262 1.541 1.00 91.88 350 ASN A N 1
ATOM 2505 C CA . ASN A 1 350 ? -14.071 -12.469 0.783 1.00 91.88 350 ASN A CA 1
ATOM 2506 C C . ASN A 1 350 ? -14.158 -11.638 -0.518 1.00 91.88 350 ASN A C 1
ATOM 2508 O O . ASN A 1 350 ? -15.220 -11.137 -0.893 1.00 91.88 350 ASN A O 1
ATOM 2512 N N . GLY A 1 351 ? -13.020 -11.456 -1.196 1.00 91.38 351 GLY A N 1
ATOM 2513 C CA . GLY A 1 351 ? -12.928 -10.649 -2.416 1.00 91.38 351 GLY A CA 1
ATOM 2514 C C . GLY A 1 351 ? -13.078 -9.138 -2.201 1.00 91.38 351 GLY A C 1
ATOM 2515 O O . GLY A 1 351 ? -13.261 -8.420 -3.182 1.00 91.38 351 GLY A O 1
ATOM 2516 N N . LYS A 1 352 ? -13.020 -8.658 -0.952 1.00 95.62 352 LYS A N 1
ATOM 2517 C CA . LYS A 1 352 ? -13.085 -7.238 -0.593 1.00 95.62 352 LYS A CA 1
ATOM 2518 C C . LYS A 1 352 ? -11.715 -6.574 -0.625 1.00 95.62 352 LYS A C 1
ATOM 2520 O O . LYS A 1 352 ? -10.711 -7.178 -0.244 1.00 95.62 352 LYS A O 1
ATOM 2525 N N . ALA A 1 353 ? -11.704 -5.311 -1.037 1.00 96.12 353 ALA A N 1
ATOM 2526 C CA . ALA A 1 353 ? -10.537 -4.443 -0.988 1.00 96.12 353 ALA A CA 1
ATOM 2527 C C . ALA A 1 353 ? -10.274 -3.979 0.451 1.00 96.12 353 ALA A C 1
ATOM 2529 O O . ALA A 1 353 ? -11.203 -3.598 1.173 1.00 96.12 353 ALA A O 1
ATOM 2530 N N . PHE A 1 354 ? -9.009 -3.975 0.868 1.00 97.94 354 PHE A N 1
ATOM 2531 C CA . PHE A 1 354 ? -8.620 -3.549 2.212 1.00 97.94 354 PHE A CA 1
ATOM 2532 C C . PHE A 1 354 ? -7.173 -3.067 2.274 1.00 97.94 354 PHE A C 1
ATOM 2534 O O . PHE A 1 354 ? -6.349 -3.403 1.417 1.00 97.94 354 PHE A O 1
ATOM 2541 N N . SER A 1 355 ? -6.878 -2.317 3.334 1.00 98.44 355 SER A N 1
ATOM 2542 C CA . SER A 1 355 ? -5.525 -1.940 3.718 1.00 98.44 355 SER A CA 1
ATOM 2543 C C . SER A 1 355 ? -5.044 -2.792 4.891 1.00 98.44 355 SER A C 1
ATOM 2545 O O . SER A 1 355 ? -5.748 -2.917 5.895 1.00 98.44 355 SER A O 1
ATOM 2547 N N . TYR A 1 356 ? -3.848 -3.381 4.817 1.00 98.38 356 TYR A N 1
ATOM 2548 C CA . TYR A 1 356 ? -3.316 -4.098 5.985 1.00 98.38 356 TYR A CA 1
ATOM 2549 C C . TYR A 1 356 ? -2.820 -3.113 7.050 1.00 98.38 356 TYR A C 1
ATOM 2551 O O . TYR A 1 356 ? -3.241 -3.189 8.202 1.00 98.38 356 TYR A O 1
ATOM 2559 N N . PHE A 1 357 ? -2.020 -2.128 6.641 1.00 98.62 357 PHE A N 1
ATOM 2560 C CA . PHE A 1 357 ? -1.679 -0.957 7.445 1.00 98.62 357 PHE A CA 1
ATOM 2561 C C . PHE A 1 357 ? -2.257 0.312 6.812 1.00 98.62 357 PHE A C 1
ATOM 2563 O O . PHE A 1 357 ? -1.975 0.619 5.655 1.00 98.62 357 PHE A O 1
ATOM 2570 N N . SER A 1 358 ? -3.026 1.071 7.585 1.00 98.62 358 SER A N 1
ATOM 2571 C CA . SER A 1 358 ? -3.400 2.460 7.311 1.00 98.62 358 SER A CA 1
ATOM 2572 C C . SER A 1 358 ? -2.636 3.355 8.280 1.00 98.62 358 SER A C 1
ATOM 2574 O O . SER A 1 358 ? -2.659 3.112 9.485 1.00 98.62 358 SER A O 1
ATOM 2576 N N . MET A 1 359 ? -1.919 4.354 7.772 1.00 98.50 359 MET A N 1
ATOM 2577 C CA . MET A 1 359 ? -1.032 5.190 8.579 1.00 98.50 359 MET A CA 1
ATOM 2578 C C . MET A 1 359 ? -1.249 6.676 8.302 1.00 98.50 359 MET A C 1
ATOM 2580 O O . MET A 1 359 ? -1.270 7.097 7.144 1.00 98.50 359 MET A O 1
ATOM 2584 N N . ASP A 1 360 ? -1.317 7.475 9.366 1.00 97.88 360 ASP A N 1
ATOM 2585 C CA . ASP A 1 360 ? -1.238 8.938 9.310 1.00 97.88 360 ASP A CA 1
ATOM 2586 C C . ASP A 1 360 ? -0.211 9.437 10.331 1.00 97.88 360 ASP A C 1
ATOM 2588 O O . ASP A 1 360 ? -0.234 9.045 11.503 1.00 97.88 360 ASP A O 1
ATOM 2592 N N . ASN A 1 361 ? 0.736 10.252 9.867 1.00 97.44 361 ASN A N 1
ATOM 2593 C CA . ASN A 1 361 ? 1.838 10.787 10.663 1.00 97.44 361 ASN A CA 1
ATOM 2594 C C . ASN A 1 361 ? 2.529 9.746 11.572 1.00 97.44 361 ASN A C 1
ATOM 2596 O O . ASN A 1 361 ? 2.909 10.021 12.710 1.00 97.44 361 ASN A O 1
ATOM 2600 N N . SER A 1 362 ? 2.770 8.543 11.059 1.00 97.62 362 SER A N 1
ATOM 2601 C CA . SER A 1 362 ? 3.292 7.407 11.829 1.00 97.62 362 SER A CA 1
ATOM 2602 C C . SER A 1 362 ? 4.601 6.868 11.244 1.00 97.62 362 SER A C 1
ATOM 2604 O O . SER A 1 362 ? 5.027 7.288 10.167 1.00 97.62 362 SER A O 1
ATOM 2606 N N . SER A 1 363 ? 5.257 5.969 11.972 1.00 97.19 363 SER A N 1
ATOM 2607 C CA . SER A 1 363 ? 6.473 5.274 11.533 1.00 97.19 363 SER A CA 1
ATOM 2608 C C . SER A 1 363 ? 6.280 3.767 11.683 1.00 97.19 363 SER A C 1
ATOM 2610 O O . SER A 1 363 ? 5.827 3.316 12.734 1.00 97.19 363 SER A O 1
ATOM 2612 N N . LEU A 1 364 ? 6.633 2.989 10.660 1.00 97.44 364 LEU A N 1
ATOM 2613 C CA . LEU A 1 364 ? 6.532 1.529 10.658 1.00 97.44 364 LEU A CA 1
ATOM 2614 C C . LEU A 1 364 ? 7.898 0.903 10.368 1.00 97.44 364 LEU A C 1
ATOM 2616 O O . LEU A 1 364 ? 8.484 1.177 9.326 1.00 97.44 364 LEU A O 1
ATOM 2620 N N . ILE A 1 365 ? 8.371 0.030 11.257 1.00 96.56 365 ILE A N 1
ATOM 2621 C CA . ILE A 1 365 ? 9.491 -0.886 10.997 1.00 96.56 365 ILE A CA 1
ATOM 2622 C C . ILE A 1 365 ? 8.931 -2.305 11.022 1.00 96.56 365 ILE A C 1
ATOM 2624 O O . ILE A 1 365 ? 8.391 -2.731 12.045 1.00 96.56 365 ILE A O 1
ATOM 2628 N N . TYR A 1 366 ? 9.043 -3.024 9.907 1.00 96.56 366 TYR A N 1
ATOM 2629 C CA . TYR A 1 366 ? 8.351 -4.298 9.727 1.00 96.56 366 TYR A CA 1
ATOM 2630 C C . TYR A 1 366 ? 9.268 -5.399 9.180 1.00 96.56 366 TYR A C 1
ATOM 2632 O O . TYR A 1 366 ? 9.888 -5.216 8.140 1.00 96.56 366 TYR A O 1
ATOM 2640 N N . ASP A 1 367 ? 9.356 -6.549 9.852 1.00 95.62 367 ASP A N 1
ATOM 2641 C CA . ASP A 1 367 ? 10.327 -7.626 9.572 1.00 95.62 367 ASP A CA 1
ATOM 2642 C C . ASP A 1 367 ? 9.720 -9.035 9.431 1.00 95.62 367 ASP A C 1
ATOM 2644 O O . ASP A 1 367 ? 10.448 -10.020 9.300 1.00 95.62 367 ASP A O 1
ATOM 2648 N N . LYS A 1 368 ? 8.389 -9.146 9.357 1.00 94.69 368 LYS A N 1
ATOM 2649 C CA . LYS A 1 368 ? 7.677 -10.427 9.198 1.00 94.69 368 LYS A CA 1
ATOM 2650 C C . LYS A 1 368 ? 7.178 -10.614 7.767 1.00 94.69 368 LYS A C 1
ATOM 2652 O O . LYS A 1 368 ? 6.749 -9.663 7.131 1.00 94.69 368 LYS A O 1
ATOM 2657 N N . ASN A 1 369 ? 7.245 -11.817 7.204 1.00 96.38 369 ASN A N 1
ATOM 2658 C CA . ASN A 1 369 ? 6.793 -12.035 5.821 1.00 96.38 369 ASN A CA 1
ATOM 2659 C C . ASN A 1 369 ? 5.270 -11.863 5.692 1.00 96.38 369 ASN A C 1
ATOM 2661 O O . ASN A 1 369 ? 4.523 -12.217 6.605 1.00 96.38 369 ASN A O 1
ATOM 2665 N N . LYS A 1 370 ? 4.804 -11.377 4.535 1.00 96.38 370 LYS A N 1
ATOM 2666 C CA . LYS A 1 370 ? 3.373 -11.223 4.239 1.00 96.38 370 LYS A CA 1
ATOM 2667 C C . LYS A 1 370 ? 2.973 -11.919 2.955 1.00 96.38 370 LYS A C 1
ATOM 2669 O O . LYS A 1 370 ? 3.576 -11.703 1.910 1.00 96.38 370 LYS A O 1
ATOM 2674 N N . THR A 1 371 ? 1.903 -12.701 3.044 1.00 96.88 371 THR A N 1
ATOM 2675 C CA . THR A 1 371 ? 1.274 -13.354 1.897 1.00 96.88 371 THR A CA 1
ATOM 2676 C C . THR A 1 371 ? -0.223 -13.121 1.956 1.00 96.88 371 THR A C 1
ATOM 2678 O O . THR A 1 371 ? -0.848 -13.435 2.965 1.00 96.88 371 THR A O 1
ATOM 2681 N N . PHE A 1 372 ? -0.794 -12.606 0.870 1.00 95.88 372 PHE A N 1
ATOM 2682 C CA . PHE A 1 372 ? -2.238 -12.516 0.702 1.00 95.88 372 PHE A CA 1
ATOM 2683 C C . PHE A 1 372 ? -2.663 -13.010 -0.675 1.00 95.88 372 PHE A C 1
ATOM 2685 O O . PHE A 1 372 ? -1.974 -12.831 -1.683 1.00 95.88 372 PHE A O 1
ATOM 2692 N N . THR A 1 373 ? -3.847 -13.610 -0.700 1.00 90.88 373 THR A N 1
ATOM 2693 C CA . THR A 1 373 ? -4.581 -13.924 -1.922 1.00 90.88 373 THR A CA 1
ATOM 2694 C C . THR A 1 373 ? -5.747 -12.944 -2.047 1.00 90.88 373 THR A C 1
ATOM 2696 O O . THR A 1 373 ? -6.344 -12.539 -1.049 1.00 90.88 373 THR A O 1
ATOM 2699 N N . GLY A 1 374 ? -6.049 -12.517 -3.271 1.00 92.56 374 GLY A N 1
ATOM 2700 C CA . GLY A 1 374 ? -7.099 -11.531 -3.536 1.00 92.56 374 GLY A CA 1
ATOM 2701 C C . GLY A 1 374 ? -6.603 -10.302 -4.289 1.00 92.56 374 GLY A C 1
ATOM 2702 O O . GLY A 1 374 ? -5.401 -10.096 -4.469 1.00 92.56 374 GLY A O 1
ATOM 2703 N N . ASN A 1 375 ? -7.571 -9.524 -4.762 1.00 96.25 375 ASN A N 1
ATOM 2704 C CA . ASN A 1 375 ? -7.366 -8.345 -5.597 1.00 96.25 375 ASN A CA 1
ATOM 2705 C C . ASN A 1 375 ? -7.563 -7.068 -4.774 1.00 96.25 375 ASN A C 1
ATOM 2707 O O . ASN A 1 375 ? -8.267 -7.104 -3.764 1.00 96.25 375 ASN A O 1
ATOM 2711 N N . LYS A 1 376 ? -7.040 -5.935 -5.258 1.00 96.88 376 LYS A N 1
ATOM 2712 C CA . LYS A 1 376 ? -7.254 -4.603 -4.657 1.00 96.88 376 LYS A CA 1
ATOM 2713 C C . LYS A 1 376 ? -6.828 -4.513 -3.186 1.00 96.88 376 LYS A C 1
ATOM 2715 O O . LYS A 1 376 ? -7.461 -3.834 -2.377 1.00 96.88 376 LYS A O 1
ATOM 2720 N N . ILE A 1 377 ? -5.761 -5.222 -2.837 1.00 97.94 377 ILE A N 1
ATOM 2721 C CA . ILE A 1 377 ? -5.140 -5.178 -1.518 1.00 97.94 377 ILE A CA 1
ATOM 2722 C C . ILE A 1 377 ? -4.078 -4.088 -1.527 1.00 97.94 377 ILE A C 1
ATOM 2724 O O . ILE A 1 377 ? -3.159 -4.128 -2.348 1.00 97.94 377 ILE A O 1
ATOM 2728 N N . THR A 1 378 ? -4.164 -3.168 -0.570 1.00 98.62 378 THR A N 1
ATOM 2729 C CA . THR A 1 378 ? -3.081 -2.232 -0.266 1.00 98.62 378 THR A CA 1
ATOM 2730 C C . THR A 1 378 ? -2.367 -2.713 0.990 1.00 98.62 378 THR A C 1
ATOM 2732 O O . THR A 1 378 ? -2.918 -2.658 2.085 1.00 98.62 378 THR A O 1
ATOM 2735 N N . LEU A 1 379 ? -1.142 -3.226 0.889 1.00 98.62 379 LEU A N 1
ATOM 2736 C CA . LEU A 1 379 ? -0.467 -3.738 2.087 1.00 98.62 379 LEU A CA 1
ATOM 2737 C C . LEU A 1 379 ? -0.144 -2.594 3.063 1.00 98.62 379 LEU A C 1
ATOM 2739 O O . LEU A 1 379 ? -0.431 -2.705 4.253 1.00 98.62 379 LEU A O 1
ATOM 2743 N N . VAL A 1 380 ? 0.373 -1.471 2.563 1.00 98.88 380 VAL A N 1
ATOM 2744 C CA . VAL A 1 380 ? 0.601 -0.262 3.364 1.00 98.88 380 VAL A CA 1
ATOM 2745 C C . VAL A 1 380 ? 0.051 0.965 2.646 1.00 98.88 380 VAL A C 1
ATOM 2747 O O . VAL A 1 380 ? 0.463 1.271 1.531 1.00 98.88 380 VAL A O 1
ATOM 2750 N N . SER A 1 381 ? -0.853 1.690 3.303 1.00 98.75 381 SER A N 1
ATOM 2751 C CA . SER A 1 381 ? -1.347 3.006 2.897 1.00 98.75 381 SER A CA 1
ATOM 2752 C C . SER A 1 381 ? -0.848 4.051 3.890 1.00 98.75 381 SER A C 1
ATOM 2754 O O . SER A 1 381 ? -1.351 4.138 5.009 1.00 98.75 381 SER A O 1
ATOM 2756 N N . ALA A 1 382 ? 0.144 4.841 3.490 1.00 98.62 382 ALA A N 1
ATOM 2757 C CA . ALA A 1 382 ? 0.892 5.729 4.367 1.00 98.62 382 ALA A CA 1
ATOM 2758 C C . ALA A 1 382 ? 0.749 7.197 3.959 1.00 98.62 382 ALA A C 1
ATOM 2760 O O . ALA A 1 382 ? 1.238 7.617 2.913 1.00 98.62 382 ALA A O 1
ATOM 2761 N N . LYS A 1 383 ? 0.120 8.004 4.816 1.00 98.56 383 LYS A N 1
ATOM 2762 C CA . LYS A 1 383 ? 0.037 9.461 4.673 1.00 98.56 383 LYS A CA 1
ATOM 2763 C C . LYS A 1 383 ? 1.013 10.134 5.630 1.00 98.56 383 LYS A C 1
ATOM 2765 O O . LYS A 1 383 ? 0.982 9.855 6.828 1.00 98.56 383 LYS A O 1
ATOM 2770 N N . ASN A 1 384 ? 1.883 11.003 5.112 1.00 97.88 384 ASN A N 1
ATOM 2771 C CA . ASN A 1 384 ? 2.912 11.714 5.886 1.00 97.88 384 ASN A CA 1
ATOM 2772 C C . ASN A 1 384 ? 3.651 10.790 6.872 1.00 97.88 384 ASN A C 1
ATOM 2774 O O . ASN A 1 384 ? 3.888 11.146 8.025 1.00 97.88 384 ASN A O 1
ATOM 2778 N N . SER A 1 385 ? 3.947 9.565 6.440 1.00 98.69 385 SER A N 1
ATOM 2779 C CA . SER A 1 385 ? 4.436 8.479 7.289 1.00 98.69 385 SER A CA 1
ATOM 2780 C C . SER A 1 385 ? 5.695 7.857 6.686 1.00 98.69 385 SER A C 1
ATOM 2782 O O . SER A 1 385 ? 5.937 8.008 5.490 1.00 98.69 385 SER A O 1
ATOM 2784 N N . SER A 1 386 ? 6.495 7.173 7.505 1.00 98.50 386 SER A N 1
ATOM 2785 C CA . SER A 1 386 ? 7.699 6.465 7.054 1.00 98.50 386 SER A CA 1
ATOM 2786 C C . SER A 1 386 ? 7.583 4.956 7.255 1.00 98.50 386 SER A C 1
ATOM 2788 O O . SER A 1 386 ? 7.030 4.487 8.252 1.00 98.50 386 SER A O 1
ATOM 2790 N N . VAL A 1 387 ? 8.118 4.198 6.299 1.00 98.81 387 VAL A N 1
ATOM 2791 C CA . VAL A 1 387 ? 8.095 2.733 6.278 1.00 98.81 387 VAL A CA 1
ATOM 2792 C C . VAL A 1 387 ? 9.509 2.196 6.042 1.00 98.81 387 VAL A C 1
ATOM 2794 O O . VAL A 1 387 ? 10.126 2.492 5.022 1.00 98.81 387 VAL A O 1
ATOM 2797 N N . ASP A 1 388 ? 10.006 1.382 6.970 1.00 98.50 388 ASP A N 1
ATOM 2798 C CA . ASP A 1 388 ? 11.212 0.555 6.843 1.00 98.50 388 ASP A CA 1
ATOM 2799 C C . ASP A 1 388 ? 10.778 -0.915 6.771 1.00 98.50 388 ASP A C 1
ATOM 2801 O O . ASP A 1 388 ? 10.382 -1.526 7.769 1.00 98.50 388 ASP A O 1
ATOM 2805 N N . TRP A 1 389 ? 10.780 -1.461 5.556 1.00 98.56 389 TRP A N 1
ATOM 2806 C CA . TRP A 1 389 ? 10.256 -2.785 5.252 1.00 98.56 389 TRP A CA 1
ATOM 2807 C C . TRP A 1 389 ? 11.373 -3.811 5.052 1.00 98.56 389 TRP A C 1
ATOM 2809 O O . TRP A 1 389 ? 12.135 -3.754 4.088 1.00 98.56 389 TRP A O 1
ATOM 2819 N N . ARG A 1 390 ? 11.441 -4.809 5.933 1.00 97.75 390 ARG A N 1
ATOM 2820 C CA . ARG A 1 390 ? 12.555 -5.761 6.065 1.00 97.75 390 ARG A CA 1
ATOM 2821 C C . ARG A 1 390 ? 12.177 -7.216 5.780 1.00 97.75 390 ARG A C 1
ATOM 2823 O O . ARG A 1 390 ? 12.904 -8.132 6.170 1.00 97.75 390 ARG A O 1
ATOM 2830 N N . SER A 1 391 ? 11.063 -7.460 5.095 1.00 97.50 391 SER A N 1
ATOM 2831 C CA . SER A 1 391 ? 10.525 -8.808 4.886 1.00 97.50 391 SER A CA 1
ATOM 2832 C C . SER A 1 391 ? 10.049 -9.078 3.459 1.00 97.50 391 SER A C 1
ATOM 2834 O O . SER A 1 391 ? 9.966 -8.176 2.628 1.00 97.50 391 SER A O 1
ATOM 2836 N N . ASN A 1 392 ? 9.748 -10.346 3.163 1.00 98.62 392 ASN A N 1
ATOM 2837 C CA . ASN A 1 392 ? 9.195 -10.739 1.870 1.00 98.62 392 ASN A CA 1
ATOM 2838 C C . ASN A 1 392 ? 7.694 -10.430 1.784 1.00 98.62 392 ASN A C 1
ATOM 2840 O O . ASN A 1 392 ? 6.967 -10.555 2.774 1.00 98.62 392 ASN A O 1
ATOM 2844 N N . ILE A 1 393 ? 7.231 -10.094 0.579 1.00 98.75 393 ILE A N 1
ATOM 2845 C CA . ILE A 1 393 ? 5.820 -9.855 0.256 1.00 98.75 393 ILE A CA 1
ATOM 2846 C C . ILE A 1 393 ? 5.400 -10.763 -0.901 1.00 98.75 393 ILE A C 1
ATOM 2848 O O . ILE A 1 393 ? 6.127 -10.915 -1.880 1.00 98.75 393 ILE A O 1
ATOM 2852 N N . THR A 1 394 ? 4.200 -11.333 -0.821 1.00 98.56 394 THR A N 1
ATOM 2853 C CA . THR A 1 394 ? 3.542 -12.053 -1.919 1.00 98.56 394 THR A CA 1
ATOM 2854 C C . THR A 1 394 ? 2.067 -11.649 -2.006 1.00 98.56 394 THR A C 1
ATOM 2856 O O . THR A 1 394 ? 1.270 -11.998 -1.137 1.00 98.56 394 THR A O 1
ATOM 2859 N N . LEU A 1 395 ? 1.700 -10.907 -3.056 1.00 98.12 395 LEU A N 1
ATOM 2860 C CA . LEU A 1 395 ? 0.340 -10.428 -3.345 1.00 98.12 395 LEU A CA 1
ATOM 2861 C C . LEU A 1 395 ? -0.094 -10.909 -4.741 1.00 98.12 395 LEU A C 1
ATOM 2863 O O . LEU A 1 395 ? -0.030 -10.167 -5.721 1.00 98.12 395 LEU A O 1
ATOM 2867 N N . ASN A 1 396 ? -0.530 -12.166 -4.844 1.00 92.69 396 ASN A N 1
ATOM 2868 C CA . ASN A 1 396 ? -0.689 -12.853 -6.138 1.00 92.69 396 ASN A CA 1
ATOM 2869 C C . ASN A 1 396 ? -1.937 -12.465 -6.949 1.00 92.69 396 ASN A C 1
ATOM 2871 O O . ASN A 1 396 ? -2.050 -12.853 -8.111 1.00 92.69 396 ASN A O 1
ATOM 2875 N N . GLY A 1 397 ? -2.895 -11.745 -6.361 1.00 96.25 397 GLY A N 1
ATOM 2876 C CA . GLY A 1 397 ? -4.047 -11.256 -7.122 1.00 96.25 397 GLY A CA 1
ATOM 2877 C C . GLY A 1 397 ? -3.731 -10.020 -7.965 1.00 96.25 397 GLY A C 1
ATOM 2878 O O . GLY A 1 397 ? -2.577 -9.637 -8.151 1.00 96.25 397 GLY A O 1
ATOM 2879 N N . LYS A 1 398 ? -4.783 -9.413 -8.505 1.00 97.62 398 LYS A N 1
ATOM 2880 C CA . LYS A 1 398 ? -4.714 -8.285 -9.436 1.00 97.62 398 LYS A CA 1
ATOM 2881 C C . LYS A 1 398 ? -4.936 -6.951 -8.733 1.00 97.62 398 LYS A C 1
ATOM 2883 O O . LYS A 1 398 ? -5.644 -6.895 -7.730 1.00 97.62 398 LYS A O 1
ATOM 2888 N N . GLU A 1 399 ? -4.426 -5.874 -9.324 1.00 97.94 399 GLU A N 1
ATOM 2889 C CA . GLU A 1 399 ? -4.695 -4.497 -8.867 1.00 97.94 399 GLU A CA 1
ATOM 2890 C C . GLU A 1 399 ? -4.253 -4.255 -7.412 1.00 97.94 399 GLU A C 1
ATOM 2892 O O . GLU A 1 399 ? -4.853 -3.464 -6.690 1.00 97.94 399 GLU A O 1
ATOM 2897 N N . ASN A 1 400 ? -3.219 -4.968 -6.962 1.00 98.44 400 ASN A N 1
ATOM 2898 C CA . ASN A 1 400 ? -2.677 -4.839 -5.615 1.00 98.44 400 ASN A CA 1
ATOM 2899 C C . ASN A 1 400 ? -1.627 -3.724 -5.557 1.00 98.44 400 ASN A C 1
ATOM 2901 O O . ASN A 1 400 ? -0.941 -3.442 -6.538 1.00 98.44 400 ASN A O 1
ATOM 2905 N N . VAL A 1 401 ? -1.454 -3.121 -4.385 1.00 98.81 401 VAL A N 1
ATOM 2906 C CA . VAL A 1 401 ? -0.406 -2.131 -4.125 1.00 98.81 401 VAL A CA 1
ATOM 2907 C C . VAL A 1 401 ? 0.348 -2.548 -2.870 1.00 98.81 401 VAL A C 1
ATOM 2909 O O . VAL A 1 401 ? -0.243 -2.643 -1.797 1.00 98.81 401 VAL A O 1
ATOM 2912 N N . ALA A 1 402 ? 1.653 -2.810 -2.961 1.00 98.81 402 ALA A N 1
ATOM 2913 C CA . ALA A 1 402 ? 2.409 -3.133 -1.748 1.00 98.81 402 ALA A CA 1
ATOM 2914 C C . ALA A 1 402 ? 2.595 -1.878 -0.876 1.00 98.81 402 ALA A C 1
ATOM 2916 O O . ALA A 1 402 ? 2.300 -1.913 0.318 1.00 98.81 402 ALA A O 1
ATOM 2917 N N . PHE A 1 403 ? 2.975 -0.745 -1.468 1.00 98.94 403 PHE A N 1
ATOM 2918 C CA . PHE A 1 403 ? 3.141 0.510 -0.731 1.00 98.94 403 PHE A CA 1
ATOM 2919 C C . PHE A 1 403 ? 2.502 1.684 -1.466 1.00 98.94 403 PHE A C 1
ATOM 2921 O O . PHE A 1 403 ? 2.940 2.049 -2.552 1.00 98.94 403 PHE A O 1
ATOM 2928 N N . TYR A 1 404 ? 1.495 2.306 -0.863 1.00 98.88 404 TYR A N 1
ATOM 2929 C CA . TYR A 1 404 ? 0.951 3.592 -1.284 1.00 98.88 404 TYR A CA 1
ATOM 2930 C C . TYR A 1 404 ? 1.416 4.677 -0.312 1.00 98.88 404 TYR A C 1
ATOM 2932 O O . TYR A 1 404 ? 1.148 4.586 0.885 1.00 98.88 404 TYR A O 1
ATOM 2940 N N . LEU A 1 405 ? 2.119 5.694 -0.810 1.00 98.75 405 LEU A N 1
ATOM 2941 C CA . LEU A 1 405 ? 2.767 6.727 -0.000 1.00 98.75 405 LEU A CA 1
ATOM 2942 C C . LEU A 1 405 ? 2.298 8.111 -0.445 1.00 98.75 405 LEU A C 1
ATOM 2944 O O . LEU A 1 405 ? 2.453 8.480 -1.608 1.00 98.75 405 LEU A O 1
ATOM 2948 N N . ASN A 1 406 ? 1.760 8.896 0.481 1.00 98.19 406 ASN A N 1
ATOM 2949 C CA . ASN A 1 406 ? 1.171 10.196 0.203 1.00 98.19 406 ASN A CA 1
ATOM 2950 C C . ASN A 1 406 ? 1.758 11.280 1.111 1.00 98.19 406 ASN A C 1
ATOM 2952 O O . ASN A 1 406 ? 1.457 11.329 2.306 1.00 98.19 406 ASN A O 1
ATOM 2956 N N . GLY A 1 407 ? 2.538 12.185 0.523 1.00 97.00 407 GLY A N 1
ATOM 2957 C CA . GLY A 1 407 ? 3.134 13.304 1.247 1.00 97.00 407 GLY A CA 1
ATOM 2958 C C . GLY A 1 407 ? 4.454 12.943 1.920 1.00 97.00 407 GLY A C 1
ATOM 2959 O O . GLY A 1 407 ? 4.969 11.840 1.759 1.00 97.00 407 GLY A O 1
ATOM 2960 N N . ARG A 1 408 ? 5.013 13.896 2.669 1.00 96.25 408 ARG A N 1
ATOM 2961 C CA . ARG A 1 408 ? 6.299 13.752 3.360 1.00 96.25 408 ARG A CA 1
ATOM 2962 C C . ARG A 1 408 ? 6.106 13.788 4.864 1.00 96.25 408 ARG A C 1
ATOM 2964 O O . ARG A 1 408 ? 5.411 14.665 5.376 1.00 96.25 408 ARG A O 1
ATOM 2971 N N . LYS A 1 409 ? 6.761 12.877 5.582 1.00 96.38 409 LYS A N 1
ATOM 2972 C CA . LYS A 1 409 ? 6.800 12.942 7.048 1.00 96.38 409 LYS A CA 1
ATOM 2973 C C . LYS A 1 409 ? 7.855 13.955 7.488 1.00 96.38 409 LYS A C 1
ATOM 2975 O O . LYS A 1 409 ? 9.008 13.885 7.059 1.00 96.38 409 LYS A O 1
ATOM 2980 N N . ALA A 1 410 ? 7.487 14.874 8.378 1.00 95.50 410 ALA A N 1
ATOM 2981 C CA . ALA A 1 410 ? 8.442 15.805 8.974 1.00 95.50 410 ALA A CA 1
ATOM 2982 C C . ALA A 1 410 ? 9.568 15.040 9.696 1.00 95.50 410 ALA A C 1
ATOM 2984 O O . ALA A 1 410 ? 9.311 14.099 10.445 1.00 95.50 410 ALA A O 1
ATOM 2985 N N . GLY A 1 411 ? 10.821 15.424 9.442 1.00 94.19 411 GLY A N 1
ATOM 2986 C CA . GLY A 1 411 ? 12.005 14.781 10.026 1.00 94.19 411 GLY A CA 1
ATOM 2987 C C . GLY A 1 411 ? 12.408 13.437 9.403 1.00 94.19 411 GLY A C 1
ATOM 2988 O O . GLY A 1 411 ? 13.481 12.935 9.725 1.00 94.19 411 GLY A O 1
ATOM 2989 N N . ALA A 1 412 ? 11.616 12.859 8.493 1.00 95.75 412 ALA A N 1
ATOM 2990 C CA . ALA A 1 412 ? 12.002 11.637 7.793 1.00 95.75 412 ALA A CA 1
ATOM 2991 C C . ALA A 1 412 ? 12.897 11.936 6.581 1.00 95.75 412 ALA A C 1
ATOM 2993 O O . ALA A 1 412 ? 12.695 12.910 5.846 1.00 95.75 412 ALA A O 1
ATOM 2994 N N . THR A 1 413 ? 13.866 11.057 6.331 1.00 95.19 413 THR A N 1
ATOM 2995 C CA . THR A 1 413 ? 14.692 11.080 5.115 1.00 95.19 413 THR A CA 1
ATOM 2996 C C . THR A 1 413 ? 13.961 10.473 3.920 1.00 95.19 413 THR A C 1
ATOM 2998 O O . THR A 1 413 ? 14.105 10.977 2.807 1.00 95.19 413 THR A O 1
ATOM 3001 N N . LEU A 1 414 ? 13.165 9.428 4.158 1.00 97.38 414 LEU A N 1
ATOM 3002 C CA . LEU A 1 414 ? 12.423 8.659 3.162 1.00 97.38 414 LEU A CA 1
ATOM 3003 C C . LEU A 1 414 ? 11.038 8.299 3.699 1.00 97.38 414 LEU A C 1
ATOM 3005 O O . LEU A 1 414 ? 10.852 8.115 4.904 1.00 97.38 414 LEU A O 1
ATOM 3009 N N . GLU A 1 415 ? 10.088 8.142 2.786 1.00 98.38 415 GLU A N 1
ATOM 3010 C CA . GLU A 1 415 ? 8.753 7.630 3.088 1.00 98.38 415 GLU A CA 1
ATOM 3011 C C . GLU A 1 415 ? 8.708 6.099 2.972 1.00 98.38 415 GLU A C 1
ATOM 3013 O O . GLU A 1 415 ? 7.967 5.452 3.710 1.00 98.38 415 GLU A O 1
ATOM 3018 N N . LEU A 1 416 ? 9.546 5.508 2.112 1.00 98.81 416 LEU A N 1
ATOM 3019 C CA . LEU A 1 416 ? 9.752 4.062 2.036 1.00 98.81 416 LEU A CA 1
ATOM 3020 C C . LEU A 1 416 ? 11.227 3.717 1.851 1.00 98.81 416 LEU A C 1
ATOM 3022 O O . LEU A 1 416 ? 11.889 4.255 0.961 1.00 98.81 416 LEU A O 1
ATOM 3026 N N . LYS A 1 417 ? 11.677 2.743 2.641 1.00 98.69 417 LYS A N 1
ATOM 3027 C CA . LYS A 1 417 ? 12.891 1.965 2.426 1.00 98.69 417 LYS A CA 1
ATOM 3028 C C . LYS A 1 417 ? 12.560 0.476 2.493 1.00 98.69 417 LYS A C 1
ATOM 3030 O O . LYS A 1 417 ? 11.998 0.025 3.488 1.00 98.69 417 LYS A O 1
ATOM 3035 N N . THR A 1 418 ? 12.912 -0.286 1.463 1.00 98.81 418 THR A N 1
ATOM 3036 C CA . THR A 1 418 ? 12.844 -1.759 1.492 1.00 98.81 418 THR A CA 1
ATOM 3037 C C . THR A 1 418 ? 14.234 -2.347 1.738 1.00 98.81 418 THR A C 1
ATOM 3039 O O . THR A 1 418 ? 15.231 -1.718 1.402 1.00 98.81 418 THR A O 1
ATOM 3042 N N . ALA A 1 419 ? 14.335 -3.529 2.349 1.00 98.25 419 ALA A N 1
ATOM 3043 C CA . ALA A 1 419 ? 15.624 -4.129 2.693 1.00 98.25 419 ALA A CA 1
ATOM 3044 C C . ALA A 1 419 ? 16.215 -4.993 1.568 1.00 98.25 419 ALA A C 1
ATOM 3046 O O . ALA A 1 419 ? 15.503 -5.730 0.877 1.00 98.25 419 ALA A O 1
ATOM 3047 N N . ALA A 1 420 ? 17.544 -4.982 1.463 1.00 98.25 420 ALA A N 1
ATOM 3048 C CA . ALA A 1 420 ? 18.289 -5.890 0.598 1.00 98.25 420 ALA A CA 1
ATOM 3049 C C . ALA A 1 420 ? 18.078 -7.367 0.983 1.00 98.25 420 ALA A C 1
ATOM 3051 O O . ALA A 1 420 ? 17.841 -7.709 2.145 1.00 98.25 420 ALA A O 1
ATOM 3052 N N . GLY A 1 421 ? 18.164 -8.260 -0.007 1.00 97.94 421 GLY A N 1
ATOM 3053 C CA . GLY A 1 421 ? 17.991 -9.707 0.185 1.00 97.94 421 GLY A CA 1
ATOM 3054 C C . GLY A 1 421 ? 16.543 -10.161 0.412 1.00 97.94 421 GLY A C 1
ATOM 3055 O O . GLY A 1 421 ? 16.312 -11.324 0.741 1.00 97.94 421 GLY A O 1
ATOM 3056 N N . LYS A 1 422 ? 15.563 -9.264 0.250 1.00 98.62 422 LYS A N 1
ATOM 3057 C CA . LYS A 1 422 ? 14.125 -9.570 0.314 1.00 98.62 422 LYS A CA 1
ATOM 3058 C C . LYS A 1 422 ? 13.495 -9.520 -1.073 1.00 98.62 422 LYS A C 1
ATOM 3060 O O . LYS A 1 422 ? 14.040 -8.897 -1.983 1.00 98.62 422 LYS A O 1
ATOM 3065 N N . THR A 1 423 ? 12.350 -10.182 -1.222 1.00 98.75 423 THR A N 1
ATOM 3066 C CA . THR A 1 423 ? 11.588 -10.234 -2.477 1.00 98.75 423 THR A CA 1
ATOM 3067 C C . THR A 1 423 ? 10.143 -9.798 -2.266 1.00 98.75 423 THR A C 1
ATOM 3069 O O . THR A 1 423 ? 9.471 -10.248 -1.337 1.00 98.75 423 THR A O 1
ATOM 3072 N N . ILE A 1 424 ? 9.659 -8.946 -3.164 1.00 98.88 424 ILE A N 1
ATOM 3073 C CA . ILE A 1 424 ? 8.284 -8.456 -3.221 1.00 98.88 424 ILE A CA 1
ATOM 3074 C C . ILE A 1 424 ? 7.671 -8.951 -4.533 1.00 98.88 424 ILE A C 1
ATOM 3076 O O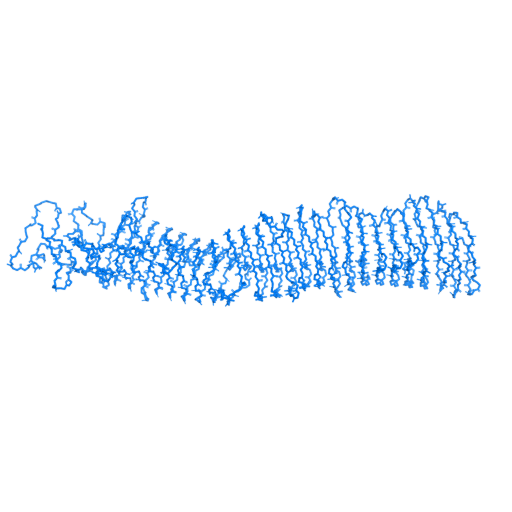 . ILE A 1 424 ? 8.087 -8.535 -5.609 1.00 98.88 424 ILE A O 1
ATOM 3080 N N . THR A 1 425 ? 6.687 -9.841 -4.454 1.00 98.81 425 THR A N 1
ATOM 3081 C CA . THR A 1 425 ? 6.010 -10.423 -5.624 1.00 98.81 425 THR A CA 1
ATOM 3082 C C . THR A 1 425 ? 4.575 -9.921 -5.701 1.00 98.81 425 THR A C 1
ATOM 3084 O O . THR A 1 425 ? 3.830 -10.052 -4.727 1.00 98.81 425 THR A O 1
ATOM 3087 N N . LEU A 1 426 ? 4.176 -9.369 -6.847 1.00 98.75 426 LEU A N 1
ATOM 3088 C CA . LEU A 1 426 ? 2.815 -8.909 -7.115 1.00 98.75 426 LEU A CA 1
ATOM 3089 C C . LEU A 1 426 ? 2.279 -9.462 -8.442 1.00 98.75 426 LEU A C 1
ATOM 3091 O O . LEU A 1 426 ? 3.016 -9.584 -9.420 1.00 98.75 426 LEU A O 1
ATOM 3095 N N . GLY A 1 427 ? 0.977 -9.752 -8.485 1.00 98.44 427 GLY A N 1
ATOM 3096 C CA . GLY A 1 427 ? 0.282 -10.176 -9.701 1.00 98.44 427 GLY A CA 1
ATOM 3097 C C . GLY A 1 427 ? 0.024 -9.038 -10.699 1.00 98.44 427 GLY A C 1
ATOM 3098 O O . GLY A 1 427 ? 0.582 -7.944 -10.612 1.00 98.44 427 GLY A O 1
ATOM 3099 N N . ASN A 1 428 ? -0.840 -9.290 -11.682 1.00 98.50 428 ASN A N 1
ATOM 3100 C CA . ASN A 1 428 ? -1.089 -8.350 -12.784 1.00 98.50 428 ASN A CA 1
ATOM 3101 C C . ASN A 1 428 ? -1.736 -7.038 -12.310 1.00 98.50 428 ASN A C 1
ATOM 3103 O O . ASN A 1 428 ? -2.437 -7.008 -11.297 1.00 98.50 428 ASN A O 1
ATOM 3107 N N . LYS A 1 429 ? -1.554 -5.958 -13.073 1.00 98.56 429 LYS A N 1
ATOM 3108 C CA . LYS A 1 429 ? -2.091 -4.613 -12.806 1.00 98.56 429 LYS A CA 1
ATOM 3109 C C . LYS A 1 429 ? -1.696 -4.037 -11.445 1.00 98.56 429 LYS A C 1
ATOM 3111 O O . LYS A 1 429 ? -2.370 -3.150 -10.933 1.00 98.56 429 LYS A O 1
ATOM 3116 N N . SER A 1 430 ? -0.654 -4.583 -10.828 1.00 98.69 430 SER A N 1
ATOM 3117 C CA . SER A 1 430 ? -0.258 -4.246 -9.463 1.00 98.69 430 SER A CA 1
ATOM 3118 C C . SER A 1 430 ? 0.940 -3.306 -9.446 1.00 98.69 430 SER A C 1
ATOM 3120 O O . SER A 1 430 ? 1.713 -3.246 -10.407 1.00 98.69 430 SER A O 1
ATOM 3122 N N . VAL A 1 431 ? 1.100 -2.584 -8.337 1.00 98.81 431 VAL A N 1
ATOM 3123 C CA . VAL A 1 431 ? 2.195 -1.634 -8.137 1.00 98.81 431 VAL A CA 1
ATOM 3124 C C . VAL A 1 431 ? 3.017 -2.004 -6.906 1.00 98.81 431 VAL A C 1
ATOM 3126 O O . VAL A 1 431 ? 2.470 -2.176 -5.817 1.00 98.81 431 VAL A O 1
ATOM 3129 N N . GLY A 1 432 ? 4.338 -2.108 -7.061 1.00 98.75 432 GLY A N 1
ATOM 3130 C CA . GLY A 1 432 ? 5.246 -2.339 -5.935 1.00 98.75 432 GLY A CA 1
ATOM 3131 C C . GLY A 1 432 ? 5.214 -1.165 -4.956 1.00 98.75 432 GLY A C 1
ATOM 3132 O O . GLY A 1 432 ? 4.744 -1.301 -3.829 1.00 98.75 432 GLY A O 1
ATOM 3133 N N . ALA A 1 433 ? 5.638 0.016 -5.398 1.00 98.81 433 ALA A N 1
ATOM 3134 C CA . ALA A 1 433 ? 5.513 1.246 -4.621 1.00 98.81 433 ALA A CA 1
ATOM 3135 C C . ALA A 1 433 ? 4.942 2.387 -5.465 1.00 98.81 433 ALA A C 1
ATOM 3137 O O . ALA A 1 433 ? 5.452 2.679 -6.547 1.00 98.81 433 ALA A O 1
ATOM 3138 N N . TYR A 1 434 ? 3.908 3.047 -4.945 1.00 98.75 434 TYR A N 1
ATOM 3139 C CA . TYR A 1 434 ? 3.274 4.214 -5.537 1.00 98.75 434 TYR A CA 1
ATOM 3140 C C . TYR A 1 434 ? 3.425 5.435 -4.620 1.00 98.75 434 TYR A C 1
ATOM 3142 O O . TYR A 1 434 ? 2.799 5.511 -3.565 1.00 98.75 434 TYR A O 1
ATOM 3150 N N . GLY A 1 435 ? 4.251 6.398 -5.032 1.00 98.38 435 GLY A N 1
ATOM 3151 C CA . GLY A 1 435 ? 4.443 7.672 -4.341 1.00 98.38 435 GLY A CA 1
ATOM 3152 C C . GLY A 1 435 ? 3.653 8.822 -4.964 1.00 98.38 435 GLY A C 1
ATOM 3153 O O . GLY A 1 435 ? 3.694 9.031 -6.178 1.00 98.38 435 GLY A O 1
ATOM 3154 N N . VAL A 1 436 ? 2.994 9.620 -4.126 1.00 98.06 436 VAL A N 1
ATOM 3155 C CA . VAL A 1 436 ? 2.336 10.873 -4.513 1.00 98.06 436 VAL A CA 1
ATOM 3156 C C . VAL A 1 436 ? 2.728 12.028 -3.591 1.00 98.06 436 VAL A C 1
ATOM 3158 O O . VAL A 1 436 ? 3.211 11.818 -2.476 1.00 98.06 436 VAL A O 1
ATOM 3161 N N . ASN A 1 437 ? 2.513 13.266 -4.048 1.00 96.25 437 ASN A N 1
ATOM 3162 C CA . ASN A 1 437 ? 2.694 14.484 -3.244 1.00 96.25 437 ASN A CA 1
ATOM 3163 C C . ASN A 1 437 ? 4.093 14.610 -2.610 1.00 96.25 437 ASN A C 1
ATOM 3165 O O . ASN A 1 437 ? 4.243 15.008 -1.458 1.00 96.25 437 ASN A O 1
ATOM 3169 N N . GLY A 1 438 ? 5.132 14.264 -3.374 1.00 95.38 438 GLY A N 1
ATOM 3170 C CA . GLY A 1 438 ? 6.524 14.446 -2.961 1.00 95.38 438 GLY A CA 1
ATOM 3171 C C . GLY A 1 438 ? 7.141 13.289 -2.174 1.00 95.38 438 GLY A C 1
ATOM 3172 O O . GLY A 1 438 ? 8.267 13.448 -1.699 1.00 95.38 438 GLY A O 1
ATOM 3173 N N . ALA A 1 439 ? 6.456 12.148 -2.041 1.00 98.00 439 ALA A N 1
ATOM 3174 C CA . ALA A 1 439 ? 7.002 10.959 -1.385 1.00 98.00 439 ALA A CA 1
ATOM 3175 C C . ALA A 1 439 ? 8.330 10.491 -2.022 1.00 98.00 439 ALA A C 1
ATOM 3177 O O . ALA A 1 439 ? 8.483 10.476 -3.250 1.00 98.00 439 ALA A O 1
ATOM 3178 N N . ARG A 1 440 ? 9.287 10.100 -1.173 1.00 98.12 440 ARG A N 1
ATOM 3179 C CA . ARG A 1 440 ? 10.627 9.626 -1.548 1.00 98.12 440 ARG A CA 1
ATOM 3180 C C . ARG A 1 440 ? 10.747 8.132 -1.260 1.00 98.12 440 ARG A C 1
ATOM 3182 O O . ARG A 1 440 ? 10.563 7.702 -0.120 1.00 98.12 440 ARG A O 1
ATOM 3189 N N . ILE A 1 441 ? 11.055 7.360 -2.299 1.00 98.75 441 ILE A N 1
ATOM 3190 C CA . ILE A 1 441 ? 11.087 5.895 -2.270 1.00 98.75 441 ILE A CA 1
ATOM 3191 C C . ILE A 1 441 ? 12.495 5.394 -2.579 1.00 98.75 441 ILE A C 1
ATOM 3193 O O . ILE A 1 441 ? 13.064 5.736 -3.619 1.00 98.75 441 ILE A O 1
ATOM 3197 N N . GLU A 1 442 ? 13.013 4.525 -1.715 1.00 98.69 442 GLU A N 1
ATOM 3198 C CA . GLU A 1 442 ? 14.214 3.727 -1.952 1.00 98.69 442 GLU A CA 1
ATOM 3199 C C . GLU A 1 442 ? 13.868 2.238 -1.887 1.00 98.69 442 GLU A C 1
ATOM 3201 O O . GLU A 1 442 ? 13.352 1.740 -0.884 1.00 98.69 442 GLU A O 1
ATOM 3206 N N . ASN A 1 443 ? 14.143 1.531 -2.980 1.00 98.81 443 ASN A N 1
ATOM 3207 C CA . ASN A 1 443 ? 13.986 0.092 -3.057 1.00 98.81 443 ASN A CA 1
ATOM 3208 C C . ASN A 1 443 ? 15.344 -0.615 -3.108 1.00 98.81 443 ASN A C 1
ATOM 3210 O O . ASN A 1 443 ? 16.049 -0.508 -4.115 1.00 98.81 443 ASN A O 1
ATOM 3214 N N . ASP A 1 444 ? 15.637 -1.407 -2.075 1.00 98.69 444 ASP A N 1
ATOM 3215 C CA . ASP A 1 444 ? 16.787 -2.317 -2.044 1.00 98.69 444 ASP A CA 1
ATOM 3216 C C . ASP A 1 444 ? 16.385 -3.799 -2.200 1.00 98.69 444 ASP A C 1
ATOM 3218 O O . ASP A 1 444 ? 17.235 -4.669 -2.385 1.00 98.69 444 ASP A O 1
ATOM 3222 N N . SER A 1 445 ? 15.085 -4.111 -2.161 1.00 98.81 445 SER A N 1
ATOM 3223 C CA . SER A 1 445 ? 14.549 -5.456 -2.406 1.00 98.81 445 SER A CA 1
ATOM 3224 C C . SER A 1 445 ? 14.474 -5.815 -3.892 1.00 98.81 445 SER A C 1
ATOM 3226 O O . SER A 1 445 ? 14.363 -4.954 -4.765 1.00 98.81 445 SER A O 1
ATOM 3228 N N . ASN A 1 446 ? 14.418 -7.111 -4.191 1.00 98.88 446 ASN A N 1
ATOM 3229 C CA . ASN A 1 446 ? 13.970 -7.567 -5.502 1.00 98.88 446 ASN A CA 1
ATOM 3230 C C . ASN A 1 446 ? 12.450 -7.391 -5.621 1.00 98.88 446 ASN A C 1
ATOM 3232 O O . ASN A 1 446 ? 11.719 -7.656 -4.663 1.00 98.88 446 ASN A O 1
ATOM 3236 N N . MET A 1 447 ? 11.962 -6.999 -6.797 1.00 98.81 447 MET A N 1
ATOM 3237 C CA . MET A 1 447 ? 10.531 -6.959 -7.103 1.00 98.81 447 MET A CA 1
ATOM 3238 C C . MET A 1 447 ? 10.208 -7.818 -8.325 1.00 98.81 447 MET A C 1
ATOM 3240 O O . MET A 1 447 ? 10.916 -7.758 -9.327 1.00 98.81 447 MET A O 1
ATOM 3244 N N . VAL A 1 448 ? 9.121 -8.585 -8.255 1.00 98.81 448 VAL A N 1
ATOM 3245 C CA . VAL A 1 448 ? 8.556 -9.352 -9.373 1.00 98.81 448 VAL A CA 1
ATOM 3246 C C . VAL A 1 448 ? 7.132 -8.865 -9.602 1.00 98.81 448 VAL A C 1
ATOM 3248 O O . VAL A 1 448 ? 6.288 -8.992 -8.718 1.00 98.81 448 VAL A O 1
ATOM 3251 N N . ILE A 1 449 ? 6.876 -8.284 -10.771 1.00 98.69 449 ILE A N 1
ATOM 3252 C CA . ILE A 1 449 ? 5.604 -7.641 -11.115 1.00 98.69 449 ILE A CA 1
ATOM 3253 C C . ILE A 1 449 ? 4.974 -8.370 -12.299 1.00 98.69 449 ILE A C 1
ATOM 3255 O O . ILE A 1 449 ? 5.638 -8.582 -13.313 1.00 98.69 449 ILE A O 1
ATOM 3259 N N . GLY A 1 450 ? 3.689 -8.713 -12.190 1.00 98.62 450 GLY A N 1
ATOM 3260 C CA . GLY A 1 450 ? 2.905 -9.277 -13.291 1.00 98.62 450 GLY A CA 1
ATOM 3261 C C . GLY A 1 450 ? 2.700 -8.314 -14.470 1.00 98.62 450 GLY A C 1
ATOM 3262 O O . GLY A 1 450 ? 3.321 -7.254 -14.557 1.00 98.62 450 GLY A O 1
ATOM 3263 N N . SER A 1 451 ? 1.817 -8.685 -15.399 1.00 98.75 451 SER A N 1
ATOM 3264 C CA . SER A 1 451 ? 1.489 -7.867 -16.580 1.00 98.75 451 SER A CA 1
ATOM 3265 C C . SER A 1 451 ? 0.762 -6.572 -16.215 1.00 98.75 451 SER A C 1
ATOM 3267 O O . SER A 1 451 ? 0.050 -6.543 -15.213 1.00 98.75 451 SER A O 1
ATOM 3269 N N . ASP A 1 452 ? 0.872 -5.540 -17.053 1.00 98.69 452 ASP A N 1
ATOM 3270 C CA . ASP A 1 452 ? 0.174 -4.249 -16.929 1.00 98.69 452 ASP A CA 1
ATOM 3271 C C . ASP A 1 452 ? 0.418 -3.519 -15.589 1.00 98.69 452 ASP A C 1
ATOM 3273 O O . ASP A 1 452 ? -0.435 -2.768 -15.114 1.00 98.69 452 ASP A O 1
ATOM 3277 N N . GLY A 1 453 ? 1.546 -3.787 -14.929 1.00 98.50 453 GLY A N 1
ATOM 3278 C CA . GLY A 1 453 ? 1.894 -3.261 -13.608 1.00 98.50 453 GLY A CA 1
ATOM 3279 C C . GLY A 1 453 ? 3.075 -2.291 -13.623 1.00 98.50 453 GLY A C 1
ATOM 3280 O O . GLY A 1 453 ? 3.646 -1.971 -14.666 1.00 98.50 453 GLY A O 1
ATOM 3281 N N . ALA A 1 454 ? 3.484 -1.843 -12.437 1.00 98.75 454 ALA A N 1
ATOM 3282 C CA . ALA A 1 454 ? 4.704 -1.056 -12.268 1.00 98.75 454 ALA A CA 1
ATOM 3283 C C . ALA A 1 454 ? 5.467 -1.473 -11.009 1.00 98.75 454 ALA A C 1
ATOM 3285 O O . ALA A 1 454 ? 4.859 -1.684 -9.962 1.00 98.75 454 ALA A O 1
ATOM 3286 N N . ALA A 1 455 ? 6.796 -1.566 -11.059 1.00 98.88 455 ALA A N 1
ATOM 3287 C CA . ALA A 1 455 ? 7.548 -1.845 -9.834 1.00 98.88 455 ALA A CA 1
ATOM 3288 C C . ALA A 1 455 ? 7.602 -0.594 -8.947 1.00 98.88 455 ALA A C 1
ATOM 3290 O O . ALA A 1 455 ? 7.116 -0.616 -7.817 1.00 98.88 455 ALA A O 1
ATOM 3291 N N . LEU A 1 456 ? 8.102 0.522 -9.485 1.00 98.88 456 LEU A N 1
ATOM 3292 C CA . LEU A 1 456 ? 8.157 1.811 -8.797 1.00 98.88 456 LEU A CA 1
ATOM 3293 C C . LEU A 1 456 ? 7.457 2.885 -9.626 1.00 98.88 456 LEU A C 1
ATOM 3295 O O . LEU A 1 456 ? 7.790 3.099 -10.790 1.00 98.88 456 LEU A O 1
ATOM 3299 N N . TYR A 1 457 ? 6.511 3.588 -9.018 1.00 98.50 457 TYR A N 1
ATOM 3300 C CA . TYR A 1 457 ? 5.711 4.608 -9.681 1.00 98.50 457 TYR A CA 1
ATOM 3301 C C . TYR A 1 457 ? 5.628 5.851 -8.796 1.00 98.50 457 TYR A C 1
ATOM 3303 O O . TYR A 1 457 ? 5.296 5.763 -7.616 1.00 98.50 457 TYR A O 1
ATOM 3311 N N . SER A 1 458 ? 5.928 7.029 -9.337 1.00 97.31 458 SER A N 1
ATOM 3312 C CA . SER A 1 458 ? 5.845 8.284 -8.585 1.00 97.31 458 SER A CA 1
ATOM 3313 C C . SER A 1 458 ? 5.231 9.404 -9.410 1.00 97.31 458 SER A C 1
ATOM 3315 O O . SER A 1 458 ? 5.586 9.601 -10.574 1.00 97.31 458 SER A O 1
ATOM 3317 N N . THR A 1 459 ? 4.314 10.153 -8.797 1.00 94.56 459 THR A N 1
ATOM 3318 C CA . THR A 1 459 ? 3.704 11.352 -9.382 1.00 94.56 459 THR A CA 1
ATOM 3319 C C . THR A 1 459 ? 3.772 12.523 -8.414 1.00 94.56 459 THR A C 1
ATOM 3321 O O . THR A 1 459 ? 3.390 12.400 -7.253 1.00 94.56 459 THR A O 1
ATOM 3324 N N . GLY A 1 460 ? 4.154 13.691 -8.914 1.00 86.94 460 GLY A N 1
ATOM 3325 C CA . GLY A 1 460 ? 4.085 14.944 -8.171 1.00 86.94 460 GLY A CA 1
ATOM 3326 C C . GLY A 1 460 ? 5.451 15.569 -7.935 1.00 86.94 460 GLY A C 1
ATOM 3327 O O . GLY A 1 460 ? 6.484 14.894 -7.889 1.00 86.94 460 GLY A O 1
ATOM 3328 N N . ALA A 1 461 ? 5.433 16.891 -7.782 1.00 88.56 461 ALA A N 1
ATOM 3329 C CA . ALA A 1 461 ? 6.634 17.680 -7.577 1.00 88.56 461 ALA A CA 1
ATOM 3330 C C . ALA A 1 461 ? 7.438 17.146 -6.387 1.00 88.56 461 ALA A C 1
ATOM 3332 O O . ALA A 1 461 ? 6.880 16.759 -5.360 1.00 88.56 461 ALA A O 1
ATOM 3333 N N . THR A 1 462 ? 8.765 17.153 -6.513 1.00 91.06 462 THR A N 1
ATOM 3334 C CA . THR A 1 462 ? 9.714 16.739 -5.462 1.00 91.06 462 THR A CA 1
ATOM 3335 C C . THR A 1 462 ? 9.715 15.247 -5.094 1.00 91.06 462 THR A C 1
ATOM 3337 O O . THR A 1 462 ? 10.492 14.845 -4.231 1.00 91.06 462 THR A O 1
ATOM 3340 N N . GLY A 1 463 ? 8.903 14.401 -5.738 1.00 95.06 463 GLY A N 1
ATOM 3341 C CA . GLY A 1 463 ? 8.988 12.949 -5.552 1.00 95.06 463 GLY A CA 1
ATOM 3342 C C . GLY A 1 463 ? 10.318 12.384 -6.061 1.00 95.06 463 GLY A C 1
ATOM 3343 O O . GLY A 1 463 ? 10.893 12.912 -7.020 1.00 95.06 463 GLY A O 1
ATOM 3344 N N . SER A 1 464 ? 10.808 11.309 -5.438 1.00 96.31 464 SER A N 1
ATOM 3345 C CA . SER A 1 464 ? 12.023 10.618 -5.888 1.00 96.31 464 SER A CA 1
ATOM 3346 C C . SER A 1 464 ? 11.891 9.101 -5.853 1.00 96.31 464 SER A C 1
ATOM 3348 O O . SER A 1 464 ? 11.259 8.545 -4.955 1.00 96.31 464 SER A O 1
ATOM 3350 N N . LEU A 1 465 ? 12.533 8.444 -6.818 1.00 98.19 465 LEU A N 1
ATOM 3351 C CA . LEU A 1 465 ? 12.652 6.992 -6.903 1.00 98.19 465 LEU A CA 1
ATOM 3352 C C . LEU A 1 465 ? 14.127 6.595 -6.958 1.00 98.19 465 LEU A C 1
ATOM 3354 O O . LEU A 1 465 ? 14.872 7.090 -7.805 1.00 98.19 465 LEU A O 1
ATOM 3358 N N . LYS A 1 466 ? 14.531 5.661 -6.100 1.00 98.38 466 LYS A N 1
ATOM 3359 C CA . LYS A 1 466 ? 15.837 5.005 -6.153 1.00 98.38 466 LYS A CA 1
ATOM 3360 C C . LYS A 1 466 ? 15.651 3.492 -6.133 1.00 98.38 466 LYS A C 1
ATOM 3362 O O . LYS A 1 466 ? 14.923 2.980 -5.289 1.00 98.38 466 LYS A O 1
ATOM 3367 N N . ASN A 1 467 ? 16.317 2.793 -7.046 1.00 98.75 467 ASN A N 1
ATOM 3368 C CA . ASN A 1 467 ? 16.344 1.336 -7.098 1.00 98.75 467 ASN A CA 1
ATOM 3369 C C . ASN A 1 467 ? 17.783 0.811 -7.054 1.00 98.75 467 ASN A C 1
ATOM 3371 O O . ASN A 1 467 ? 18.602 1.200 -7.891 1.00 98.75 467 ASN A O 1
ATOM 3375 N N . THR A 1 468 ? 18.062 -0.105 -6.127 1.00 98.50 468 THR A N 1
ATOM 3376 C CA . THR A 1 468 ? 19.313 -0.882 -6.067 1.00 98.50 468 THR A CA 1
ATOM 3377 C C . THR A 1 468 ? 19.081 -2.390 -6.231 1.00 98.50 468 THR A C 1
ATOM 3379 O O . THR A 1 468 ? 20.008 -3.111 -6.591 1.00 98.50 468 THR A O 1
ATOM 3382 N N . GLY A 1 469 ? 17.847 -2.871 -6.031 1.00 98.56 469 GLY A N 1
ATOM 3383 C CA . GLY A 1 469 ? 17.477 -4.275 -6.220 1.00 98.56 469 GLY A CA 1
ATOM 3384 C C . GLY A 1 469 ? 17.187 -4.666 -7.677 1.00 98.56 469 GLY A C 1
ATOM 3385 O O . GLY A 1 469 ? 17.246 -3.846 -8.599 1.00 98.56 469 GLY A O 1
ATOM 3386 N N . LYS A 1 470 ? 16.848 -5.944 -7.896 1.00 98.81 470 LYS A N 1
ATOM 3387 C CA . LYS A 1 470 ? 16.435 -6.470 -9.207 1.00 98.81 470 LYS A CA 1
ATOM 3388 C C . LYS A 1 470 ? 14.928 -6.332 -9.416 1.00 98.81 470 LYS A C 1
ATOM 3390 O O . LYS A 1 470 ? 14.142 -6.875 -8.641 1.00 98.81 470 LYS A O 1
ATOM 3395 N N . LEU A 1 471 ? 14.520 -5.682 -10.500 1.00 98.94 471 LEU A N 1
ATOM 3396 C CA . LEU A 1 471 ? 13.127 -5.542 -10.923 1.00 98.94 471 LEU A CA 1
ATOM 3397 C C . LEU A 1 471 ? 12.854 -6.498 -12.091 1.00 98.94 471 LEU A C 1
ATOM 3399 O O . LEU A 1 471 ? 13.393 -6.321 -13.177 1.00 98.94 471 LEU A O 1
ATOM 3403 N N . THR A 1 472 ? 12.020 -7.512 -11.877 1.00 98.88 472 THR A N 1
ATOM 3404 C CA . THR A 1 472 ? 11.512 -8.405 -12.930 1.00 98.88 472 THR A CA 1
ATOM 3405 C C . THR A 1 472 ? 10.093 -7.981 -13.277 1.00 98.88 472 THR A C 1
ATOM 3407 O O . THR A 1 472 ? 9.215 -8.028 -12.415 1.00 98.88 472 THR A O 1
ATOM 3410 N N . ILE A 1 473 ? 9.861 -7.538 -14.511 1.00 98.88 473 ILE A N 1
ATOM 3411 C CA . ILE A 1 473 ? 8.577 -6.952 -14.924 1.00 98.88 473 ILE A CA 1
ATOM 3412 C C . ILE A 1 473 ? 7.909 -7.768 -16.031 1.00 98.88 473 ILE A C 1
ATOM 3414 O O . ILE A 1 473 ? 8.577 -8.262 -16.938 1.00 98.88 473 ILE A O 1
ATOM 3418 N N . GLY A 1 474 ? 6.587 -7.916 -15.947 1.00 98.75 474 GLY A N 1
ATOM 3419 C CA . GLY A 1 474 ? 5.786 -8.637 -16.932 1.00 98.75 474 GLY A CA 1
ATOM 3420 C C . GLY A 1 474 ? 5.468 -7.841 -18.203 1.00 98.75 474 GLY A C 1
ATOM 3421 O O . GLY A 1 474 ? 5.969 -6.738 -18.427 1.00 98.75 474 GLY A O 1
ATOM 3422 N N . LYS A 1 475 ? 4.590 -8.419 -19.032 1.00 98.62 475 LYS A N 1
ATOM 3423 C CA . LYS A 1 475 ? 4.104 -7.813 -20.282 1.00 98.62 475 LYS A CA 1
ATOM 3424 C C . LYS A 1 475 ? 3.495 -6.431 -20.043 1.00 98.62 475 LYS A C 1
ATOM 3426 O O . LYS A 1 475 ? 2.677 -6.296 -19.136 1.00 98.62 475 LYS A O 1
ATOM 3431 N N . ASN A 1 476 ? 3.820 -5.451 -20.891 1.00 98.38 476 ASN A N 1
ATOM 3432 C CA . ASN A 1 476 ? 3.270 -4.087 -20.825 1.00 98.38 476 ASN A CA 1
ATOM 3433 C C . ASN A 1 476 ? 3.437 -3.421 -19.436 1.00 98.38 476 ASN A C 1
ATOM 3435 O O . ASN A 1 476 ? 2.657 -2.557 -19.037 1.00 98.38 476 ASN A O 1
ATOM 3439 N N . SER A 1 477 ? 4.447 -3.841 -18.670 1.00 98.75 477 SER A N 1
ATOM 3440 C CA . SER A 1 477 ? 4.739 -3.306 -17.338 1.00 98.75 477 SER A CA 1
ATOM 3441 C C . SER A 1 477 ? 5.913 -2.333 -17.371 1.00 98.75 477 SER A C 1
ATOM 3443 O O . SER A 1 477 ? 6.727 -2.335 -18.297 1.00 98.75 477 SER A O 1
ATOM 3445 N N . VAL A 1 478 ? 6.018 -1.505 -16.331 1.00 98.88 478 VAL A N 1
ATOM 3446 C CA . VAL A 1 478 ? 7.096 -0.520 -16.182 1.00 98.88 478 VAL A CA 1
ATOM 3447 C C . VAL A 1 478 ? 7.983 -0.852 -14.981 1.00 98.88 478 VAL A C 1
ATOM 3449 O O . VAL A 1 478 ? 7.488 -1.098 -13.884 1.00 98.88 478 VAL A O 1
ATOM 3452 N N . GLY A 1 479 ? 9.303 -0.819 -15.154 1.00 98.81 479 GLY A N 1
ATOM 3453 C CA . GLY A 1 479 ? 10.252 -0.922 -14.044 1.00 98.81 479 GLY A CA 1
ATOM 3454 C C . GLY A 1 479 ? 10.135 0.288 -13.122 1.00 98.81 479 GLY A C 1
ATOM 3455 O O . GLY A 1 479 ? 9.696 0.176 -11.979 1.00 98.81 479 GLY A O 1
ATOM 3456 N N . MET A 1 480 ? 10.480 1.467 -13.634 1.00 98.81 480 MET A N 1
ATOM 3457 C CA . MET A 1 480 ? 10.388 2.723 -12.893 1.00 98.81 480 MET A CA 1
ATOM 3458 C C . MET A 1 480 ? 9.691 3.799 -13.719 1.00 98.81 480 MET A C 1
ATOM 3460 O O . MET A 1 480 ? 10.120 4.109 -14.828 1.00 98.81 480 MET A O 1
ATOM 3464 N N . TYR A 1 481 ? 8.650 4.404 -13.159 1.00 98.31 481 TYR A N 1
ATOM 3465 C CA . TYR A 1 481 ? 7.914 5.508 -13.764 1.00 98.31 481 TYR A CA 1
ATOM 3466 C C . TYR A 1 481 ? 7.956 6.734 -12.855 1.00 98.31 481 TYR A C 1
ATOM 3468 O O . TYR A 1 481 ? 7.539 6.664 -11.698 1.00 98.31 481 TYR A O 1
ATOM 3476 N N . ILE A 1 482 ? 8.394 7.877 -13.381 1.00 95.94 482 ILE A N 1
ATOM 3477 C CA . ILE A 1 482 ? 8.343 9.151 -12.660 1.00 95.94 482 ILE A CA 1
ATOM 3478 C C . ILE A 1 482 ? 7.632 10.224 -13.480 1.00 95.94 482 ILE A C 1
ATOM 3480 O O . ILE A 1 482 ? 7.954 10.442 -14.649 1.00 95.94 482 ILE A O 1
ATOM 3484 N N . LYS A 1 483 ? 6.687 10.922 -12.838 1.00 95.00 483 LYS A N 1
ATOM 3485 C CA . LYS A 1 483 ? 6.013 12.095 -13.394 1.00 95.00 483 LYS A CA 1
ATOM 3486 C C . LYS A 1 483 ? 6.149 13.320 -12.496 1.00 95.00 483 LYS A C 1
ATOM 3488 O O . LYS A 1 483 ? 5.785 13.261 -11.325 1.00 95.00 483 LYS A O 1
ATOM 3493 N N . GLU A 1 484 ? 6.664 14.422 -13.041 1.00 91.06 484 GLU A N 1
ATOM 3494 C CA . GLU A 1 484 ? 6.957 15.692 -12.335 1.00 91.06 484 GLU A CA 1
ATOM 3495 C C . GLU A 1 484 ? 7.955 15.614 -11.152 1.00 91.06 484 GLU A C 1
ATOM 3497 O O . GLU A 1 484 ? 8.285 16.634 -10.542 1.00 91.06 484 GLU A O 1
ATOM 3502 N N . GLY A 1 485 ? 8.482 14.429 -10.832 1.00 89.94 485 GLY A N 1
ATOM 3503 C CA . GLY A 1 485 ? 9.439 14.231 -9.742 1.00 89.94 485 GLY A CA 1
ATOM 3504 C C . GLY A 1 485 ? 10.810 14.879 -9.983 1.00 89.94 485 GLY A C 1
ATOM 3505 O O . GLY A 1 485 ? 11.126 15.393 -11.062 1.00 89.94 485 GLY A O 1
ATOM 3506 N N . THR A 1 486 ? 11.649 14.896 -8.949 1.00 89.75 486 THR A N 1
ATOM 3507 C CA . THR A 1 486 ? 12.987 15.513 -9.003 1.00 89.75 486 THR A CA 1
ATOM 3508 C C . THR A 1 486 ? 14.091 14.535 -9.357 1.00 89.75 486 THR A C 1
ATOM 3510 O O . THR A 1 486 ? 15.088 14.952 -9.938 1.00 89.75 486 THR A O 1
ATOM 3513 N N . THR A 1 487 ? 13.948 13.259 -9.000 1.00 91.62 487 THR A N 1
ATOM 3514 C CA . THR A 1 487 ? 15.051 12.297 -9.099 1.00 91.62 487 THR A CA 1
ATOM 3515 C C . THR A 1 487 ? 14.540 10.896 -9.401 1.00 91.62 487 THR A C 1
ATOM 3517 O O . THR A 1 487 ? 13.686 10.379 -8.684 1.00 91.62 487 THR A O 1
ATOM 3520 N N . LEU A 1 488 ? 15.115 10.264 -10.423 1.00 94.94 488 LEU A N 1
ATOM 3521 C CA . LEU A 1 488 ? 14.989 8.838 -10.705 1.00 94.94 488 LEU A CA 1
ATOM 3522 C C . LEU A 1 488 ? 16.401 8.268 -10.835 1.00 94.94 488 LEU A C 1
ATOM 3524 O O . LEU A 1 488 ? 17.154 8.697 -11.707 1.00 94.94 488 LEU A O 1
ATOM 3528 N N . ILE A 1 489 ? 16.758 7.326 -9.963 1.00 96.75 489 ILE A N 1
ATOM 3529 C CA . ILE A 1 489 ? 18.062 6.655 -9.963 1.00 96.75 489 ILE A CA 1
ATOM 3530 C C . ILE A 1 489 ? 17.840 5.150 -10.047 1.00 96.75 489 ILE A C 1
ATOM 3532 O O . ILE A 1 489 ? 17.264 4.548 -9.141 1.00 96.75 489 ILE A O 1
ATOM 3536 N N . ASN A 1 490 ? 18.352 4.545 -11.113 1.00 98.31 490 ASN A N 1
ATOM 3537 C CA . ASN A 1 490 ? 18.491 3.102 -11.213 1.00 98.31 490 ASN A CA 1
ATOM 3538 C C . ASN A 1 490 ? 19.975 2.731 -11.122 1.00 98.31 490 ASN A C 1
ATOM 3540 O O . ASN A 1 490 ? 20.788 3.143 -11.956 1.00 98.31 490 ASN A O 1
ATOM 3544 N N . SER A 1 491 ? 20.306 1.950 -10.101 1.00 97.62 491 SER A N 1
ATOM 3545 C CA . SER A 1 491 ? 21.623 1.340 -9.887 1.00 97.62 491 SER A CA 1
ATOM 3546 C C . SER A 1 491 ? 21.532 -0.183 -9.732 1.00 97.62 491 SER A C 1
ATOM 3548 O O . SER A 1 491 ? 22.561 -0.841 -9.641 1.00 97.62 491 SER A O 1
ATOM 3550 N N . GLY A 1 492 ? 20.313 -0.735 -9.708 1.00 98.06 492 GLY A N 1
ATOM 3551 C CA . GLY A 1 492 ? 20.045 -2.171 -9.739 1.00 98.06 492 GLY A CA 1
ATOM 3552 C C . GLY A 1 492 ? 19.910 -2.725 -11.160 1.00 98.06 492 GLY A C 1
ATOM 3553 O O . GLY A 1 492 ? 20.422 -2.161 -12.126 1.00 98.06 492 GLY A O 1
ATOM 3554 N N . GLU A 1 493 ? 19.193 -3.837 -11.297 1.00 98.56 493 GLU A N 1
ATOM 3555 C CA . GLU A 1 493 ? 18.931 -4.494 -12.584 1.00 98.56 493 GLU A CA 1
ATOM 3556 C C . GLU A 1 493 ? 17.433 -4.438 -12.908 1.00 98.56 493 GLU A C 1
ATOM 3558 O O . GLU A 1 493 ? 16.606 -4.661 -12.026 1.00 98.56 493 GLU A O 1
ATOM 3563 N N . ILE A 1 494 ? 17.066 -4.183 -14.165 1.00 98.94 494 ILE A N 1
ATOM 3564 C CA . ILE A 1 494 ? 15.684 -4.305 -14.649 1.00 98.94 494 ILE A CA 1
ATOM 3565 C C . ILE A 1 494 ? 15.649 -5.349 -15.759 1.00 98.94 494 ILE A C 1
ATOM 3567 O O . ILE A 1 494 ? 16.338 -5.193 -16.766 1.00 98.94 494 ILE A O 1
ATOM 3571 N N . VAL A 1 495 ? 14.842 -6.398 -15.593 1.00 98.94 495 VAL A N 1
ATOM 3572 C CA . VAL A 1 495 ? 14.756 -7.511 -16.543 1.00 98.94 495 VAL A CA 1
ATOM 3573 C C . VAL A 1 495 ? 13.326 -7.822 -16.965 1.00 98.94 495 VAL A C 1
ATOM 3575 O O . VAL A 1 495 ? 12.387 -7.738 -16.170 1.00 98.94 495 VAL A O 1
ATOM 3578 N N . SER A 1 496 ? 13.173 -8.237 -18.218 1.00 98.81 496 SER A N 1
ATOM 3579 C CA . SER A 1 496 ? 11.949 -8.835 -18.739 1.00 98.81 496 SER A CA 1
ATOM 3580 C C . SER A 1 496 ? 12.232 -9.700 -19.967 1.00 98.81 496 SER A C 1
ATOM 3582 O O . SER A 1 496 ? 13.117 -9.400 -20.773 1.00 98.81 496 SER A O 1
ATOM 3584 N N . THR A 1 497 ? 11.449 -10.762 -20.125 1.00 98.62 497 THR A N 1
ATOM 3585 C CA . THR A 1 497 ? 11.331 -11.561 -21.357 1.00 98.62 497 THR A CA 1
ATOM 3586 C C . THR A 1 497 ? 9.983 -11.342 -22.045 1.00 98.62 497 THR A C 1
ATOM 3588 O O . THR A 1 497 ? 9.722 -11.914 -23.098 1.00 98.62 497 THR A O 1
ATOM 3591 N N . GLU A 1 498 ? 9.115 -10.525 -21.448 1.00 98.56 498 GLU A N 1
ATOM 3592 C CA . GLU A 1 498 ? 7.747 -10.308 -21.895 1.00 98.56 498 GLU A CA 1
ATOM 3593 C C . GLU A 1 498 ? 7.656 -9.111 -22.841 1.00 98.56 498 GLU A C 1
ATOM 3595 O O . GLU A 1 498 ? 8.446 -8.170 -22.764 1.00 98.56 498 GLU A O 1
ATOM 3600 N N . ALA A 1 499 ? 6.676 -9.139 -23.743 1.00 98.12 499 ALA A N 1
ATOM 3601 C CA . ALA A 1 499 ? 6.497 -8.077 -24.726 1.00 98.12 499 ALA A CA 1
ATOM 3602 C C . ALA A 1 499 ? 6.105 -6.732 -24.084 1.00 98.12 499 ALA A C 1
ATOM 3604 O O . ALA A 1 499 ? 5.459 -6.685 -23.036 1.00 98.12 499 ALA A O 1
ATOM 3605 N N . GLU A 1 500 ? 6.431 -5.632 -24.760 1.00 98.19 500 GLU A N 1
ATOM 3606 C CA . GLU A 1 500 ? 5.978 -4.270 -24.429 1.00 98.19 500 GLU A CA 1
ATOM 3607 C C . GLU A 1 500 ? 6.441 -3.754 -23.054 1.00 98.19 500 GLU A C 1
ATOM 3609 O O . GLU A 1 500 ? 5.928 -2.752 -22.551 1.00 98.19 500 GLU A O 1
ATOM 3614 N N . ALA A 1 501 ? 7.424 -4.412 -22.434 1.00 98.62 501 ALA A N 1
ATOM 3615 C CA . ALA A 1 501 ? 7.991 -3.978 -21.168 1.00 98.62 501 ALA A CA 1
ATOM 3616 C C . ALA A 1 501 ? 8.762 -2.660 -21.336 1.00 98.62 501 ALA A C 1
ATOM 3618 O O . ALA A 1 501 ? 9.430 -2.422 -22.349 1.00 98.62 501 ALA A O 1
ATOM 3619 N N . LYS A 1 502 ? 8.706 -1.799 -20.316 1.00 98.81 502 LYS A N 1
ATOM 3620 C CA . LYS A 1 502 ? 9.476 -0.550 -20.271 1.00 98.81 502 LYS A CA 1
ATOM 3621 C C . LYS A 1 502 ? 10.368 -0.509 -19.044 1.00 98.81 502 LYS A C 1
ATOM 3623 O O . LYS A 1 502 ? 9.895 -0.713 -17.931 1.00 98.81 502 LYS A O 1
ATOM 3628 N N . GLY A 1 503 ? 11.648 -0.207 -19.225 1.00 98.75 503 GLY A N 1
ATOM 3629 C CA . GLY A 1 503 ? 12.599 -0.143 -18.119 1.00 98.75 503 GLY A CA 1
ATOM 3630 C C . GLY A 1 503 ? 12.360 1.104 -17.280 1.00 98.75 503 GLY A C 1
ATOM 3631 O O . GLY A 1 503 ? 11.810 1.033 -16.180 1.00 98.75 503 GLY A O 1
ATOM 3632 N N . LEU A 1 504 ? 12.741 2.255 -17.833 1.00 98.56 504 LEU A N 1
ATOM 3633 C CA . LEU A 1 504 ? 12.576 3.568 -17.214 1.00 98.56 504 LEU A CA 1
ATOM 3634 C C . LEU A 1 504 ? 11.635 4.437 -18.047 1.00 98.56 504 LEU A C 1
ATOM 3636 O O . LEU A 1 504 ? 11.776 4.519 -19.265 1.00 98.56 504 LEU A O 1
ATOM 3640 N N . VAL A 1 505 ? 10.714 5.133 -17.385 1.00 98.00 505 VAL A N 1
ATOM 3641 C CA . VAL A 1 505 ? 9.831 6.123 -18.005 1.00 98.00 505 VAL A CA 1
ATOM 3642 C C . VAL A 1 505 ? 9.926 7.437 -17.238 1.00 98.00 505 VAL A C 1
ATOM 3644 O O . VAL A 1 505 ? 9.609 7.502 -16.049 1.00 98.00 505 VAL A O 1
ATOM 3647 N N . ILE A 1 506 ? 10.355 8.488 -17.934 1.00 95.81 506 ILE A N 1
ATOM 3648 C CA . ILE A 1 506 ? 10.550 9.828 -17.376 1.00 95.81 506 ILE A CA 1
ATOM 3649 C C . ILE A 1 506 ? 9.585 10.782 -18.078 1.00 95.81 506 ILE A C 1
ATOM 3651 O O . ILE A 1 506 ? 9.715 11.017 -19.279 1.00 95.81 506 ILE A O 1
ATOM 3655 N N . ASN A 1 507 ? 8.617 11.318 -17.334 1.00 93.94 507 ASN A N 1
ATOM 3656 C CA . ASN A 1 507 ? 7.574 12.197 -17.860 1.00 93.94 507 ASN A CA 1
ATOM 3657 C C . ASN A 1 507 ? 7.504 13.516 -17.078 1.00 93.94 507 ASN A C 1
ATOM 3659 O O . ASN A 1 507 ? 6.897 13.604 -16.014 1.00 93.94 507 ASN A O 1
ATOM 3663 N N . LYS A 1 508 ? 8.154 14.557 -17.576 1.00 85.69 508 LYS A N 1
ATOM 3664 C CA . LYS A 1 508 ? 8.222 15.861 -16.898 1.00 85.69 508 LYS A CA 1
ATOM 3665 C C . LYS A 1 508 ? 8.407 16.983 -17.914 1.00 85.69 508 LYS A C 1
ATOM 3667 O O . LYS A 1 508 ? 9.057 16.803 -18.945 1.00 85.69 508 LYS A O 1
ATOM 3672 N N . ALA A 1 509 ? 7.833 18.148 -17.625 1.00 82.19 509 ALA A N 1
ATOM 3673 C CA . ALA A 1 509 ? 7.977 19.325 -18.481 1.00 82.19 509 ALA A CA 1
ATOM 3674 C C . ALA A 1 509 ? 9.384 19.950 -18.391 1.00 82.19 509 ALA A C 1
ATOM 3676 O O . ALA A 1 509 ? 9.964 20.340 -19.402 1.00 82.19 509 ALA A O 1
ATOM 3677 N N . THR A 1 510 ? 9.957 20.032 -17.186 1.00 81.50 510 THR A N 1
ATOM 3678 C CA . THR A 1 510 ? 11.296 20.597 -16.969 1.00 81.50 510 THR A CA 1
ATOM 3679 C C . THR A 1 510 ? 12.394 19.623 -17.388 1.00 81.50 510 THR A C 1
ATOM 3681 O O . THR A 1 510 ? 12.539 18.544 -16.809 1.00 81.50 510 THR A O 1
ATOM 3684 N N . VAL A 1 511 ? 13.206 20.052 -18.351 1.00 79.94 511 VAL A N 1
ATOM 3685 C CA . VAL A 1 511 ? 14.373 19.319 -18.847 1.00 79.94 511 VAL A CA 1
ATOM 3686 C C . VAL A 1 511 ? 15.408 19.122 -17.738 1.00 79.94 511 VAL A C 1
ATOM 3688 O O . VAL A 1 511 ? 15.775 20.066 -17.041 1.00 79.94 511 VAL A O 1
ATOM 3691 N N . ALA A 1 512 ? 15.904 17.892 -17.601 1.00 82.81 512 ALA A N 1
ATOM 3692 C CA . ALA A 1 512 ? 17.009 17.552 -16.712 1.00 82.81 512 ALA A CA 1
ATOM 3693 C C . ALA A 1 512 ? 17.867 16.431 -17.311 1.00 82.81 512 ALA A C 1
ATOM 3695 O O . ALA A 1 512 ? 17.395 15.626 -18.122 1.00 82.81 512 ALA A O 1
ATOM 3696 N N . THR A 1 513 ? 19.124 16.361 -16.879 1.00 91.75 513 THR A N 1
ATOM 3697 C CA . THR A 1 513 ? 20.005 15.233 -17.188 1.00 91.75 513 THR A CA 1
ATOM 3698 C C . THR A 1 513 ? 19.666 14.048 -16.292 1.00 91.75 513 THR A C 1
ATOM 3700 O O . THR A 1 513 ? 19.572 14.204 -15.076 1.00 91.75 513 THR A O 1
ATOM 3703 N N . HIS A 1 514 ? 19.503 12.868 -16.887 1.00 93.75 514 HIS A N 1
ATOM 3704 C CA . HIS A 1 514 ? 19.275 11.619 -16.167 1.00 93.75 514 HIS A CA 1
ATOM 3705 C C . HIS A 1 514 ? 20.388 10.629 -16.476 1.00 93.75 514 HIS A C 1
ATOM 3707 O O . HIS A 1 514 ? 20.649 10.325 -17.639 1.00 93.75 514 HIS A O 1
ATOM 3713 N N . THR A 1 515 ? 21.001 10.099 -15.421 1.00 95.75 515 THR A N 1
ATOM 3714 C CA . THR A 1 515 ? 22.037 9.074 -15.523 1.00 95.75 515 THR A CA 1
ATOM 3715 C C . THR A 1 515 ? 21.475 7.737 -15.062 1.00 95.75 515 THR A C 1
ATOM 3717 O O . THR A 1 515 ? 21.061 7.600 -13.911 1.00 95.75 515 THR A O 1
ATOM 3720 N N . ASN A 1 516 ? 21.483 6.742 -15.946 1.00 97.38 516 ASN A N 1
ATOM 3721 C CA . ASN A 1 516 ? 21.187 5.357 -15.599 1.00 97.38 516 ASN A CA 1
ATOM 3722 C C . ASN A 1 516 ? 22.499 4.597 -15.375 1.00 97.38 516 ASN A C 1
ATOM 3724 O O . ASN A 1 516 ? 23.311 4.496 -16.287 1.00 97.38 516 ASN A O 1
ATOM 3728 N N . THR A 1 517 ? 22.689 4.045 -14.180 1.00 97.31 517 THR A N 1
ATOM 3729 C CA . THR A 1 517 ? 23.870 3.230 -13.822 1.00 97.31 517 THR A CA 1
ATOM 3730 C C . THR A 1 517 ? 23.546 1.749 -13.652 1.00 97.31 517 THR A C 1
ATOM 3732 O O . THR A 1 517 ? 24.440 0.948 -13.410 1.00 97.31 517 THR A O 1
ATOM 3735 N N . GLY A 1 518 ? 22.267 1.389 -13.732 1.00 98.25 518 GLY A N 1
ATOM 3736 C CA . GLY A 1 518 ? 21.787 0.025 -13.581 1.00 98.25 518 GLY A CA 1
ATOM 3737 C C . GLY A 1 518 ? 21.540 -0.642 -14.930 1.00 98.25 518 GLY A C 1
ATOM 3738 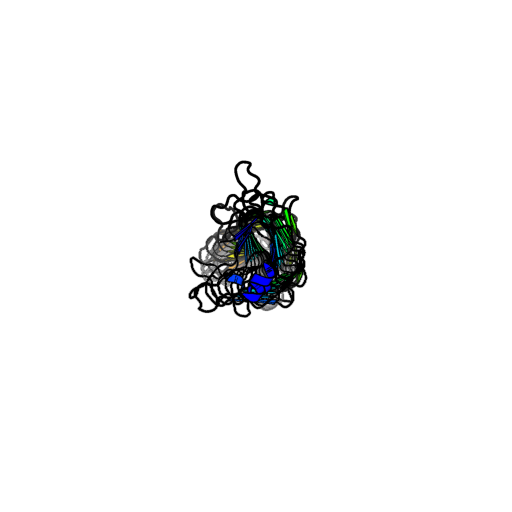O O . GLY A 1 518 ? 21.131 0.012 -15.891 1.00 98.25 518 GLY A O 1
ATOM 3739 N N . LYS A 1 519 ? 21.771 -1.952 -15.007 1.00 98.56 519 LYS A N 1
ATOM 3740 C CA . LYS A 1 519 ? 21.572 -2.729 -16.236 1.00 98.56 519 LYS A CA 1
ATOM 3741 C C . LYS A 1 519 ? 20.082 -2.863 -16.563 1.00 98.56 519 LYS A C 1
ATOM 3743 O O . LYS A 1 519 ? 19.267 -3.087 -15.667 1.00 98.56 519 LYS A O 1
ATOM 3748 N N . ILE A 1 520 ? 19.732 -2.763 -17.844 1.00 98.94 520 ILE A N 1
ATOM 3749 C CA . ILE A 1 520 ? 18.368 -2.977 -18.346 1.00 98.94 520 ILE A CA 1
ATOM 3750 C C . ILE A 1 520 ? 18.399 -4.058 -19.435 1.00 98.94 520 ILE A C 1
ATOM 3752 O O . ILE A 1 520 ? 19.136 -3.940 -20.409 1.00 98.94 520 ILE A O 1
ATOM 3756 N N . THR A 1 521 ? 17.601 -5.116 -19.292 1.00 98.88 521 THR A N 1
ATOM 3757 C CA . THR A 1 521 ? 17.531 -6.236 -20.249 1.00 98.88 521 THR A CA 1
ATOM 3758 C C . THR A 1 521 ? 16.080 -6.653 -20.484 1.00 98.88 521 THR A C 1
ATOM 3760 O O . THR A 1 521 ? 15.503 -7.408 -19.706 1.00 98.88 521 THR A O 1
ATOM 3763 N N . LEU A 1 522 ? 15.479 -6.151 -21.562 1.00 98.88 522 LEU A N 1
ATOM 3764 C CA . LEU A 1 522 ? 14.068 -6.334 -21.918 1.00 98.88 522 LEU A CA 1
ATOM 3765 C C . LEU A 1 522 ? 13.962 -7.068 -23.258 1.00 98.88 522 LEU A C 1
ATOM 3767 O O . LEU A 1 522 ? 13.731 -6.472 -24.305 1.00 98.88 522 LEU A O 1
ATOM 3771 N N . THR A 1 523 ? 14.186 -8.376 -23.230 1.00 98.50 523 THR A N 1
ATOM 3772 C CA . THR A 1 523 ? 14.337 -9.208 -24.440 1.00 98.50 523 THR A CA 1
ATOM 3773 C C . THR A 1 523 ? 13.018 -9.563 -25.125 1.00 98.50 523 THR A C 1
ATOM 3775 O O . THR A 1 523 ? 13.033 -10.055 -26.252 1.00 98.50 523 THR A O 1
ATOM 3778 N N . GLY A 1 524 ? 11.878 -9.292 -24.484 1.00 98.31 524 GLY A N 1
ATOM 3779 C CA . GLY A 1 524 ? 10.573 -9.437 -25.118 1.00 98.31 524 GLY A CA 1
ATOM 3780 C C . GLY A 1 524 ? 10.353 -8.407 -26.227 1.00 98.31 524 GLY A C 1
ATOM 3781 O O . GLY A 1 524 ? 10.921 -7.311 -26.210 1.00 98.31 524 GLY A O 1
ATOM 3782 N N . ALA A 1 525 ? 9.518 -8.763 -27.203 1.00 98.00 525 ALA A N 1
ATOM 3783 C CA . ALA A 1 525 ? 9.283 -7.927 -28.374 1.00 98.00 525 ALA A CA 1
ATOM 3784 C C . ALA A 1 525 ? 8.657 -6.564 -28.023 1.00 98.00 525 ALA A C 1
ATOM 3786 O O . ALA A 1 525 ? 7.912 -6.441 -27.052 1.00 98.00 525 ALA A O 1
ATOM 3787 N N . SER A 1 526 ? 8.923 -5.550 -28.843 1.00 97.94 526 SER A N 1
ATOM 3788 C CA . SER A 1 526 ? 8.368 -4.194 -28.718 1.00 97.94 526 SER A CA 1
ATOM 3789 C C . SER A 1 526 ? 8.651 -3.504 -27.371 1.00 97.94 526 SER A C 1
ATOM 3791 O O . SER A 1 526 ? 7.842 -2.708 -26.891 1.00 97.94 526 SER A O 1
ATOM 3793 N N . SER A 1 527 ? 9.787 -3.818 -26.743 1.00 98.56 527 SER A N 1
ATOM 3794 C CA . SER A 1 527 ? 10.179 -3.295 -25.427 1.00 98.56 527 SER A CA 1
ATOM 3795 C C . SER A 1 527 ? 11.001 -2.010 -25.527 1.00 98.56 527 SER A C 1
ATOM 3797 O O . SER A 1 527 ? 11.753 -1.803 -26.479 1.00 98.56 527 SER A O 1
ATOM 3799 N N . ILE A 1 528 ? 10.911 -1.150 -24.508 1.00 98.81 528 ILE A N 1
ATOM 3800 C CA . ILE A 1 528 ? 11.668 0.109 -24.457 1.00 98.81 528 ILE A CA 1
ATOM 3801 C C . ILE A 1 528 ? 12.551 0.164 -23.213 1.00 98.81 528 ILE A C 1
ATOM 3803 O O . ILE A 1 528 ? 12.053 0.112 -22.093 1.00 98.81 528 ILE A O 1
ATOM 3807 N N . GLY A 1 529 ? 13.863 0.330 -23.385 1.00 98.75 529 GLY A N 1
ATOM 3808 C CA . GLY A 1 529 ? 14.800 0.417 -22.262 1.00 98.75 529 GLY A CA 1
ATOM 3809 C C . GLY A 1 529 ? 14.566 1.679 -21.430 1.00 98.75 529 GLY A C 1
ATOM 3810 O O . GLY A 1 529 ? 14.142 1.609 -20.276 1.00 98.75 529 GLY A O 1
ATOM 3811 N N . ILE A 1 530 ? 14.794 2.842 -22.039 1.00 98.69 530 ILE A N 1
ATOM 3812 C CA . ILE A 1 530 ? 14.531 4.162 -21.455 1.00 98.69 530 ILE A CA 1
ATOM 3813 C C . ILE A 1 530 ? 13.587 4.929 -22.374 1.00 98.69 530 ILE A C 1
ATOM 3815 O O . ILE A 1 530 ? 13.871 5.105 -23.555 1.00 98.69 530 ILE A O 1
ATOM 3819 N N . HIS A 1 531 ? 12.485 5.424 -21.823 1.00 98.00 531 HIS A N 1
ATOM 3820 C CA . HIS A 1 531 ? 11.526 6.271 -22.516 1.00 98.00 531 HIS A CA 1
ATOM 3821 C C . HIS A 1 531 ? 11.427 7.637 -21.844 1.00 98.00 531 HIS A C 1
ATOM 3823 O O . HIS A 1 531 ? 11.199 7.725 -20.635 1.00 98.00 531 HIS A O 1
ATOM 3829 N N . THR A 1 532 ? 11.535 8.702 -22.632 1.00 95.94 532 THR A N 1
ATOM 3830 C CA . THR A 1 532 ? 11.310 10.065 -22.149 1.00 95.94 532 THR A CA 1
ATOM 3831 C C . THR A 1 532 ? 10.132 10.729 -22.851 1.00 95.94 532 THR A C 1
ATOM 3833 O O . THR A 1 532 ? 9.931 10.571 -24.055 1.00 95.94 532 THR A O 1
ATOM 3836 N N . GLU A 1 533 ? 9.347 11.480 -22.080 1.00 92.50 533 GLU A N 1
ATOM 3837 C CA . GLU A 1 533 ? 8.167 12.236 -22.502 1.00 92.50 533 GLU A CA 1
ATOM 3838 C C . GLU A 1 533 ? 8.123 13.609 -21.798 1.00 92.50 533 GLU A C 1
ATOM 3840 O O . GLU A 1 533 ? 8.610 13.775 -20.678 1.00 92.50 533 GLU A O 1
ATOM 3845 N N . GLY A 1 534 ? 7.523 14.609 -22.451 1.00 88.75 534 GLY A N 1
ATOM 3846 C CA . GLY A 1 534 ? 7.384 15.968 -21.922 1.00 88.75 534 GLY A CA 1
ATOM 3847 C C . GLY A 1 534 ? 8.470 16.887 -22.479 1.00 88.75 534 GLY A C 1
ATOM 3848 O O . GLY A 1 534 ? 8.297 17.440 -23.561 1.00 88.75 534 GLY A O 1
ATOM 3849 N N . GLY A 1 535 ? 9.589 17.037 -21.773 1.00 88.62 535 GLY A N 1
ATOM 3850 C CA . GLY A 1 535 ? 10.751 17.813 -22.225 1.00 88.62 535 GLY A CA 1
ATOM 3851 C C . GLY A 1 535 ? 11.709 17.065 -23.167 1.00 88.62 535 GLY A C 1
ATOM 3852 O O . GLY A 1 535 ? 11.579 15.865 -23.402 1.00 88.62 535 GLY A O 1
ATOM 3853 N N . ALA A 1 536 ? 12.706 17.789 -23.682 1.00 92.12 536 ALA A N 1
ATOM 3854 C CA . ALA A 1 536 ? 13.839 17.244 -24.431 1.00 92.12 536 ALA A CA 1
ATOM 3855 C C . ALA A 1 536 ? 14.981 16.871 -23.464 1.00 92.12 536 ALA A C 1
ATOM 3857 O O . ALA A 1 536 ? 15.674 17.752 -22.965 1.00 92.12 536 ALA A O 1
ATOM 3858 N N . TYR A 1 537 ? 15.159 15.587 -23.148 1.00 91.88 537 TYR A N 1
ATOM 3859 C CA . TYR A 1 537 ? 16.032 15.133 -22.052 1.00 91.88 537 TYR A CA 1
ATOM 3860 C C . TYR A 1 537 ? 17.467 14.847 -22.476 1.00 91.88 537 TYR A C 1
ATOM 3862 O O . TYR A 1 537 ? 17.714 14.371 -23.578 1.00 91.88 537 TYR A O 1
ATOM 3870 N N . ASN A 1 538 ? 18.400 15.011 -21.537 1.00 94.31 538 ASN A N 1
ATOM 3871 C CA . ASN A 1 538 ? 19.758 14.491 -21.675 1.00 94.31 538 ASN A CA 1
ATOM 3872 C C . ASN A 1 538 ? 19.851 13.151 -20.939 1.00 94.31 538 ASN A C 1
ATOM 3874 O O . ASN A 1 538 ? 19.767 13.116 -19.711 1.00 94.31 538 ASN A O 1
ATOM 3878 N N . ILE A 1 539 ? 20.004 12.053 -21.673 1.00 97.38 539 ILE A N 1
ATOM 3879 C CA . ILE A 1 539 ? 20.165 10.712 -21.108 1.00 97.38 539 ILE A CA 1
ATOM 3880 C C . ILE A 1 539 ? 21.636 10.317 -21.143 1.00 97.38 539 ILE A C 1
ATOM 3882 O O . ILE A 1 539 ? 22.265 10.335 -22.196 1.00 97.38 539 ILE A O 1
ATOM 3886 N N . ILE A 1 540 ? 22.167 9.923 -19.990 1.00 97.56 540 ILE A N 1
ATOM 3887 C CA . ILE A 1 540 ? 23.497 9.336 -19.846 1.00 97.56 540 ILE A CA 1
ATOM 3888 C C . ILE A 1 540 ? 23.318 7.866 -19.467 1.00 97.56 540 ILE A C 1
ATOM 3890 O O . ILE A 1 540 ? 22.784 7.559 -18.400 1.00 97.56 540 ILE A O 1
ATOM 3894 N N . SER A 1 541 ? 23.765 6.952 -20.326 1.00 97.31 541 SER A N 1
ATOM 3895 C CA . SER A 1 541 ? 23.799 5.523 -20.006 1.00 97.31 541 SER A CA 1
ATOM 3896 C C . SER A 1 541 ? 25.183 5.142 -19.501 1.00 97.31 541 SER A C 1
ATOM 3898 O O . SER A 1 541 ? 26.144 5.130 -20.264 1.00 97.31 541 SER A O 1
ATOM 3900 N N . GLY A 1 542 ? 25.276 4.846 -18.207 1.00 97.38 542 GLY A N 1
ATOM 3901 C CA . GLY A 1 542 ? 26.460 4.307 -17.538 1.00 97.38 542 GLY A CA 1
ATOM 3902 C C . GLY A 1 542 ? 26.446 2.786 -17.374 1.00 97.38 542 GLY A C 1
ATOM 3903 O O . GLY A 1 542 ? 27.340 2.247 -16.733 1.00 97.38 542 GLY A O 1
ATOM 3904 N N . ALA A 1 543 ? 25.444 2.100 -17.928 1.00 97.81 543 ALA A N 1
ATOM 3905 C CA . ALA A 1 543 ? 25.316 0.647 -17.908 1.00 97.81 543 ALA A CA 1
ATOM 3906 C C . ALA A 1 543 ? 24.671 0.127 -19.199 1.00 97.81 543 ALA A C 1
ATOM 3908 O O . ALA A 1 543 ? 24.163 0.907 -20.012 1.00 97.81 543 ALA A O 1
ATOM 3909 N N . ASP A 1 544 ? 24.692 -1.195 -19.364 1.00 98.62 544 ASP A N 1
ATOM 3910 C CA . ASP A 1 544 ? 24.149 -1.870 -20.540 1.00 98.62 544 ASP A CA 1
ATOM 3911 C C . ASP A 1 544 ? 22.621 -1.763 -20.626 1.00 98.62 544 ASP A C 1
ATOM 3913 O O . ASP A 1 544 ? 21.909 -1.929 -19.628 1.00 98.62 544 ASP A O 1
ATOM 3917 N N . ILE A 1 545 ? 22.124 -1.550 -21.845 1.00 98.88 545 ILE A N 1
ATOM 3918 C CA . ILE A 1 545 ? 20.704 -1.583 -22.194 1.00 98.88 545 ILE A CA 1
ATOM 3919 C C . ILE A 1 545 ? 20.517 -2.529 -23.380 1.00 98.88 545 ILE A C 1
ATOM 3921 O O . ILE A 1 545 ? 21.060 -2.301 -24.459 1.00 98.88 545 ILE A O 1
ATOM 3925 N N . GLU A 1 546 ? 19.710 -3.567 -23.189 1.00 98.81 546 GLU A N 1
ATOM 3926 C CA . GLU A 1 546 ? 19.331 -4.535 -24.217 1.00 98.81 546 GLU A CA 1
ATOM 3927 C C . GLU A 1 546 ? 17.809 -4.588 -24.357 1.00 98.81 546 GLU A C 1
ATOM 3929 O O . GLU A 1 546 ? 17.101 -4.747 -23.361 1.00 98.81 546 GLU A O 1
ATOM 3934 N N . VAL A 1 547 ? 17.309 -4.479 -25.590 1.00 98.88 547 VAL A N 1
ATOM 3935 C CA . VAL A 1 547 ? 15.893 -4.673 -25.933 1.00 98.88 547 VAL A CA 1
ATOM 3936 C C . VAL A 1 547 ? 15.717 -5.720 -27.034 1.00 98.88 547 VAL A C 1
ATOM 3938 O O . VAL A 1 547 ? 16.612 -5.921 -27.856 1.00 98.88 547 VAL A O 1
ATOM 3941 N N . GLY A 1 548 ? 14.564 -6.389 -27.040 1.00 98.38 548 GLY A N 1
ATOM 3942 C CA . GLY A 1 548 ? 14.208 -7.420 -28.014 1.00 98.38 548 GLY A CA 1
ATOM 3943 C C . GLY A 1 548 ? 13.898 -6.896 -29.420 1.00 98.38 548 GLY A C 1
ATOM 3944 O O . GLY A 1 548 ? 14.172 -5.747 -29.772 1.00 98.38 548 GLY A O 1
ATOM 3945 N N . ASP A 1 549 ? 13.299 -7.763 -30.231 1.00 98.38 549 ASP A N 1
ATOM 3946 C CA . ASP A 1 549 ? 12.884 -7.461 -31.605 1.00 98.38 549 ASP A CA 1
ATOM 3947 C C . ASP A 1 549 ? 11.688 -6.500 -31.640 1.00 98.38 549 ASP A C 1
ATOM 3949 O O . ASP A 1 549 ? 10.879 -6.465 -30.714 1.00 98.38 549 ASP A O 1
ATOM 3953 N N . THR A 1 550 ? 11.526 -5.734 -32.715 1.00 97.44 550 THR A N 1
ATOM 3954 C CA . THR A 1 550 ? 10.271 -5.015 -32.984 1.00 97.44 550 THR A CA 1
ATOM 3955 C C . THR A 1 550 ? 9.247 -5.982 -33.580 1.00 97.44 550 THR A C 1
ATOM 3957 O O . THR A 1 550 ? 9.510 -6.604 -34.610 1.00 97.44 550 THR A O 1
ATOM 3960 N N . ALA A 1 551 ? 8.056 -6.063 -32.980 1.00 91.38 551 ALA A N 1
ATOM 3961 C CA . ALA A 1 551 ? 6.909 -6.772 -33.540 1.00 91.38 551 ALA A CA 1
ATOM 3962 C C . ALA A 1 551 ? 5.766 -5.796 -33.873 1.00 91.38 551 ALA A C 1
ATOM 3964 O O . ALA A 1 551 ? 5.385 -4.949 -33.066 1.00 91.38 551 ALA A O 1
ATOM 3965 N N . GLY A 1 552 ? 5.185 -5.924 -35.070 1.00 88.50 552 GLY A N 1
ATOM 3966 C CA . GLY A 1 552 ? 4.086 -5.059 -35.511 1.00 88.50 552 GLY A CA 1
ATOM 3967 C C . GLY A 1 552 ? 4.493 -3.582 -35.607 1.00 88.50 552 GLY A C 1
ATOM 3968 O O . GLY A 1 552 ? 5.555 -3.259 -36.132 1.00 88.50 552 GLY A O 1
ATOM 3969 N N . THR A 1 553 ? 3.633 -2.680 -35.128 1.00 88.12 553 THR A N 1
ATOM 3970 C CA . THR A 1 553 ? 3.852 -1.221 -35.172 1.00 88.12 553 THR A CA 1
ATOM 3971 C C . THR A 1 553 ? 4.569 -0.665 -33.941 1.00 88.12 553 THR A C 1
ATOM 3973 O O . THR A 1 553 ? 5.057 0.464 -33.974 1.00 88.12 553 THR A O 1
ATOM 3976 N N . ASN A 1 554 ? 4.618 -1.430 -32.846 1.00 91.06 554 ASN A N 1
ATOM 3977 C CA . ASN A 1 554 ? 5.244 -1.009 -31.596 1.00 91.06 554 ASN A CA 1
ATOM 3978 C C . ASN A 1 554 ? 6.746 -1.298 -31.671 1.00 91.06 554 ASN A C 1
ATOM 3980 O O . ASN A 1 554 ? 7.158 -2.457 -31.675 1.00 91.06 554 ASN A O 1
ATOM 3984 N N . GLN A 1 555 ? 7.562 -0.250 -31.745 1.00 94.19 555 GLN A N 1
ATOM 3985 C CA . GLN A 1 555 ? 9.009 -0.381 -31.916 1.00 94.19 555 GLN A CA 1
ATOM 3986 C C . GLN A 1 555 ? 9.707 -0.784 -30.616 1.00 94.19 555 GLN A C 1
ATOM 3988 O O . GLN A 1 555 ? 9.429 -0.221 -29.555 1.00 94.19 555 GLN A O 1
ATOM 3993 N N . SER A 1 556 ? 10.667 -1.700 -30.727 1.00 98.25 556 SER A N 1
ATOM 3994 C CA . SER A 1 556 ? 11.676 -1.913 -29.694 1.00 98.25 556 SER A CA 1
ATOM 3995 C C . SER A 1 556 ? 12.735 -0.830 -29.785 1.00 98.25 556 SER A C 1
ATOM 3997 O O . SER A 1 556 ? 13.346 -0.644 -30.838 1.00 98.25 556 SER A O 1
ATOM 3999 N N . VAL A 1 557 ? 12.958 -0.112 -28.685 1.00 98.75 557 VAL A N 1
ATOM 4000 C CA . VAL A 1 557 ? 13.908 1.005 -28.650 1.00 98.75 557 VAL A CA 1
ATOM 4001 C C . VAL A 1 557 ? 14.713 0.980 -27.356 1.00 98.75 557 VAL A C 1
ATOM 4003 O O . VAL A 1 557 ? 14.138 1.078 -26.274 1.00 98.75 557 VAL A O 1
ATOM 4006 N N . ALA A 1 558 ? 16.041 0.893 -27.419 1.00 98.75 558 ALA A N 1
ATOM 4007 C CA . ALA A 1 558 ? 16.840 0.889 -26.191 1.00 98.75 558 ALA A CA 1
ATOM 4008 C C . ALA A 1 558 ? 16.789 2.256 -25.480 1.00 98.75 558 ALA A C 1
ATOM 4010 O O . ALA A 1 558 ? 16.514 2.310 -24.280 1.00 98.75 558 ALA A O 1
ATOM 4011 N N . ILE A 1 559 ? 16.950 3.365 -26.213 1.00 98.75 559 ILE A N 1
ATOM 4012 C CA . ILE A 1 559 ? 16.760 4.733 -25.700 1.00 98.75 559 ILE A CA 1
ATOM 4013 C C . ILE A 1 559 ? 15.825 5.516 -26.625 1.00 98.75 559 ILE A C 1
ATOM 4015 O O . ILE A 1 559 ? 16.186 5.861 -27.749 1.00 98.75 559 ILE A O 1
ATOM 4019 N N . HIS A 1 560 ? 14.625 5.829 -26.139 1.00 98.44 560 HIS A N 1
ATOM 4020 C CA . HIS A 1 560 ? 13.593 6.562 -26.864 1.00 98.44 560 HIS A CA 1
ATOM 4021 C C . HIS A 1 560 ? 13.425 7.982 -26.307 1.00 98.44 560 HIS A C 1
ATOM 4023 O O . HIS A 1 560 ? 12.794 8.183 -25.267 1.00 98.44 560 HIS A O 1
ATOM 4029 N N . LEU A 1 561 ? 13.918 8.968 -27.062 1.00 97.19 561 LEU A N 1
ATOM 4030 C CA . LEU A 1 561 ? 13.761 10.399 -26.806 1.00 97.19 561 LEU A CA 1
ATOM 4031 C C . LEU A 1 561 ? 12.583 10.975 -27.607 1.00 97.19 561 LEU A C 1
ATOM 4033 O O . LEU A 1 561 ? 12.764 11.505 -28.704 1.00 97.19 561 LEU A O 1
ATOM 4037 N N . LYS A 1 562 ? 11.354 10.865 -27.084 1.00 95.56 562 LYS A N 1
ATOM 4038 C CA . LYS A 1 562 ? 10.129 11.218 -27.834 1.00 95.56 562 LYS A CA 1
ATOM 4039 C C . LYS A 1 562 ? 10.134 12.668 -28.332 1.00 95.56 562 LYS A C 1
ATOM 4041 O O . LYS A 1 562 ? 9.849 12.916 -29.503 1.00 95.56 562 LYS A O 1
ATOM 4046 N N . ASN A 1 563 ? 10.509 13.598 -27.450 1.00 94.69 563 ASN A N 1
ATOM 4047 C CA . ASN A 1 563 ? 10.498 15.045 -27.693 1.00 94.69 563 ASN A CA 1
ATOM 4048 C C . ASN A 1 563 ? 11.904 15.638 -27.908 1.00 94.69 563 ASN A C 1
ATOM 4050 O O . ASN A 1 563 ? 12.076 16.853 -27.846 1.00 94.69 563 ASN A O 1
ATOM 4054 N N . GLY A 1 564 ? 12.910 14.799 -28.171 1.00 94.00 564 GLY A N 1
ATOM 4055 C CA . GLY A 1 564 ? 14.279 15.247 -28.420 1.00 94.00 564 GLY A CA 1
ATOM 4056 C C . GLY A 1 564 ? 15.187 15.272 -27.193 1.00 94.00 564 GLY A C 1
ATOM 4057 O O . GLY A 1 564 ? 14.883 14.691 -26.148 1.00 94.00 564 GLY A O 1
ATOM 4058 N N . GLY A 1 565 ? 16.324 15.951 -27.349 1.00 95.06 565 GLY A N 1
ATOM 4059 C CA . GLY A 1 565 ? 17.393 16.068 -26.359 1.00 95.06 565 GLY A CA 1
ATOM 4060 C C . GLY A 1 565 ? 18.678 15.366 -26.799 1.00 95.06 565 GLY A C 1
ATOM 4061 O O . GLY A 1 565 ? 18.967 15.291 -28.001 1.00 95.06 565 GLY A O 1
ATOM 4062 N N . SER A 1 566 ? 19.456 14.866 -25.837 1.00 96.69 566 SER A N 1
ATOM 4063 C CA . SER A 1 566 ? 20.731 14.187 -26.090 1.00 96.69 566 SER A CA 1
ATOM 4064 C C . SER A 1 566 ? 20.810 12.789 -25.482 1.00 96.69 566 SER A C 1
ATOM 4066 O O . SER A 1 566 ? 20.169 12.490 -24.474 1.00 96.69 566 SER A O 1
ATOM 4068 N N . ALA A 1 567 ? 21.626 11.934 -26.097 1.00 98.12 567 ALA A N 1
ATOM 4069 C CA . ALA A 1 567 ? 21.997 10.626 -25.571 1.00 98.12 567 ALA A CA 1
ATOM 4070 C C . ALA A 1 567 ? 23.525 10.510 -25.495 1.00 98.12 567 ALA A C 1
ATOM 4072 O O . ALA A 1 567 ? 24.224 10.752 -26.475 1.00 98.12 567 ALA A O 1
ATOM 4073 N N . ARG A 1 568 ? 24.059 10.119 -24.340 1.00 98.31 568 ARG A N 1
ATOM 4074 C CA . ARG A 1 568 ? 25.488 9.874 -24.133 1.00 98.31 568 ARG A CA 1
ATOM 4075 C C . ARG A 1 568 ? 25.685 8.478 -23.565 1.00 98.31 568 ARG A C 1
ATOM 4077 O O . ARG A 1 568 ? 25.213 8.176 -22.471 1.00 98.31 568 ARG A O 1
ATOM 4084 N N . ILE A 1 569 ? 26.371 7.635 -24.319 1.00 98.44 569 ILE A N 1
ATOM 4085 C CA . ILE A 1 569 ? 26.699 6.260 -23.955 1.00 98.44 569 ILE A CA 1
ATOM 4086 C C . ILE A 1 569 ? 28.114 6.276 -23.394 1.00 98.44 569 ILE A C 1
ATOM 4088 O O . ILE A 1 569 ? 29.056 6.586 -24.124 1.00 98.44 569 ILE A O 1
ATOM 4092 N N . LEU A 1 570 ? 28.250 6.030 -22.089 1.00 98.12 570 LEU A N 1
ATOM 4093 C CA . LEU A 1 570 ? 29.539 6.121 -21.412 1.00 98.12 570 LEU A CA 1
ATOM 4094 C C . LEU A 1 570 ? 30.474 4.985 -21.823 1.00 98.12 570 LEU A C 1
ATOM 4096 O O . LEU A 1 570 ? 30.057 3.928 -22.302 1.00 98.12 570 LEU A O 1
ATOM 4100 N N . SER A 1 571 ? 31.760 5.207 -21.595 1.00 97.00 571 SER A N 1
ATOM 4101 C CA . SER A 1 571 ? 32.800 4.237 -21.907 1.00 97.00 571 SER A CA 1
ATOM 4102 C C . SER A 1 571 ? 32.535 2.874 -21.250 1.00 97.00 571 SER A C 1
ATOM 4104 O O . SER A 1 571 ? 32.129 2.803 -20.091 1.00 97.00 571 SER A O 1
ATOM 4106 N N . ASN A 1 572 ? 32.817 1.786 -21.974 1.00 95.75 572 ASN A N 1
ATOM 4107 C CA . ASN A 1 572 ? 32.592 0.395 -21.537 1.00 95.75 572 ASN A CA 1
ATOM 4108 C C . ASN A 1 572 ? 31.119 0.008 -21.276 1.00 95.75 572 ASN A C 1
ATOM 4110 O O . ASN A 1 572 ? 30.859 -0.903 -20.494 1.00 95.75 572 ASN A O 1
ATOM 4114 N N . THR A 1 573 ? 30.160 0.673 -21.921 1.00 97.38 573 THR A N 1
ATOM 4115 C CA . THR A 1 573 ? 28.730 0.313 -21.858 1.00 97.38 573 THR A CA 1
ATOM 4116 C C . THR A 1 573 ? 28.221 -0.179 -23.209 1.00 97.38 573 THR A C 1
ATOM 4118 O O . THR A 1 573 ? 28.825 0.111 -24.243 1.00 97.38 573 THR A O 1
ATOM 4121 N N . SER A 1 574 ? 27.120 -0.933 -23.224 1.00 97.88 574 SER A N 1
ATOM 4122 C CA . SER A 1 574 ? 26.528 -1.479 -24.445 1.00 97.88 574 SER A CA 1
ATOM 4123 C C . SER A 1 574 ? 25.058 -1.130 -24.630 1.00 97.88 574 SER A C 1
ATOM 4125 O O . SER A 1 574 ? 24.236 -1.357 -23.750 1.00 97.88 574 SER A O 1
ATOM 4127 N N . ILE A 1 575 ? 24.710 -0.666 -25.829 1.00 98.75 575 ILE A N 1
ATOM 4128 C CA . ILE A 1 575 ? 23.337 -0.506 -26.305 1.00 98.75 575 ILE A CA 1
ATOM 4129 C C . ILE A 1 575 ? 23.052 -1.588 -27.342 1.00 98.75 575 ILE A C 1
ATOM 4131 O O . ILE A 1 575 ? 23.771 -1.699 -28.334 1.00 98.75 575 ILE A O 1
ATOM 4135 N N . LYS A 1 576 ? 22.011 -2.389 -27.116 1.00 98.75 576 LYS A N 1
ATOM 4136 C CA . LYS A 1 576 ? 21.605 -3.476 -28.008 1.00 98.75 576 LYS A CA 1
ATOM 4137 C C . LYS A 1 576 ? 20.104 -3.438 -28.286 1.00 98.75 576 LYS A C 1
ATOM 4139 O O . LYS A 1 576 ? 19.310 -3.343 -27.353 1.00 98.75 576 LYS A O 1
A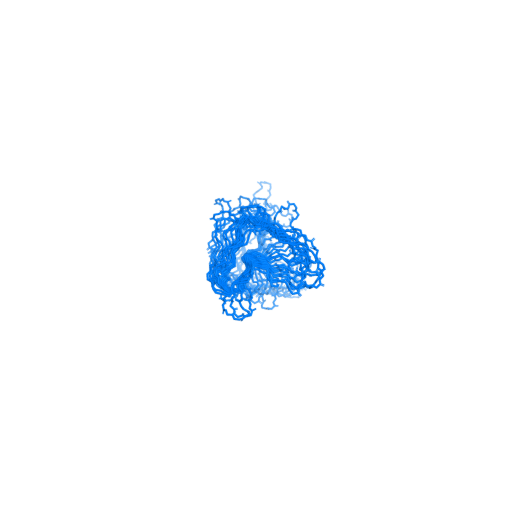TOM 4144 N N . ALA A 1 577 ? 19.724 -3.566 -29.552 1.00 98.69 577 ALA A N 1
ATOM 4145 C CA . ALA A 1 577 ? 18.344 -3.813 -29.965 1.00 98.69 577 ALA A CA 1
ATOM 4146 C C . ALA A 1 577 ? 18.255 -5.028 -30.901 1.00 98.69 577 ALA A C 1
ATOM 4148 O O . ALA A 1 577 ? 19.205 -5.337 -31.623 1.00 98.69 577 ALA A O 1
ATOM 4149 N N . GLY A 1 578 ? 17.120 -5.725 -30.881 1.00 98.44 578 GLY A N 1
ATOM 4150 C CA . GLY A 1 578 ? 16.856 -6.863 -31.760 1.00 98.44 578 GLY A CA 1
ATOM 4151 C C . GLY A 1 578 ? 16.586 -6.478 -33.219 1.00 98.44 578 GLY A C 1
ATOM 4152 O O . GLY A 1 578 ? 16.886 -5.370 -33.674 1.00 98.44 578 GLY A O 1
ATOM 4153 N N . ASN A 1 579 ? 16.002 -7.410 -33.968 1.00 98.06 579 ASN A N 1
ATOM 4154 C CA . ASN A 1 579 ? 15.609 -7.223 -35.365 1.00 98.06 579 ASN A CA 1
ATOM 4155 C C . ASN A 1 579 ? 14.542 -6.130 -35.495 1.00 98.06 579 ASN A C 1
ATOM 4157 O O . ASN A 1 579 ? 13.613 -6.062 -34.686 1.00 98.06 579 ASN A O 1
ATOM 4161 N N . ASN A 1 580 ? 14.658 -5.278 -36.517 1.00 97.50 580 ASN A N 1
ATOM 4162 C CA . ASN A 1 580 ? 13.829 -4.082 -36.723 1.00 97.50 580 ASN A CA 1
ATOM 4163 C C . ASN A 1 580 ? 13.793 -3.127 -35.505 1.00 97.50 580 ASN A C 1
ATOM 4165 O O . ASN A 1 580 ? 12.925 -2.255 -35.415 1.00 97.50 580 ASN A O 1
ATOM 4169 N N . GLY A 1 581 ? 14.677 -3.324 -34.523 1.00 98.00 581 GLY A N 1
ATOM 4170 C CA . GLY A 1 581 ? 14.782 -2.507 -33.323 1.00 98.00 581 GLY A CA 1
ATOM 4171 C C . GLY A 1 581 ? 15.628 -1.264 -33.563 1.00 98.00 581 GLY A C 1
ATOM 4172 O O . GLY A 1 581 ? 16.383 -1.180 -34.534 1.00 98.00 581 GLY A O 1
ATOM 4173 N N . ILE A 1 582 ? 15.523 -0.301 -32.651 1.00 98.69 582 ILE A N 1
ATOM 4174 C CA . ILE A 1 582 ? 16.320 0.922 -32.683 1.00 98.69 582 ILE A CA 1
ATOM 4175 C C . ILE A 1 582 ? 17.192 1.001 -31.429 1.00 98.69 582 ILE A C 1
ATOM 4177 O O . ILE A 1 582 ? 16.705 0.842 -30.311 1.00 98.69 582 ILE A O 1
ATOM 4181 N N . GLY A 1 583 ? 18.487 1.268 -31.587 1.00 98.69 583 GLY A N 1
ATOM 4182 C CA . GLY A 1 583 ? 19.368 1.523 -30.447 1.00 98.69 583 GLY A CA 1
ATOM 4183 C C . GLY A 1 583 ? 18.986 2.839 -29.767 1.00 98.69 583 GLY A C 1
ATOM 4184 O O . GLY A 1 583 ? 18.461 2.863 -28.654 1.00 98.69 583 GLY A O 1
ATOM 4185 N N . ILE A 1 584 ? 19.202 3.951 -30.463 1.00 98.75 584 ILE A N 1
ATOM 4186 C CA . ILE A 1 584 ? 18.919 5.301 -29.965 1.00 98.75 584 ILE A CA 1
ATOM 4187 C C . ILE A 1 584 ? 17.983 5.999 -30.943 1.00 98.75 584 ILE A C 1
ATOM 4189 O O . ILE A 1 584 ? 18.310 6.139 -32.117 1.00 98.75 584 ILE A O 1
ATOM 4193 N N . TYR A 1 585 ? 16.832 6.464 -30.463 1.00 98.44 585 TYR A N 1
ATOM 4194 C CA . TYR A 1 585 ? 15.847 7.160 -31.283 1.00 98.44 585 TYR A CA 1
ATOM 4195 C C . TYR A 1 585 ? 15.570 8.572 -30.778 1.00 98.44 585 TYR A C 1
ATOM 4197 O O . TYR A 1 585 ? 15.207 8.770 -29.617 1.00 98.44 585 TYR A O 1
ATOM 4205 N N . GLY A 1 586 ? 15.612 9.535 -31.698 1.00 95.25 586 GLY A N 1
ATOM 4206 C CA . GLY A 1 586 ? 14.948 10.826 -31.542 1.00 95.25 586 GLY A CA 1
ATOM 4207 C C . GLY A 1 586 ? 15.819 11.958 -31.014 1.00 95.25 586 GLY A C 1
ATOM 4208 O O . GLY A 1 586 ? 15.271 13.013 -30.719 1.00 95.25 586 GLY A O 1
ATOM 4209 N N . SER A 1 587 ? 17.143 11.796 -30.918 1.00 94.62 587 SER A N 1
ATOM 4210 C CA . SER A 1 587 ? 18.036 12.872 -30.460 1.00 94.62 587 SER A CA 1
ATOM 4211 C C . SER A 1 587 ? 17.932 14.115 -31.348 1.00 94.62 587 SER A C 1
ATOM 4213 O O . SER A 1 587 ? 17.907 13.998 -32.574 1.00 94.62 587 SER A O 1
ATOM 4215 N N . THR A 1 588 ? 17.928 15.301 -30.742 1.00 95.00 588 THR A N 1
ATOM 4216 C CA . THR A 1 588 ? 17.885 16.592 -31.456 1.00 95.00 588 THR A CA 1
ATOM 4217 C C . THR A 1 588 ? 19.060 17.512 -31.127 1.00 95.00 588 THR A C 1
ATOM 4219 O O . THR A 1 588 ? 19.263 18.504 -31.820 1.00 95.00 588 THR A O 1
ATOM 4222 N N . THR A 1 589 ? 19.836 17.203 -30.085 1.00 94.69 589 THR A N 1
ATOM 4223 C CA . THR A 1 589 ? 20.985 18.011 -29.647 1.00 94.69 589 THR A CA 1
ATOM 4224 C C . THR A 1 589 ? 22.302 17.298 -29.926 1.00 94.69 589 THR A C 1
ATOM 4226 O O . THR A 1 589 ? 23.165 17.833 -30.623 1.00 94.69 589 THR A O 1
ATOM 4229 N N . SER A 1 590 ? 22.460 16.081 -29.406 1.00 96.19 590 SER A N 1
ATOM 4230 C CA . SER A 1 590 ? 23.619 15.246 -29.704 1.00 96.19 590 SER A CA 1
ATOM 4231 C C . SER A 1 590 ? 23.392 13.775 -29.366 1.00 96.19 590 SER A C 1
ATOM 4233 O O . SER A 1 590 ? 22.605 13.441 -28.480 1.00 96.19 590 SER A O 1
ATOM 4235 N N . THR A 1 591 ? 24.123 12.899 -30.047 1.00 98.31 591 THR A N 1
ATOM 4236 C CA . THR A 1 591 ? 24.353 11.518 -29.622 1.00 98.31 591 THR A CA 1
ATOM 4237 C C . THR A 1 591 ? 25.856 11.275 -29.543 1.00 98.31 591 THR A C 1
ATOM 4239 O O . THR A 1 591 ? 26.555 11.492 -30.529 1.00 98.31 591 THR A O 1
ATOM 4242 N N . THR A 1 592 ? 26.357 10.827 -28.394 1.00 98.56 592 THR A N 1
ATOM 4243 C CA . THR A 1 592 ? 27.775 10.491 -28.190 1.00 98.56 592 THR A CA 1
ATOM 4244 C C . THR A 1 592 ? 27.912 9.039 -27.764 1.00 98.56 592 THR A C 1
ATOM 4246 O O . THR A 1 592 ? 27.245 8.604 -26.825 1.00 98.56 592 THR A O 1
ATOM 4249 N N . VAL A 1 593 ? 28.794 8.308 -28.437 1.00 98.56 593 VAL A N 1
ATOM 4250 C CA . VAL A 1 593 ? 29.152 6.921 -28.138 1.00 98.56 593 VAL A CA 1
ATOM 4251 C C . VAL A 1 593 ? 30.638 6.905 -27.790 1.00 98.56 593 VAL A C 1
ATOM 4253 O O . VAL A 1 593 ? 31.481 7.048 -28.672 1.00 98.56 593 VAL A O 1
ATOM 4256 N N . GLU A 1 594 ? 30.956 6.816 -26.497 1.00 98.50 594 GLU A N 1
ATOM 4257 C CA . GLU A 1 594 ? 32.324 6.992 -25.993 1.00 98.50 594 GLU A CA 1
ATOM 4258 C C . GLU A 1 594 ? 33.240 5.785 -26.257 1.00 98.50 594 GLU A C 1
ATOM 4260 O O . GLU A 1 594 ? 32.802 4.697 -26.639 1.00 98.50 594 GLU A O 1
ATOM 4265 N N . ASN A 1 595 ? 34.534 5.954 -25.987 1.00 96.50 595 ASN A N 1
ATOM 4266 C CA . ASN A 1 595 ? 35.557 4.917 -26.100 1.00 96.50 595 ASN A CA 1
ATOM 4267 C C . ASN A 1 595 ? 35.142 3.573 -25.457 1.00 96.50 595 ASN A C 1
ATOM 4269 O O . ASN A 1 595 ? 34.568 3.521 -24.371 1.00 96.50 595 ASN A O 1
ATOM 4273 N N . ASN A 1 596 ? 35.460 2.461 -26.123 1.00 95.69 596 ASN A N 1
ATOM 4274 C CA . ASN A 1 596 ? 35.149 1.090 -25.712 1.00 95.69 596 ASN A CA 1
ATOM 4275 C C . ASN A 1 596 ? 33.655 0.777 -25.533 1.00 95.69 596 ASN A C 1
ATOM 4277 O O . ASN A 1 596 ? 33.324 -0.305 -25.044 1.00 95.69 596 ASN A O 1
ATOM 4281 N N . SER A 1 597 ? 32.746 1.672 -25.926 1.00 97.94 597 SER A N 1
ATOM 4282 C CA . SER A 1 597 ? 31.313 1.391 -25.886 1.00 97.94 597 SER A CA 1
ATOM 4283 C C . SER A 1 597 ? 30.799 0.655 -27.138 1.00 97.94 597 SER A C 1
ATOM 4285 O O . SER A 1 597 ? 31.378 0.691 -28.227 1.00 97.94 597 SER A O 1
ATOM 4287 N N . LYS A 1 598 ? 29.713 -0.068 -26.880 1.00 97.75 598 LYS A N 1
ATOM 4288 C CA . LYS A 1 598 ? 28.778 -0.866 -27.676 1.00 97.75 598 LYS A CA 1
ATOM 4289 C C . LYS A 1 598 ? 27.590 -0.203 -28.366 1.00 97.75 598 LYS A C 1
ATOM 4291 O O . LYS A 1 598 ? 26.712 0.239 -27.628 1.00 97.75 598 LYS A O 1
ATOM 4296 N N . VAL A 1 599 ? 27.418 -0.265 -29.687 1.00 98.69 599 VAL A N 1
ATOM 4297 C CA . VAL A 1 599 ? 26.059 -0.168 -30.270 1.00 98.69 599 VAL A CA 1
ATOM 4298 C C . VAL A 1 599 ? 25.801 -1.319 -31.237 1.00 98.69 599 VAL A C 1
ATOM 4300 O O . VAL A 1 599 ? 26.495 -1.458 -32.242 1.00 98.69 599 VAL A O 1
ATOM 4303 N N . GLU A 1 600 ? 24.804 -2.150 -30.938 1.00 98.81 600 GLU A N 1
ATOM 4304 C CA . GLU A 1 600 ? 24.396 -3.281 -31.776 1.00 98.81 600 GLU A CA 1
ATOM 4305 C C . GLU A 1 600 ? 22.913 -3.257 -32.104 1.00 98.81 600 GLU A C 1
ATOM 4307 O O . GLU A 1 600 ? 22.077 -3.111 -31.213 1.00 98.81 600 GLU A O 1
ATOM 4312 N N . VAL A 1 601 ? 22.582 -3.506 -33.366 1.00 98.81 601 VAL A N 1
ATOM 4313 C CA . VAL A 1 601 ? 21.202 -3.772 -33.781 1.00 98.81 601 VAL A CA 1
ATOM 4314 C C . VAL A 1 601 ? 21.117 -5.012 -34.659 1.00 98.81 601 VAL A C 1
ATOM 4316 O O . VAL A 1 601 ? 22.067 -5.339 -35.376 1.00 98.81 601 VAL A O 1
ATOM 4319 N N . GLY A 1 602 ? 19.983 -5.711 -34.575 1.00 98.50 602 GLY A N 1
ATOM 4320 C CA . GLY A 1 602 ? 19.677 -6.876 -35.402 1.00 98.50 602 GLY A CA 1
ATOM 4321 C C . GLY A 1 602 ? 19.404 -6.531 -36.868 1.00 98.50 602 GLY A C 1
ATOM 4322 O O . GLY A 1 602 ? 19.654 -5.417 -37.338 1.00 98.50 602 GLY A O 1
ATOM 4323 N N . ASP A 1 603 ? 18.883 -7.510 -37.601 1.00 98.56 603 ASP A N 1
ATOM 4324 C CA . ASP A 1 603 ? 18.541 -7.367 -39.016 1.00 98.56 603 ASP A CA 1
ATOM 4325 C C . ASP A 1 603 ? 17.409 -6.341 -39.195 1.00 98.56 603 ASP A C 1
ATOM 4327 O O . ASP A 1 603 ? 16.468 -6.295 -38.400 1.00 98.56 603 ASP A O 1
ATOM 4331 N N . GLY A 1 604 ? 17.517 -5.477 -40.207 1.00 97.88 604 GLY A N 1
ATOM 4332 C CA . GLY A 1 604 ? 16.598 -4.355 -40.450 1.00 97.88 604 GLY A CA 1
ATOM 4333 C C . GLY A 1 604 ? 16.524 -3.303 -39.333 1.00 97.88 604 GLY A C 1
ATOM 4334 O O . GLY A 1 604 ? 15.605 -2.488 -39.325 1.00 97.88 604 GLY A O 1
ATOM 4335 N N . GLY A 1 605 ? 17.431 -3.338 -38.350 1.00 98.12 605 GLY A N 1
ATOM 4336 C CA . GLY A 1 605 ? 17.451 -2.404 -37.223 1.00 98.12 605 GLY A CA 1
ATOM 4337 C C . GLY A 1 605 ? 18.214 -1.106 -37.503 1.00 98.12 605 GLY A C 1
ATOM 4338 O O . GLY A 1 605 ? 19.046 -1.039 -38.403 1.00 98.12 605 GLY A O 1
ATOM 4339 N N . VAL A 1 606 ? 17.984 -0.077 -36.685 1.00 98.69 606 VAL A N 1
ATOM 4340 C CA . VAL A 1 606 ? 18.674 1.222 -36.782 1.00 98.69 606 VAL A CA 1
ATOM 4341 C C . VAL A 1 606 ? 19.473 1.485 -35.510 1.00 98.69 606 VAL A C 1
ATOM 4343 O O . VAL A 1 606 ? 18.898 1.617 -34.434 1.00 98.69 606 VAL A O 1
ATOM 4346 N N . ALA A 1 607 ? 20.797 1.591 -35.583 1.00 98.75 607 ALA A N 1
ATOM 4347 C CA . ALA A 1 607 ? 21.605 1.827 -34.386 1.00 98.75 607 ALA A CA 1
ATOM 4348 C C . ALA A 1 607 ? 21.354 3.223 -33.794 1.00 98.75 607 ALA A C 1
ATOM 4350 O O . ALA A 1 607 ? 21.065 3.334 -32.601 1.00 98.75 607 ALA A O 1
ATOM 4351 N N . ILE A 1 608 ? 21.394 4.277 -34.612 1.00 98.81 608 ILE A N 1
ATOM 4352 C CA . ILE A 1 608 ? 21.102 5.651 -34.185 1.00 98.81 608 ILE A CA 1
ATOM 4353 C C . ILE A 1 608 ? 20.179 6.325 -35.197 1.00 98.81 608 ILE A C 1
ATOM 4355 O O . ILE A 1 608 ? 20.546 6.497 -36.353 1.00 98.81 608 ILE A O 1
ATOM 4359 N N . TYR A 1 609 ? 19.010 6.775 -34.745 1.00 98.56 609 TYR A N 1
ATOM 4360 C CA . TYR A 1 609 ? 18.115 7.661 -35.485 1.00 98.56 609 TYR A CA 1
ATOM 4361 C C . TYR A 1 609 ? 18.173 9.069 -34.879 1.00 98.56 609 TYR A C 1
ATOM 4363 O O . TYR A 1 609 ? 17.594 9.329 -33.816 1.00 98.56 609 TYR A O 1
ATOM 4371 N N . ALA A 1 610 ? 18.857 9.990 -35.556 1.00 97.94 610 ALA A N 1
ATOM 4372 C CA . ALA A 1 610 ? 19.066 11.362 -35.099 1.00 97.94 610 ALA A CA 1
ATOM 4373 C C . ALA A 1 610 ? 18.191 12.347 -35.887 1.00 97.94 610 ALA A C 1
ATOM 4375 O O . ALA A 1 610 ? 18.264 12.435 -37.112 1.00 97.94 610 ALA A O 1
ATOM 4376 N N . LYS A 1 611 ? 17.365 13.116 -35.168 1.00 97.12 611 LYS A N 1
ATOM 4377 C CA . LYS A 1 611 ? 16.453 14.119 -35.740 1.00 97.12 611 LYS A CA 1
ATOM 4378 C C . LYS A 1 611 ? 17.107 15.481 -35.962 1.00 97.12 611 LYS A C 1
ATOM 4380 O O . LYS A 1 611 ? 16.599 16.255 -36.759 1.00 97.12 611 LYS A O 1
ATOM 4385 N N . ALA A 1 612 ? 18.176 15.784 -35.231 1.00 95.38 612 ALA A N 1
ATOM 4386 C CA . ALA A 1 612 ? 19.020 16.969 -35.379 1.00 95.38 612 ALA A CA 1
ATOM 4387 C C . ALA A 1 612 ? 20.292 16.808 -34.525 1.00 95.38 612 ALA A C 1
ATOM 4389 O O . ALA A 1 612 ? 20.452 15.807 -33.817 1.00 95.38 612 ALA A O 1
ATOM 4390 N N . GLY A 1 613 ? 21.168 17.813 -34.557 1.00 96.00 613 GLY A N 1
ATOM 4391 C CA . GLY A 1 613 ? 22.335 17.887 -33.682 1.00 96.00 613 GLY A CA 1
ATOM 4392 C C . GLY A 1 613 ? 23.528 17.080 -34.187 1.00 96.00 613 GLY A C 1
ATOM 4393 O O . GLY A 1 613 ? 23.569 16.688 -35.352 1.00 96.00 613 GLY A O 1
ATOM 4394 N N . ASN A 1 614 ? 24.510 16.848 -33.314 1.00 97.88 614 ASN A N 1
ATOM 4395 C CA . ASN A 1 614 ? 25.752 16.153 -33.673 1.00 97.88 614 ASN A CA 1
ATOM 4396 C C . ASN A 1 614 ? 25.717 14.670 -33.289 1.00 97.88 614 ASN A C 1
ATOM 4398 O O . ASN A 1 614 ? 25.250 14.320 -32.208 1.00 97.88 614 ASN A O 1
ATOM 4402 N N . VAL A 1 615 ? 26.286 13.802 -34.122 1.00 98.62 615 VAL A N 1
ATOM 4403 C CA . VAL A 1 615 ? 26.544 12.394 -33.790 1.00 98.62 615 VAL A CA 1
ATOM 4404 C C . VAL A 1 615 ? 28.056 12.203 -33.669 1.00 98.62 615 VAL A C 1
ATOM 4406 O O . VAL A 1 615 ? 28.775 12.385 -34.645 1.00 98.62 615 VAL A O 1
ATOM 4409 N N . SER A 1 616 ? 28.549 11.858 -32.479 1.00 98.38 616 SER A N 1
ATOM 4410 C CA . SER A 1 616 ? 29.968 11.579 -32.216 1.00 98.38 616 SER A CA 1
ATOM 4411 C C . SER A 1 616 ? 30.151 10.115 -31.846 1.00 98.38 616 SER A C 1
ATOM 4413 O O . SER A 1 616 ? 29.705 9.676 -30.787 1.00 98.38 616 SER A O 1
ATOM 4415 N N . LEU A 1 617 ? 30.788 9.358 -32.732 1.00 98.56 617 LEU A N 1
ATOM 4416 C CA . LEU A 1 617 ? 31.236 7.994 -32.480 1.00 98.56 617 LEU A CA 1
ATOM 4417 C C . LEU A 1 617 ? 32.728 8.091 -32.170 1.00 98.56 617 LEU A C 1
ATOM 4419 O O . LEU A 1 617 ? 33.539 8.297 -33.076 1.00 98.56 617 LEU A O 1
ATOM 4423 N N . ASP A 1 618 ? 33.081 8.059 -30.888 1.00 98.12 618 ASP A N 1
ATOM 4424 C CA . ASP A 1 618 ? 34.426 8.402 -30.433 1.00 98.12 618 ASP A CA 1
ATOM 4425 C C . ASP A 1 618 ? 35.424 7.275 -30.725 1.00 98.12 618 ASP A C 1
ATOM 4427 O O . ASP A 1 618 ? 35.057 6.103 -30.857 1.00 98.12 618 ASP A O 1
ATOM 4431 N N . ALA A 1 619 ? 36.711 7.624 -30.784 1.00 97.00 619 ALA A N 1
ATOM 4432 C CA . ALA A 1 619 ? 37.786 6.656 -30.969 1.00 97.00 619 ALA A CA 1
ATOM 4433 C C . ALA A 1 619 ? 37.689 5.512 -29.945 1.00 97.00 619 ALA A C 1
ATOM 4435 O O . ALA A 1 619 ? 37.549 5.745 -28.744 1.00 97.00 619 ALA A O 1
ATOM 4436 N N . GLY A 1 620 ? 37.750 4.270 -30.431 1.00 95.94 620 GLY A N 1
ATOM 4437 C CA . GLY A 1 620 ? 37.632 3.066 -29.601 1.00 95.94 620 GLY A CA 1
ATOM 4438 C C . GLY A 1 620 ? 36.207 2.522 -29.435 1.00 95.94 620 GLY A C 1
ATOM 4439 O O . GLY A 1 620 ? 36.052 1.361 -29.052 1.00 95.94 620 GLY A O 1
ATOM 4440 N N . SER A 1 621 ? 35.166 3.302 -29.753 1.00 98.44 621 SER A N 1
ATOM 4441 C CA . SER A 1 621 ? 33.780 2.807 -29.785 1.00 98.44 621 SER A CA 1
ATOM 4442 C C . SER A 1 621 ? 33.546 1.819 -30.937 1.00 98.44 621 SER A C 1
ATOM 4444 O O . SER A 1 621 ? 34.301 1.782 -31.913 1.00 98.44 621 SER A O 1
ATOM 4446 N N . LYS A 1 622 ? 32.524 0.966 -30.827 1.00 98.56 622 LYS A N 1
ATOM 4447 C CA . LYS A 1 622 ? 32.253 -0.113 -31.789 1.00 98.56 622 LYS A CA 1
ATOM 4448 C C . LYS A 1 622 ? 30.777 -0.153 -32.159 1.00 98.56 622 LYS A C 1
ATOM 4450 O O . LYS A 1 622 ? 29.911 -0.058 -31.290 1.00 98.56 622 LYS A O 1
ATOM 4455 N N . MET A 1 623 ? 30.500 -0.381 -33.440 1.00 98.75 623 MET A N 1
ATOM 4456 C CA . MET A 1 623 ? 29.141 -0.518 -33.958 1.00 98.75 623 MET A CA 1
ATOM 4457 C C . MET A 1 623 ? 28.988 -1.795 -34.782 1.00 98.75 623 MET A C 1
ATOM 4459 O O . MET A 1 623 ? 29.868 -2.145 -35.572 1.00 98.75 623 MET A O 1
ATOM 4463 N N . LYS A 1 624 ? 27.853 -2.477 -34.613 1.00 98.75 624 LYS A N 1
ATOM 4464 C CA . LYS A 1 624 ? 27.441 -3.616 -35.434 1.00 98.75 624 LYS A CA 1
ATOM 4465 C C . LYS A 1 624 ? 25.981 -3.471 -35.840 1.00 98.75 624 LYS A C 1
ATOM 4467 O O . LYS A 1 624 ? 25.120 -3.285 -34.984 1.00 98.75 624 LYS A O 1
ATOM 4472 N N . ILE A 1 625 ? 25.704 -3.609 -37.129 1.00 98.81 625 ILE A N 1
ATOM 4473 C CA . ILE A 1 625 ? 24.341 -3.626 -37.663 1.00 98.81 625 ILE A CA 1
ATOM 4474 C C . ILE A 1 625 ? 24.085 -4.930 -38.416 1.00 98.81 625 ILE A C 1
ATOM 4476 O O . ILE A 1 625 ? 24.991 -5.481 -39.048 1.00 98.81 625 ILE A O 1
ATOM 4480 N N . GLY A 1 626 ? 22.857 -5.440 -38.323 1.00 98.50 626 GLY A N 1
ATOM 4481 C CA . GLY A 1 626 ? 22.444 -6.666 -38.995 1.00 98.50 626 GLY A CA 1
ATOM 4482 C C . GLY A 1 626 ? 22.359 -6.535 -40.516 1.00 98.50 626 GLY A C 1
ATOM 4483 O O . GLY A 1 626 ? 22.837 -5.577 -41.126 1.00 98.50 626 GLY A O 1
ATOM 4484 N N . LYS A 1 627 ? 21.764 -7.540 -41.148 1.00 98.50 627 LYS A N 1
ATOM 4485 C CA . LYS A 1 627 ? 21.497 -7.599 -42.590 1.00 98.50 627 LYS A CA 1
ATOM 4486 C C . LYS A 1 627 ? 20.205 -6.857 -42.936 1.00 98.50 627 LYS A C 1
ATOM 4488 O O . LYS A 1 627 ? 19.379 -6.594 -42.064 1.00 98.50 627 LYS A O 1
ATOM 4493 N N . THR A 1 628 ? 19.997 -6.582 -44.219 1.00 97.50 628 THR A N 1
ATOM 4494 C CA . THR A 1 628 ? 18.676 -6.191 -44.723 1.00 97.50 628 THR A CA 1
ATOM 4495 C C . THR A 1 628 ? 17.659 -7.324 -44.567 1.00 97.50 628 THR A C 1
ATOM 4497 O O . THR A 1 628 ? 17.989 -8.500 -44.740 1.00 97.50 628 THR A O 1
ATOM 4500 N N . LEU A 1 629 ? 16.405 -6.966 -44.284 1.00 96.69 629 LEU A N 1
ATOM 4501 C CA . LEU A 1 629 ? 15.247 -7.868 -44.334 1.00 96.69 629 LEU A CA 1
ATOM 4502 C C . LEU A 1 629 ? 14.439 -7.718 -45.637 1.00 96.69 629 LEU A C 1
ATOM 4504 O O . LEU A 1 629 ? 13.299 -8.178 -45.721 1.00 96.69 629 LEU A O 1
ATOM 4508 N N . GLY A 1 630 ? 15.022 -7.074 -46.650 1.00 94.06 630 GLY A N 1
ATOM 4509 C CA . GLY A 1 630 ? 14.401 -6.787 -47.940 1.00 94.06 630 GLY A CA 1
ATOM 4510 C C . GLY A 1 630 ? 14.224 -5.288 -48.169 1.00 94.06 630 GLY A C 1
ATOM 4511 O O . GLY A 1 630 ? 14.697 -4.467 -47.389 1.00 94.06 630 GLY A O 1
ATOM 4512 N N . ALA A 1 631 ? 13.530 -4.935 -49.251 1.00 90.69 631 ALA A N 1
ATOM 4513 C CA . ALA A 1 631 ? 13.363 -3.544 -49.662 1.00 90.69 631 ALA A CA 1
ATOM 4514 C C . ALA A 1 631 ? 12.730 -2.678 -48.556 1.00 90.69 631 ALA A C 1
ATOM 4516 O O . ALA A 1 631 ? 11.669 -3.028 -48.026 1.00 90.69 631 ALA A O 1
ATOM 4517 N N . ASN A 1 632 ? 13.351 -1.530 -48.266 1.00 88.44 632 ASN A N 1
ATOM 4518 C CA . ASN A 1 632 ? 12.947 -0.573 -47.225 1.00 88.44 632 ASN A CA 1
ATOM 4519 C C . ASN A 1 632 ? 13.044 -1.129 -45.792 1.00 88.44 632 ASN A C 1
ATOM 4521 O O . ASN A 1 632 ? 12.341 -0.666 -44.889 1.00 88.44 632 ASN A O 1
ATOM 4525 N N . LYS A 1 633 ? 13.855 -2.171 -45.593 1.00 94.44 633 LYS A N 1
ATOM 4526 C CA . LYS A 1 633 ? 14.136 -2.804 -44.295 1.00 94.44 633 LYS A CA 1
ATOM 4527 C C . LYS A 1 633 ? 15.629 -3.084 -44.139 1.00 94.44 633 LYS A C 1
ATOM 4529 O O . LYS A 1 633 ? 16.036 -4.126 -43.618 1.00 94.44 633 LYS A O 1
ATOM 4534 N N . GLU A 1 634 ? 16.447 -2.179 -44.652 1.00 97.38 634 GLU A N 1
ATOM 4535 C CA . GLU A 1 634 ? 17.891 -2.183 -44.492 1.00 97.38 634 GLU A CA 1
ATOM 4536 C C . GLU A 1 634 ? 18.237 -1.928 -43.023 1.00 97.38 634 GLU A C 1
ATOM 4538 O O . GLU A 1 634 ? 17.602 -1.104 -42.361 1.00 97.38 634 GLU A O 1
ATOM 4543 N N . ALA A 1 635 ? 19.254 -2.615 -42.494 1.00 98.50 635 ALA A N 1
ATOM 4544 C CA . ALA A 1 635 ? 19.805 -2.173 -41.221 1.00 98.50 635 ALA A CA 1
ATOM 4545 C C . ALA A 1 635 ? 20.626 -0.897 -41.457 1.00 98.50 635 ALA A C 1
ATOM 4547 O O . ALA A 1 635 ? 21.313 -0.781 -42.476 1.00 98.50 635 ALA A O 1
ATOM 4548 N N . VAL A 1 636 ? 20.573 0.054 -40.526 1.00 98.75 636 VAL A N 1
ATOM 4549 C CA . VAL A 1 636 ? 21.264 1.343 -40.653 1.00 98.75 636 VAL A CA 1
ATOM 4550 C C . VAL A 1 636 ? 22.093 1.643 -39.411 1.00 98.75 636 VAL A C 1
ATOM 4552 O O . VAL A 1 636 ? 21.603 1.528 -38.290 1.00 98.75 636 VAL A O 1
ATOM 4555 N N . GLY A 1 637 ? 23.349 2.057 -39.583 1.00 98.69 637 GLY A N 1
ATOM 4556 C CA . GLY A 1 637 ? 24.189 2.500 -38.465 1.00 98.69 637 GLY A CA 1
ATOM 4557 C C . GLY A 1 637 ? 23.742 3.848 -37.909 1.00 98.69 637 GLY A C 1
ATOM 4558 O O . GLY A 1 637 ? 23.283 3.950 -36.773 1.00 98.69 637 GLY A O 1
ATOM 4559 N N . VAL A 1 638 ? 23.832 4.890 -38.731 1.00 98.75 638 VAL A N 1
ATOM 4560 C CA . VAL A 1 638 ? 23.335 6.230 -38.397 1.00 98.75 638 VAL A CA 1
ATOM 4561 C C . VAL A 1 638 ? 22.329 6.662 -39.450 1.00 98.75 638 VAL A C 1
ATOM 4563 O O . VAL A 1 638 ? 22.681 6.767 -40.616 1.00 98.75 638 VAL A O 1
ATOM 4566 N N . TYR A 1 639 ? 21.095 6.934 -39.038 1.00 98.62 639 TYR A N 1
ATOM 4567 C CA . TYR A 1 639 ? 20.055 7.535 -39.864 1.00 98.62 639 TYR A CA 1
ATOM 4568 C C . TYR A 1 639 ? 19.810 8.971 -39.395 1.00 98.62 639 TYR A C 1
ATOM 4570 O O . TYR A 1 639 ? 19.241 9.203 -38.324 1.00 98.62 639 TYR A O 1
ATOM 4578 N N . TYR A 1 640 ? 20.283 9.939 -40.173 1.00 98.31 640 TYR A N 1
ATOM 4579 C CA . TYR A 1 640 ? 20.262 11.357 -39.837 1.00 98.31 640 TYR A CA 1
ATOM 4580 C C . TYR A 1 640 ? 19.237 12.112 -40.687 1.00 98.31 640 TYR A C 1
ATOM 4582 O O . TYR A 1 640 ? 19.259 12.018 -41.911 1.00 98.31 640 TYR A O 1
ATOM 4590 N N . VAL A 1 641 ? 18.348 12.876 -40.044 1.00 97.38 641 VAL A N 1
ATOM 4591 C CA . VAL A 1 641 ? 17.315 13.699 -40.718 1.00 97.38 641 VAL A CA 1
ATOM 4592 C C . VAL A 1 641 ? 17.341 15.168 -40.282 1.00 97.38 641 VAL A C 1
ATOM 4594 O O . VAL A 1 641 ? 16.346 15.880 -40.396 1.00 97.38 641 VAL A O 1
ATOM 4597 N N . GLY A 1 642 ? 18.464 15.622 -39.723 1.00 94.25 642 GLY A N 1
ATOM 4598 C CA . GLY A 1 642 ? 18.611 16.978 -39.200 1.00 94.25 642 GLY A CA 1
ATOM 4599 C C . GLY A 1 642 ? 18.738 18.060 -40.269 1.00 94.25 642 GLY A C 1
ATOM 4600 O O . GLY A 1 642 ? 19.129 17.814 -41.408 1.00 94.25 642 GLY A O 1
ATOM 4601 N N . ASN A 1 643 ? 18.468 19.304 -39.871 1.00 94.50 643 ASN A N 1
ATOM 4602 C CA . ASN A 1 643 ? 18.681 20.488 -40.705 1.00 94.50 643 ASN A CA 1
ATOM 4603 C C . ASN A 1 643 ? 20.086 21.084 -40.483 1.00 94.50 643 ASN A C 1
ATOM 4605 O O . ASN A 1 643 ? 20.229 22.254 -40.131 1.00 94.50 643 ASN A O 1
ATOM 4609 N N . GLY A 1 644 ? 21.115 20.251 -40.646 1.00 91.94 644 GLY A N 1
ATOM 4610 C CA . GLY A 1 644 ? 22.517 20.588 -40.394 1.00 91.94 644 GLY A CA 1
ATOM 4611 C C . GLY A 1 644 ? 23.047 20.094 -39.043 1.00 91.94 644 GLY A C 1
ATOM 4612 O O . GLY A 1 644 ? 22.304 19.939 -38.072 1.00 91.94 644 GLY A O 1
ATOM 4613 N N . GLY A 1 645 ? 24.354 19.837 -39.004 1.00 96.12 645 GLY A N 1
ATOM 4614 C CA . GLY A 1 645 ? 25.067 19.220 -37.884 1.00 96.12 645 GLY A CA 1
ATOM 4615 C C . GLY A 1 645 ? 26.281 18.420 -38.359 1.00 96.12 645 GLY A C 1
ATOM 4616 O O . GLY A 1 645 ? 26.599 18.404 -39.549 1.00 96.12 645 GLY A O 1
ATOM 4617 N N . THR A 1 646 ? 26.957 17.747 -37.429 1.00 98.12 646 THR A N 1
ATOM 4618 C CA . THR A 1 646 ? 28.166 16.966 -37.725 1.00 98.12 646 THR A CA 1
ATOM 4619 C C . THR A 1 646 ? 28.012 15.509 -37.306 1.00 98.12 646 THR A C 1
ATOM 4621 O O . THR A 1 646 ? 27.657 15.222 -36.163 1.00 98.12 646 THR A O 1
ATOM 4624 N N . ILE A 1 647 ? 28.347 14.589 -38.210 1.00 98.62 647 ILE A N 1
ATOM 4625 C CA . ILE A 1 647 ? 28.493 13.156 -37.953 1.00 98.62 647 ILE A CA 1
ATOM 4626 C C . ILE A 1 647 ? 29.990 12.831 -37.966 1.00 98.62 647 ILE A C 1
ATOM 4628 O O . ILE A 1 647 ? 30.624 12.830 -39.017 1.00 98.62 647 ILE A O 1
ATOM 4632 N N . ASN A 1 648 ? 30.563 12.562 -36.796 1.00 98.50 648 ASN A N 1
ATOM 4633 C CA . ASN A 1 648 ? 31.951 12.142 -36.635 1.00 98.50 648 ASN A CA 1
ATOM 4634 C C . ASN A 1 648 ? 32.004 10.634 -36.409 1.00 98.50 648 ASN A C 1
ATOM 4636 O O . ASN A 1 648 ? 31.700 10.149 -35.321 1.00 98.50 648 ASN A O 1
ATOM 4640 N N . ASN A 1 649 ? 32.411 9.895 -37.433 1.00 98.50 649 ASN A N 1
ATOM 4641 C CA . ASN A 1 649 ? 32.614 8.460 -37.367 1.00 98.50 649 ASN A CA 1
ATOM 4642 C C . ASN A 1 649 ? 34.095 8.149 -37.104 1.00 98.50 649 ASN A C 1
ATOM 4644 O O . ASN A 1 649 ? 34.888 8.037 -38.038 1.00 98.50 649 ASN A O 1
ATOM 4648 N N . ASN A 1 650 ? 34.458 7.996 -35.828 1.00 98.12 650 ASN A N 1
ATOM 4649 C CA . ASN A 1 650 ? 35.786 7.554 -35.391 1.00 98.12 650 ASN A CA 1
ATOM 4650 C C . ASN A 1 650 ? 35.738 6.149 -34.763 1.00 98.12 650 ASN A C 1
ATOM 4652 O O . ASN A 1 650 ? 36.552 5.834 -33.897 1.00 98.12 650 ASN A O 1
ATOM 4656 N N . LEU A 1 651 ? 34.775 5.308 -35.163 1.00 98.38 651 LEU A N 1
ATOM 4657 C CA . LEU A 1 651 ? 34.645 3.940 -34.654 1.00 98.38 651 LEU A CA 1
ATOM 4658 C C . LEU A 1 651 ? 35.981 3.182 -34.765 1.00 98.38 651 LEU A C 1
ATOM 4660 O O . LEU A 1 651 ? 36.729 3.352 -35.724 1.00 98.38 651 LEU A O 1
ATOM 4664 N N . ALA A 1 652 ? 36.263 2.297 -33.811 1.00 97.88 652 ALA A N 1
ATOM 4665 C CA . ALA A 1 652 ? 37.341 1.316 -33.932 1.00 97.88 652 ALA A CA 1
ATOM 4666 C C . ALA A 1 652 ? 36.945 0.155 -34.850 1.00 97.88 652 ALA A C 1
ATOM 4668 O O . ALA A 1 652 ? 37.768 -0.359 -35.603 1.00 97.88 652 ALA A O 1
ATOM 4669 N N . THR A 1 653 ? 35.679 -0.263 -34.786 1.00 98.19 653 THR A N 1
ATOM 4670 C CA . THR A 1 653 ? 35.123 -1.295 -35.665 1.00 98.19 653 THR A CA 1
ATOM 4671 C C . THR A 1 653 ? 33.708 -0.926 -36.071 1.00 98.19 653 THR A C 1
ATOM 4673 O O . THR A 1 653 ? 32.892 -0.591 -35.207 1.00 98.19 653 THR A O 1
ATOM 4676 N N . PHE A 1 654 ? 33.407 -1.079 -37.358 1.00 98.56 654 PHE A N 1
ATOM 4677 C CA . PHE A 1 654 ? 32.056 -0.965 -37.885 1.00 98.56 654 PHE A CA 1
ATOM 4678 C C . PHE A 1 654 ? 31.722 -2.209 -38.714 1.00 98.56 654 PHE A C 1
ATOM 4680 O O . PHE A 1 654 ? 32.228 -2.389 -39.820 1.00 98.56 654 PHE A O 1
ATOM 4687 N N . ASP A 1 655 ? 30.905 -3.094 -38.146 1.00 98.50 655 ASP A N 1
ATOM 4688 C CA . ASP A 1 655 ? 30.433 -4.308 -38.811 1.00 98.50 655 ASP A CA 1
ATOM 4689 C C . ASP A 1 655 ? 29.080 -4.047 -39.490 1.00 98.50 655 ASP A C 1
ATOM 4691 O O . ASP A 1 655 ? 28.061 -3.888 -38.814 1.00 98.50 655 ASP A O 1
ATOM 4695 N N . ILE A 1 656 ? 29.090 -3.978 -40.824 1.00 98.69 656 ILE A N 1
ATOM 4696 C CA . ILE A 1 656 ? 27.914 -3.722 -41.663 1.00 98.69 656 ILE A CA 1
ATOM 4697 C C . ILE A 1 656 ? 27.453 -5.039 -42.291 1.00 98.69 656 ILE A C 1
ATOM 4699 O O . ILE A 1 656 ? 28.200 -5.681 -43.034 1.00 98.69 656 ILE A O 1
ATOM 4703 N N . GLY A 1 657 ? 26.221 -5.457 -41.991 1.00 98.31 657 GLY A N 1
ATOM 4704 C CA . GLY A 1 657 ? 25.615 -6.636 -42.602 1.00 98.31 657 GLY A CA 1
ATOM 4705 C C . GLY A 1 657 ? 25.323 -6.473 -44.099 1.00 98.31 657 GLY A C 1
ATOM 4706 O O . GLY A 1 657 ? 25.279 -5.369 -44.646 1.00 98.31 657 GLY A O 1
ATOM 4707 N N . LYS A 1 658 ? 25.107 -7.606 -44.775 1.00 97.81 658 LYS A N 1
ATOM 4708 C CA . LYS A 1 658 ? 24.739 -7.644 -46.199 1.00 97.81 658 LYS A CA 1
ATOM 4709 C C . LYS A 1 658 ? 23.465 -6.822 -46.448 1.00 97.81 658 LYS A C 1
ATOM 4711 O O . LYS A 1 658 ? 22.482 -7.012 -45.730 1.00 97.81 658 LYS A O 1
ATOM 4716 N N . GLY A 1 659 ? 23.471 -5.971 -47.474 1.00 97.62 659 GLY A N 1
ATOM 4717 C CA . GLY A 1 659 ? 22.318 -5.160 -47.877 1.00 97.62 659 GLY A CA 1
ATOM 4718 C C . GLY A 1 659 ? 22.029 -3.951 -46.985 1.00 97.62 659 GLY A C 1
ATOM 4719 O O . GLY A 1 659 ? 20.998 -3.308 -47.145 1.00 97.62 659 GLY A O 1
ATOM 4720 N N . SER A 1 660 ? 22.888 -3.684 -46.002 1.00 98.50 660 SER A N 1
ATOM 4721 C CA . SER A 1 660 ? 22.693 -2.646 -44.987 1.00 98.50 660 SER A CA 1
ATOM 4722 C C . SER A 1 660 ? 23.533 -1.402 -45.274 1.00 98.50 660 SER A C 1
ATOM 4724 O O . SER A 1 660 ? 24.506 -1.448 -46.033 1.00 98.50 660 SER A O 1
ATOM 4726 N N . ILE A 1 661 ? 23.175 -0.289 -44.635 1.00 98.69 661 ILE A N 1
ATOM 4727 C CA . ILE A 1 661 ? 23.793 1.018 -44.867 1.00 98.69 661 ILE A CA 1
ATOM 4728 C C . ILE A 1 661 ? 24.511 1.496 -43.602 1.00 98.69 661 ILE A C 1
ATOM 4730 O O . ILE A 1 661 ? 23.945 1.502 -42.512 1.00 98.69 661 ILE A O 1
ATOM 4734 N N . GLY A 1 662 ? 25.766 1.921 -43.724 1.00 98.62 662 GLY A N 1
ATOM 4735 C CA . GLY A 1 662 ? 26.534 2.442 -42.596 1.00 98.62 662 GLY A CA 1
ATOM 4736 C C . GLY A 1 662 ? 25.963 3.764 -42.077 1.00 98.62 662 GLY A C 1
ATOM 4737 O O . GLY A 1 662 ? 25.444 3.834 -40.963 1.00 98.62 662 GLY A O 1
ATOM 4738 N N . ILE A 1 663 ? 26.047 4.815 -42.890 1.00 98.75 663 ILE A N 1
ATOM 4739 C CA . ILE A 1 663 ? 25.557 6.161 -42.565 1.00 98.75 663 ILE A CA 1
ATOM 4740 C C . ILE A 1 663 ? 24.591 6.624 -43.656 1.00 98.75 663 ILE A C 1
ATOM 4742 O O . ILE A 1 663 ? 24.920 6.554 -44.836 1.00 98.75 663 ILE A O 1
ATOM 4746 N N . VAL A 1 664 ? 23.428 7.122 -43.247 1.00 98.62 664 VAL A N 1
ATOM 4747 C CA . VAL A 1 664 ? 22.413 7.772 -44.080 1.00 98.62 664 VAL A CA 1
ATOM 4748 C C . VAL A 1 664 ? 22.263 9.221 -43.624 1.00 98.62 664 VAL A C 1
ATOM 4750 O O . VAL A 1 664 ? 21.878 9.463 -42.479 1.00 98.62 664 VAL A O 1
ATOM 4753 N N . ASP A 1 665 ? 22.515 10.179 -44.517 1.00 98.00 665 ASP A N 1
ATOM 4754 C CA . ASP A 1 665 ? 22.081 11.572 -44.357 1.00 98.00 665 ASP A CA 1
ATOM 4755 C C . ASP A 1 665 ? 20.914 11.871 -45.306 1.00 98.00 665 ASP A C 1
ATOM 4757 O O . ASP A 1 665 ? 21.074 12.048 -46.515 1.00 98.00 665 ASP A O 1
ATOM 4761 N N . ALA A 1 666 ? 19.721 11.903 -44.721 1.00 96.31 666 ALA A N 1
ATOM 4762 C CA . ALA A 1 666 ? 18.473 12.311 -45.352 1.00 96.31 666 ALA A CA 1
ATOM 4763 C C . ALA A 1 666 ? 18.014 13.690 -44.834 1.00 96.31 666 ALA A C 1
ATOM 4765 O O . ALA A 1 666 ? 16.828 14.019 -44.890 1.00 96.31 666 ALA A O 1
ATOM 4766 N N . GLY A 1 667 ? 18.938 14.475 -44.274 1.00 94.31 667 GLY A N 1
ATOM 4767 C CA . GLY A 1 667 ? 18.701 15.843 -43.837 1.00 94.31 667 GLY A CA 1
ATOM 4768 C C . GLY A 1 667 ? 18.547 16.830 -44.995 1.00 94.31 667 GLY A C 1
ATOM 4769 O O . GLY A 1 667 ? 18.669 16.489 -46.170 1.00 94.31 667 GLY A O 1
ATOM 4770 N N . THR A 1 668 ? 18.277 18.087 -44.646 1.00 92.81 668 THR A N 1
ATOM 4771 C CA . THR A 1 668 ? 18.020 19.171 -45.617 1.00 92.81 668 THR A CA 1
ATOM 4772 C C . THR A 1 668 ? 18.967 20.365 -45.483 1.00 92.81 668 THR A C 1
ATOM 4774 O O . THR A 1 668 ? 18.859 21.314 -46.254 1.00 92.81 668 THR A O 1
ATOM 4777 N N . GLY A 1 669 ? 19.853 20.362 -44.483 1.00 93.56 669 GLY A N 1
ATOM 4778 C CA . GLY A 1 669 ? 20.761 21.474 -44.178 1.00 93.56 669 GLY A CA 1
ATOM 4779 C C . GLY A 1 669 ? 22.229 21.138 -44.437 1.00 93.56 669 GLY A C 1
ATOM 4780 O O . GLY A 1 669 ? 22.561 20.044 -44.886 1.00 93.56 669 GLY A O 1
ATOM 4781 N N . ALA A 1 670 ? 23.130 22.072 -44.121 1.00 95.81 670 ALA A N 1
ATOM 4782 C CA . ALA A 1 670 ? 24.571 21.851 -44.240 1.00 95.81 670 ALA A CA 1
ATOM 4783 C C . ALA A 1 670 ? 25.061 20.829 -43.195 1.00 95.81 670 ALA A C 1
ATOM 4785 O O . ALA A 1 670 ? 25.354 21.179 -42.048 1.00 95.81 670 ALA A O 1
ATOM 4786 N N . THR A 1 671 ? 25.121 19.557 -43.586 1.00 97.44 671 THR A N 1
ATOM 4787 C CA . THR A 1 671 ? 25.601 18.450 -42.748 1.00 97.44 671 THR A CA 1
ATOM 4788 C C . THR A 1 671 ? 27.054 18.135 -43.086 1.00 97.44 671 THR A C 1
ATOM 4790 O O . THR A 1 671 ? 27.409 18.010 -44.255 1.00 97.44 671 THR A O 1
ATOM 4793 N N . THR A 1 672 ? 27.905 17.967 -42.076 1.00 98.19 672 THR A N 1
ATOM 4794 C CA . THR A 1 672 ? 29.285 17.489 -42.253 1.00 98.19 672 THR A CA 1
ATOM 4795 C C . THR A 1 672 ? 29.393 16.035 -41.811 1.00 98.19 672 THR A C 1
ATOM 4797 O O . THR A 1 672 ? 29.005 15.709 -40.691 1.00 98.19 672 THR A O 1
ATOM 4800 N N . ILE A 1 673 ? 29.944 15.160 -42.652 1.00 98.69 673 ILE A N 1
ATOM 4801 C CA . ILE A 1 673 ? 30.162 13.742 -42.339 1.00 98.69 673 ILE A CA 1
ATOM 4802 C C . ILE A 1 673 ? 31.658 13.448 -42.418 1.00 98.69 673 ILE A C 1
ATOM 4804 O O . ILE A 1 673 ? 32.241 13.473 -43.498 1.00 98.69 673 ILE A O 1
ATOM 4808 N N . ASN A 1 674 ? 32.275 13.142 -41.280 1.00 98.50 674 ASN A N 1
ATOM 4809 C CA . ASN A 1 674 ? 33.693 12.808 -41.174 1.00 98.50 674 ASN A CA 1
ATOM 4810 C C . ASN A 1 674 ? 33.854 11.308 -40.926 1.00 98.50 674 ASN A C 1
ATOM 4812 O O . ASN A 1 674 ? 33.512 10.812 -39.852 1.00 98.50 674 ASN A O 1
ATOM 4816 N N . ASN A 1 675 ? 34.386 10.585 -41.907 1.00 98.44 675 ASN A N 1
ATOM 4817 C CA . ASN A 1 675 ? 34.634 9.149 -41.831 1.00 98.44 675 ASN A CA 1
ATOM 4818 C C . ASN A 1 675 ? 36.115 8.875 -41.552 1.00 98.44 675 ASN A C 1
ATOM 4820 O O . ASN A 1 675 ? 36.925 8.885 -42.474 1.00 98.44 675 ASN A O 1
ATOM 4824 N N . ASN A 1 676 ? 36.457 8.608 -40.290 1.00 97.81 676 ASN A N 1
ATOM 4825 C CA . ASN A 1 676 ? 37.831 8.445 -39.798 1.00 97.81 676 ASN A CA 1
ATOM 4826 C C . ASN A 1 676 ? 38.126 7.037 -39.238 1.00 97.81 676 ASN A C 1
ATOM 4828 O O . ASN A 1 676 ? 39.200 6.808 -38.685 1.00 97.81 676 ASN A O 1
ATOM 4832 N N . LEU A 1 677 ? 37.191 6.087 -39.366 1.00 96.25 677 LEU A N 1
ATOM 4833 C CA . LEU A 1 677 ? 37.420 4.665 -39.071 1.00 96.25 677 LEU A CA 1
ATOM 4834 C C . LEU A 1 677 ? 38.619 4.149 -39.881 1.00 96.25 677 LEU A C 1
ATOM 4836 O O . LEU A 1 677 ? 38.728 4.478 -41.057 1.00 96.25 677 LEU A O 1
ATOM 4840 N N . ALA A 1 678 ? 39.480 3.312 -39.293 1.00 96.88 678 ALA A N 1
ATOM 4841 C CA . ALA A 1 678 ? 40.681 2.807 -39.967 1.00 96.88 678 ALA A CA 1
ATOM 4842 C C . ALA A 1 678 ? 40.356 2.012 -41.244 1.00 96.88 678 ALA A C 1
ATOM 4844 O O . ALA A 1 678 ? 40.898 2.290 -42.313 1.00 96.88 678 ALA A O 1
ATOM 4845 N N . THR A 1 679 ? 39.446 1.040 -41.151 1.00 97.62 679 THR A N 1
ATOM 4846 C CA . THR A 1 679 ? 38.979 0.273 -42.308 1.00 97.62 679 THR A CA 1
ATOM 4847 C C . THR A 1 679 ? 37.553 -0.232 -42.127 1.00 97.62 679 THR A C 1
ATOM 4849 O O . THR A 1 679 ? 37.120 -0.504 -41.007 1.00 97.62 679 THR A O 1
ATOM 4852 N N . VAL A 1 680 ? 36.834 -0.383 -43.238 1.00 98.25 680 VAL A N 1
ATOM 4853 C CA . VAL A 1 680 ? 35.522 -1.030 -43.305 1.00 98.25 680 VAL A CA 1
ATOM 4854 C C . VAL A 1 680 ? 35.493 -2.035 -44.457 1.00 98.25 680 VAL A C 1
ATOM 4856 O O . VAL A 1 680 ? 36.085 -1.803 -45.514 1.00 98.25 680 VAL A O 1
ATOM 4859 N N . ASN A 1 681 ? 34.796 -3.155 -44.253 1.00 97.44 681 ASN A N 1
ATOM 4860 C CA . ASN A 1 681 ? 34.564 -4.170 -45.278 1.00 97.44 681 ASN A CA 1
ATOM 4861 C C . ASN A 1 681 ? 33.065 -4.301 -45.569 1.00 97.44 681 ASN A C 1
ATOM 4863 O O . ASN A 1 681 ? 32.301 -4.720 -44.697 1.00 97.44 681 ASN A O 1
ATOM 4867 N N . LEU A 1 682 ? 32.668 -3.991 -46.800 1.00 98.06 682 LEU A N 1
ATOM 4868 C CA . LEU A 1 682 ? 31.295 -4.118 -47.289 1.00 98.06 682 LEU A CA 1
ATOM 4869 C C . LEU A 1 682 ? 31.008 -5.563 -47.733 1.00 98.06 682 LEU A C 1
ATOM 4871 O O . LEU A 1 682 ? 31.900 -6.229 -48.258 1.00 98.06 682 LEU A O 1
ATOM 4875 N N . LYS A 1 683 ? 29.802 -6.085 -47.462 1.00 96.44 683 LYS A N 1
ATOM 4876 C CA . LYS A 1 683 ? 29.499 -7.538 -47.493 1.00 96.44 683 LYS A CA 1
ATOM 4877 C C . LYS A 1 683 ? 28.452 -7.962 -48.532 1.00 96.44 683 LYS A C 1
ATOM 4879 O O . LYS A 1 683 ? 27.830 -9.017 -48.389 1.00 96.44 683 LYS A O 1
ATOM 4884 N N . GLY A 1 684 ? 28.273 -7.162 -49.573 1.00 96.44 684 GLY A N 1
ATOM 4885 C CA . GLY A 1 684 ? 27.329 -7.366 -50.665 1.00 96.44 684 GLY A CA 1
ATOM 4886 C C . GLY A 1 684 ? 26.078 -6.518 -50.475 1.00 96.44 684 GLY A C 1
ATOM 4887 O O . GLY A 1 684 ? 25.522 -6.485 -49.377 1.00 96.44 684 GLY A O 1
ATOM 4888 N N . ASP A 1 685 ? 25.648 -5.827 -51.529 1.00 96.19 685 ASP A N 1
ATOM 4889 C CA . ASP A 1 685 ? 24.516 -4.888 -51.536 1.00 96.19 685 ASP A CA 1
ATOM 4890 C C . ASP A 1 685 ? 24.598 -3.805 -50.430 1.00 96.19 685 ASP A C 1
ATOM 4892 O O . ASP A 1 685 ? 23.605 -3.171 -50.084 1.00 96.19 685 ASP A O 1
ATOM 4896 N N . SER A 1 686 ? 25.772 -3.618 -49.814 1.00 97.56 686 SER A N 1
ATOM 4897 C CA . SER A 1 686 ? 25.972 -2.722 -48.674 1.00 97.56 686 SER A CA 1
ATOM 4898 C C . SER A 1 686 ? 26.461 -1.354 -49.139 1.00 97.56 686 SER A C 1
ATOM 4900 O O . SER A 1 686 ? 27.278 -1.260 -50.057 1.00 97.56 686 SER A O 1
ATOM 4902 N N . VAL A 1 687 ? 26.048 -0.299 -48.437 1.00 98.25 687 VAL A N 1
ATOM 4903 C CA . VAL A 1 687 ? 26.508 1.075 -48.688 1.00 98.25 687 VAL A CA 1
ATOM 4904 C C . VAL A 1 687 ? 27.242 1.599 -47.458 1.00 98.25 687 VAL A C 1
ATOM 4906 O O . VAL A 1 687 ? 26.703 1.528 -46.356 1.00 98.25 687 VAL A O 1
ATOM 4909 N N . TYR A 1 688 ? 28.462 2.131 -47.592 1.00 98.56 688 TYR A N 1
ATOM 4910 C CA . TYR A 1 688 ? 29.154 2.693 -46.425 1.00 98.56 688 TYR A CA 1
ATOM 4911 C C . TYR A 1 688 ? 28.544 4.035 -46.007 1.00 98.56 688 TYR A C 1
ATOM 4913 O O . TYR A 1 688 ? 28.132 4.194 -44.858 1.00 98.56 688 TYR A O 1
ATOM 4921 N N . THR A 1 689 ? 28.455 4.995 -46.929 1.00 98.62 689 THR A N 1
ATOM 4922 C CA . THR A 1 689 ? 27.786 6.285 -46.699 1.00 98.62 689 THR A CA 1
ATOM 4923 C C . THR A 1 689 ? 26.857 6.609 -47.861 1.00 98.62 689 THR A C 1
ATOM 4925 O O . THR A 1 689 ? 27.288 6.650 -49.012 1.00 98.62 689 THR A O 1
ATOM 4928 N N . TYR A 1 690 ? 25.597 6.867 -47.535 1.00 98.44 690 TYR A N 1
ATOM 4929 C CA . TYR A 1 690 ? 24.561 7.337 -48.439 1.00 98.44 690 TYR A CA 1
ATOM 4930 C C . TYR A 1 690 ? 24.097 8.726 -48.003 1.00 98.44 690 TYR A C 1
ATOM 4932 O O . TYR A 1 690 ? 23.764 8.943 -46.838 1.00 98.44 690 TYR A O 1
ATOM 4940 N N . THR A 1 691 ? 24.031 9.670 -48.933 1.00 97.75 691 THR A N 1
ATOM 4941 C CA . THR A 1 691 ? 23.399 10.966 -48.690 1.00 97.75 691 THR A CA 1
ATOM 4942 C C . THR A 1 691 ? 22.646 11.443 -49.919 1.00 97.75 691 THR A C 1
ATOM 4944 O O . THR A 1 691 ? 23.203 11.551 -51.013 1.00 97.75 691 THR A O 1
ATOM 4947 N N . SER A 1 692 ? 21.368 11.756 -49.716 1.00 95.81 692 SER A N 1
ATOM 4948 C CA . SER A 1 692 ? 20.529 12.456 -50.694 1.00 95.81 692 SER A CA 1
ATOM 4949 C C . SER A 1 692 ? 20.551 13.974 -50.492 1.00 95.81 692 SER A C 1
ATOM 4951 O O . SER A 1 692 ? 19.931 14.713 -51.253 1.00 95.81 692 SER A O 1
ATOM 4953 N N . ASN A 1 693 ? 21.235 14.446 -49.450 1.00 96.44 693 ASN A N 1
ATOM 4954 C CA . ASN A 1 693 ? 21.325 15.850 -49.097 1.00 96.44 693 ASN A CA 1
ATOM 4955 C C . ASN A 1 693 ? 22.386 16.549 -49.959 1.00 96.44 693 ASN A C 1
ATOM 4957 O O . ASN A 1 693 ? 23.591 16.401 -49.737 1.00 96.44 693 ASN A O 1
ATOM 4961 N N . THR A 1 694 ? 21.946 17.364 -50.916 1.00 96.25 694 THR A N 1
ATOM 4962 C CA . THR A 1 694 ? 22.828 18.128 -51.817 1.00 96.25 694 THR A CA 1
ATOM 4963 C C . THR A 1 694 ? 23.658 19.192 -51.095 1.00 96.25 694 THR A C 1
ATOM 4965 O O . THR A 1 694 ? 24.622 19.705 -51.654 1.00 96.25 694 THR A O 1
ATOM 4968 N N . SER A 1 695 ? 23.302 19.538 -49.854 1.00 96.44 695 SER A N 1
ATOM 4969 C CA . SER A 1 695 ? 24.056 20.467 -49.004 1.00 96.44 695 SER A CA 1
ATOM 4970 C C . SER A 1 695 ? 25.029 19.766 -48.051 1.00 96.44 695 SER A C 1
ATOM 4972 O O . SER A 1 695 ? 25.685 20.436 -47.254 1.00 96.44 695 SER A O 1
ATOM 4974 N N . SER A 1 696 ? 25.139 18.436 -48.113 1.00 97.12 696 SER A N 1
ATOM 4975 C CA . SER A 1 696 ? 26.085 17.684 -47.287 1.00 97.12 696 SER A CA 1
ATOM 4976 C C . SER A 1 696 ? 27.532 17.820 -47.781 1.00 97.12 696 SER A C 1
ATOM 4978 O O . SER A 1 696 ? 27.797 18.006 -48.970 1.00 97.12 696 SER A O 1
ATOM 4980 N N . SER A 1 697 ? 28.481 17.724 -46.850 1.00 98.00 697 SER A N 1
ATOM 4981 C CA . SER A 1 697 ? 29.916 17.643 -47.118 1.00 98.00 697 SER A CA 1
ATOM 4982 C C . SER A 1 697 ? 30.486 16.404 -46.439 1.00 98.00 697 SER A C 1
ATOM 4984 O O . SER A 1 697 ? 30.496 16.302 -45.210 1.00 98.00 697 SER A O 1
ATOM 4986 N N . VAL A 1 698 ? 30.941 15.444 -47.239 1.00 98.62 698 VAL A N 1
ATOM 4987 C CA . VAL A 1 698 ? 31.498 14.170 -46.785 1.00 98.62 698 VAL A CA 1
ATOM 4988 C C . VAL A 1 698 ? 33.015 14.197 -46.933 1.00 98.62 698 VAL A C 1
ATOM 4990 O O . VAL A 1 698 ? 33.544 14.390 -48.026 1.00 98.62 698 VAL A O 1
ATOM 4993 N N . THR A 1 699 ? 33.723 13.958 -45.833 1.00 98.50 699 THR A N 1
ATOM 4994 C CA . THR A 1 699 ? 35.178 13.789 -45.805 1.00 98.50 699 THR A CA 1
ATOM 4995 C C . THR A 1 699 ? 35.517 12.353 -45.415 1.00 98.50 699 THR A C 1
ATOM 4997 O O . THR A 1 699 ? 35.180 11.899 -44.320 1.00 98.50 699 THR A O 1
ATOM 5000 N N . GLY A 1 700 ? 36.166 11.620 -46.317 1.00 97.62 700 GLY A N 1
ATOM 5001 C CA . GLY A 1 700 ? 36.538 10.219 -46.134 1.00 97.62 700 GLY A CA 1
ATOM 5002 C C . GLY A 1 700 ? 38.028 10.031 -45.881 1.00 97.62 700 GLY A C 1
ATOM 5003 O O . GLY A 1 700 ? 38.837 10.384 -46.725 1.00 97.62 700 GLY A O 1
ATOM 5004 N N . HIS A 1 701 ? 38.396 9.418 -44.760 1.00 98.06 701 HIS A N 1
ATOM 5005 C CA . HIS A 1 701 ? 39.745 8.910 -44.474 1.00 98.06 701 HIS A CA 1
ATOM 5006 C C . HIS A 1 701 ? 39.769 7.381 -44.298 1.00 98.06 701 HIS A C 1
ATOM 5008 O O . HIS A 1 701 ? 40.838 6.786 -44.190 1.00 98.06 701 HIS A O 1
ATOM 5014 N N . THR A 1 702 ? 38.601 6.731 -44.269 1.00 98.38 702 THR A N 1
ATOM 5015 C CA . THR A 1 702 ? 38.476 5.285 -44.058 1.00 98.38 702 THR A CA 1
ATOM 5016 C C . THR A 1 702 ? 38.974 4.469 -45.242 1.00 98.38 702 THR A C 1
ATOM 5018 O O . THR A 1 702 ? 38.583 4.727 -46.377 1.00 98.38 702 THR A O 1
ATOM 5021 N N . ALA A 1 703 ? 39.769 3.425 -44.977 1.00 98.25 703 ALA A N 1
ATOM 5022 C CA . ALA A 1 703 ? 40.106 2.439 -45.997 1.00 98.25 703 ALA A CA 1
ATOM 5023 C C . ALA A 1 703 ? 38.912 1.504 -46.272 1.00 98.25 703 ALA A C 1
ATOM 5025 O O . ALA A 1 703 ? 38.488 0.760 -45.383 1.00 98.25 703 ALA A O 1
ATOM 5026 N N . ILE A 1 704 ? 38.367 1.517 -47.490 1.00 98.38 704 ILE A N 1
ATOM 5027 C CA . ILE A 1 704 ? 37.156 0.763 -47.852 1.00 98.38 704 ILE A CA 1
ATOM 5028 C C . ILE A 1 704 ? 37.528 -0.461 -48.685 1.00 98.38 704 ILE A C 1
ATOM 5030 O O . ILE A 1 704 ? 38.175 -0.347 -49.727 1.00 98.38 704 ILE A O 1
ATOM 5034 N N . THR A 1 705 ? 37.072 -1.628 -48.239 1.00 97.69 705 THR A N 1
ATOM 5035 C CA . THR A 1 705 ? 37.192 -2.906 -48.952 1.00 97.69 705 THR A CA 1
ATOM 5036 C C . THR A 1 705 ? 35.815 -3.518 -49.197 1.00 97.69 705 THR A C 1
ATOM 5038 O O . THR A 1 705 ? 34.845 -3.166 -48.519 1.00 97.69 705 THR A O 1
ATOM 5041 N N . SER A 1 706 ? 35.705 -4.420 -50.173 1.00 96.88 706 SER A N 1
ATOM 5042 C CA . SER A 1 706 ? 34.464 -5.148 -50.442 1.00 96.88 706 SER A CA 1
ATOM 5043 C C . SER A 1 706 ? 34.647 -6.660 -50.462 1.00 96.88 706 SER A C 1
ATOM 5045 O O . SER A 1 706 ? 35.697 -7.206 -50.800 1.00 96.88 706 SER A O 1
ATOM 5047 N N . THR A 1 707 ? 33.542 -7.328 -50.162 1.00 94.94 707 THR A N 1
ATOM 5048 C CA . THR A 1 707 ? 33.271 -8.740 -50.393 1.00 94.94 707 THR A CA 1
ATOM 5049 C C . THR A 1 707 ? 31.854 -8.852 -50.954 1.00 94.94 707 THR A C 1
ATOM 5051 O O . THR A 1 707 ? 30.950 -8.151 -50.498 1.00 94.94 707 THR A O 1
ATOM 5054 N N . GLY A 1 708 ? 31.644 -9.724 -51.939 1.00 94.06 708 GLY A N 1
ATOM 5055 C CA . GLY A 1 708 ? 30.348 -9.856 -52.614 1.00 94.06 708 GLY A CA 1
ATOM 5056 C C . GLY A 1 708 ? 30.052 -8.735 -53.617 1.00 94.06 708 GLY A C 1
ATOM 5057 O O . GLY A 1 708 ? 30.884 -7.865 -53.861 1.00 94.06 708 GLY A O 1
ATOM 5058 N N . ASP A 1 709 ? 28.862 -8.790 -54.205 1.00 97.19 709 ASP A N 1
ATOM 5059 C CA . ASP A 1 709 ? 28.452 -7.960 -55.344 1.00 97.19 709 ASP A CA 1
ATOM 5060 C C . ASP A 1 709 ? 27.652 -6.719 -54.900 1.00 97.19 709 ASP A C 1
ATOM 5062 O O . ASP A 1 709 ? 27.106 -6.699 -53.799 1.00 97.19 709 ASP A O 1
ATOM 5066 N N . GLY A 1 710 ? 27.558 -5.693 -55.753 1.00 96.25 710 GLY A N 1
ATOM 5067 C CA . GLY A 1 710 ? 26.631 -4.563 -55.576 1.00 96.25 710 GLY A CA 1
ATOM 5068 C C . GLY A 1 710 ? 26.943 -3.600 -54.421 1.00 96.25 710 GLY A C 1
ATOM 5069 O O . GLY A 1 710 ? 26.047 -2.919 -53.932 1.00 96.25 710 GLY A O 1
ATOM 5070 N N . ASN A 1 711 ? 28.187 -3.547 -53.942 1.00 98.00 711 ASN A N 1
ATOM 5071 C CA . ASN A 1 711 ? 28.579 -2.663 -52.840 1.00 98.00 711 ASN A CA 1
ATOM 5072 C C . ASN A 1 711 ? 28.821 -1.219 -53.295 1.00 98.00 711 ASN A C 1
ATOM 5074 O O . ASN A 1 711 ? 29.380 -1.002 -54.367 1.00 98.00 711 ASN A O 1
ATOM 5078 N N . TYR A 1 712 ? 28.530 -0.248 -52.427 1.00 98.19 712 TYR A N 1
ATOM 5079 C CA . TYR A 1 712 ? 28.823 1.169 -52.655 1.00 98.19 712 TYR A CA 1
ATOM 5080 C C . TYR A 1 712 ? 29.678 1.742 -51.524 1.00 98.19 712 TYR A C 1
ATOM 5082 O O . TYR A 1 712 ? 29.298 1.688 -50.354 1.00 98.19 712 TYR A O 1
ATOM 5090 N N . GLY A 1 713 ? 30.829 2.324 -51.862 1.00 98.06 713 GLY A N 1
ATOM 5091 C CA . GLY A 1 713 ? 31.621 3.091 -50.900 1.00 98.06 713 GLY A CA 1
ATOM 5092 C C . GLY A 1 713 ? 30.881 4.370 -50.507 1.00 98.06 713 GLY A C 1
ATOM 5093 O O . GLY A 1 713 ? 30.278 4.464 -49.440 1.00 98.06 713 GLY A O 1
ATOM 5094 N N . TYR A 1 714 ? 30.883 5.347 -51.405 1.00 98.50 714 TYR A N 1
ATOM 5095 C CA . TYR A 1 714 ? 30.184 6.614 -51.222 1.00 98.50 714 TYR A CA 1
ATOM 5096 C C . TYR A 1 714 ? 29.093 6.768 -52.279 1.00 98.50 714 TYR A C 1
ATOM 5098 O O . TYR A 1 714 ? 29.391 6.714 -53.465 1.00 98.50 714 TYR A O 1
ATOM 5106 N N . TYR A 1 715 ? 27.850 6.973 -51.850 1.00 98.00 715 TYR A N 1
ATOM 5107 C CA . TYR A 1 715 ? 26.755 7.446 -52.697 1.00 98.00 715 TYR A CA 1
ATOM 5108 C C . TYR A 1 715 ? 26.380 8.836 -52.185 1.00 98.00 715 TYR A C 1
ATOM 5110 O O . TYR A 1 715 ? 25.718 8.953 -51.149 1.00 98.00 715 TYR A O 1
ATOM 5118 N N . VAL A 1 716 ? 26.859 9.892 -52.844 1.00 97.94 716 VAL A N 1
ATOM 5119 C CA . VAL A 1 716 ? 26.856 11.246 -52.268 1.00 97.94 716 VAL A CA 1
ATOM 5120 C C . VAL A 1 716 ? 26.292 12.265 -53.251 1.00 97.94 716 VAL A C 1
ATOM 5122 O O . VAL A 1 716 ? 26.946 12.634 -54.215 1.00 97.94 716 VAL A O 1
ATOM 5125 N N . ALA A 1 717 ? 25.099 12.791 -52.956 1.00 96.56 717 ALA A N 1
ATOM 5126 C CA . ALA A 1 717 ? 24.502 13.881 -53.733 1.00 96.56 717 ALA A CA 1
ATOM 5127 C C . ALA A 1 717 ? 25.164 15.256 -53.493 1.00 96.56 717 ALA A C 1
ATOM 5129 O O . ALA A 1 717 ? 24.991 16.169 -54.299 1.00 96.56 717 ALA A O 1
ATOM 5130 N N . GLY A 1 718 ? 25.850 15.429 -52.357 1.00 94.69 718 GLY A N 1
ATOM 5131 C CA . GLY A 1 718 ? 26.551 16.659 -51.973 1.00 94.69 718 GLY A CA 1
ATOM 5132 C C . GLY A 1 718 ? 28.032 16.670 -52.368 1.00 94.69 718 GLY A C 1
ATOM 5133 O O . GLY A 1 718 ? 28.444 16.061 -53.350 1.00 94.69 718 GLY A O 1
ATOM 5134 N N . ASN A 1 719 ? 28.860 17.352 -51.574 1.00 96.69 719 ASN A N 1
ATOM 5135 C CA . ASN A 1 719 ? 30.310 17.383 -51.778 1.00 96.69 719 ASN A CA 1
ATOM 5136 C C . ASN A 1 719 ? 30.983 16.153 -51.150 1.00 96.69 719 ASN A C 1
ATOM 5138 O O . ASN A 1 719 ? 30.694 15.809 -50.005 1.00 96.69 719 ASN A O 1
ATOM 5142 N N . LEU A 1 720 ? 31.940 15.542 -51.856 1.00 98.06 720 LEU A N 1
ATOM 5143 C CA . LEU A 1 720 ? 32.780 14.454 -51.345 1.00 98.06 720 LEU A CA 1
ATOM 5144 C C . LEU A 1 720 ? 34.267 14.775 -51.537 1.00 98.06 720 LEU A C 1
ATOM 5146 O O . LEU A 1 720 ? 34.705 15.118 -52.631 1.00 98.06 720 LEU A O 1
ATOM 5150 N N . SER A 1 721 ? 35.061 14.596 -50.483 1.00 97.81 721 SER A N 1
ATOM 5151 C CA . SER A 1 721 ? 36.525 14.527 -50.544 1.00 97.81 721 SER A CA 1
ATOM 5152 C C . SER A 1 721 ? 37.000 13.235 -49.885 1.00 97.81 721 SER A C 1
ATOM 5154 O O . SER A 1 721 ? 36.813 13.050 -48.684 1.00 97.81 721 SER A O 1
ATOM 5156 N N . ASN A 1 722 ? 37.604 12.330 -50.660 1.00 97.69 722 ASN A N 1
ATOM 5157 C CA . ASN A 1 722 ? 38.117 11.056 -50.158 1.00 97.69 722 ASN A CA 1
ATOM 5158 C C . ASN A 1 722 ? 39.653 11.008 -50.191 1.00 97.69 722 ASN A C 1
ATOM 5160 O O . ASN A 1 722 ? 40.265 11.132 -51.248 1.00 97.69 722 ASN A O 1
ATOM 5164 N N . TYR A 1 723 ? 40.239 10.746 -49.029 1.00 97.50 723 TYR A N 1
ATOM 5165 C CA . TYR A 1 723 ? 41.665 10.562 -48.763 1.00 97.50 723 TYR A CA 1
ATOM 5166 C C . TYR A 1 723 ? 42.005 9.119 -48.343 1.00 97.50 723 TYR A C 1
ATOM 5168 O O . TYR A 1 723 ? 43.178 8.765 -48.251 1.00 97.50 723 TYR A O 1
ATOM 5176 N N . GLY A 1 724 ? 40.996 8.282 -48.070 1.00 96.25 724 GLY A N 1
ATOM 5177 C CA . GLY A 1 724 ? 41.171 6.872 -47.719 1.00 96.25 724 GLY A CA 1
ATOM 5178 C C . GLY A 1 724 ? 41.419 5.978 -48.939 1.00 96.25 724 GLY A C 1
ATOM 5179 O O . GLY A 1 724 ? 40.915 6.237 -50.035 1.00 96.25 724 GLY A O 1
ATOM 5180 N N . ALA A 1 725 ? 42.176 4.893 -48.750 1.00 96.31 725 ALA A N 1
ATOM 5181 C CA . ALA A 1 725 ? 42.380 3.886 -49.791 1.00 96.31 725 ALA A CA 1
ATOM 5182 C C . ALA A 1 725 ? 41.077 3.125 -50.085 1.00 96.31 725 ALA A C 1
ATOM 5184 O O . ALA A 1 725 ? 40.341 2.757 -49.172 1.00 96.31 725 ALA A O 1
ATOM 5185 N N . MET A 1 726 ? 40.803 2.837 -51.354 1.00 96.81 726 MET A N 1
ATOM 5186 C CA . MET A 1 726 ? 39.567 2.178 -51.765 1.00 96.81 726 MET A CA 1
ATOM 5187 C C . MET A 1 726 ? 39.874 0.987 -52.675 1.00 96.81 726 MET A C 1
ATOM 5189 O O . MET A 1 726 ? 40.468 1.149 -53.737 1.00 96.81 726 MET A O 1
ATOM 5193 N N . ASN A 1 727 ? 39.463 -0.213 -52.262 1.00 96.31 727 ASN A N 1
ATOM 5194 C CA . ASN A 1 727 ? 39.590 -1.442 -53.041 1.00 96.31 727 ASN A CA 1
ATOM 5195 C C . ASN A 1 727 ? 38.261 -2.207 -53.064 1.00 96.31 727 ASN A C 1
ATOM 5197 O O . ASN A 1 727 ? 38.001 -3.055 -52.211 1.00 96.31 727 ASN A O 1
ATOM 5201 N N . LEU A 1 728 ? 37.436 -1.921 -54.074 1.00 95.94 728 LEU A N 1
ATOM 5202 C CA . LEU A 1 728 ? 36.159 -2.602 -54.307 1.00 95.94 728 LEU A CA 1
ATOM 5203 C C . LEU A 1 728 ? 36.220 -3.637 -55.453 1.00 95.94 728 LEU A C 1
ATOM 5205 O O . LEU A 1 728 ? 35.199 -4.004 -56.031 1.00 95.94 728 LEU A O 1
ATOM 5209 N N . SER A 1 729 ? 37.421 -4.118 -55.801 1.00 93.94 729 SER A N 1
ATOM 5210 C CA . SER A 1 729 ? 37.633 -5.045 -56.931 1.00 93.94 729 SER A CA 1
ATOM 5211 C C . SER A 1 729 ? 37.046 -6.449 -56.722 1.00 93.94 729 SER A C 1
ATOM 5213 O O . SER A 1 729 ? 36.885 -7.206 -57.678 1.00 93.94 729 SER A O 1
ATOM 5215 N N . SER A 1 730 ? 36.722 -6.807 -55.479 1.00 92.44 730 SER A N 1
ATOM 5216 C CA . SER A 1 730 ? 36.171 -8.112 -55.117 1.00 92.44 730 SER A CA 1
ATOM 5217 C C . SER A 1 730 ? 34.645 -8.096 -55.207 1.00 92.44 730 SER A C 1
ATOM 5219 O O . SER A 1 730 ? 33.978 -7.587 -54.302 1.00 92.44 730 SER A O 1
ATOM 5221 N N . GLY A 1 731 ? 34.118 -8.648 -56.306 1.00 92.12 731 GLY A N 1
ATOM 5222 C CA . GLY A 1 731 ? 32.687 -8.745 -56.625 1.00 92.12 731 GLY A CA 1
ATOM 5223 C C . GLY A 1 731 ? 32.291 -8.012 -57.912 1.00 92.12 731 GLY A C 1
ATOM 5224 O O . GLY A 1 731 ? 33.069 -7.246 -58.479 1.00 92.12 731 GLY A O 1
ATOM 5225 N N . LYS A 1 732 ? 31.077 -8.267 -58.404 1.00 94.38 732 LYS A N 1
ATOM 5226 C CA . LYS A 1 732 ? 30.494 -7.625 -59.592 1.00 94.38 732 LYS A CA 1
ATOM 5227 C C . LYS A 1 732 ? 29.641 -6.421 -59.201 1.00 94.38 732 LYS A C 1
ATOM 5229 O O . LYS A 1 732 ? 28.895 -6.469 -58.230 1.00 94.38 732 LYS A O 1
ATOM 5234 N N . GLY A 1 733 ? 29.711 -5.352 -59.996 1.00 94.81 733 GLY A N 1
ATOM 5235 C CA . GLY A 1 733 ? 28.846 -4.178 -59.823 1.00 94.81 733 GLY A CA 1
ATOM 5236 C C . GLY A 1 733 ? 29.135 -3.349 -58.570 1.00 94.81 733 GLY A C 1
ATOM 5237 O O . GLY A 1 733 ? 28.286 -2.565 -58.166 1.00 94.81 733 GLY A O 1
ATOM 5238 N N . ASN A 1 734 ? 30.307 -3.515 -57.951 1.00 97.50 734 ASN A N 1
ATOM 5239 C CA . ASN A 1 734 ? 30.718 -2.649 -56.855 1.00 97.50 734 ASN A CA 1
ATOM 5240 C C . ASN A 1 734 ? 31.115 -1.266 -57.386 1.00 97.50 734 ASN A C 1
ATOM 5242 O O . ASN A 1 734 ? 31.850 -1.158 -58.369 1.00 97.50 734 ASN A O 1
ATOM 5246 N N . VAL A 1 735 ? 30.674 -0.216 -56.703 1.00 97.31 735 VAL A N 1
ATOM 5247 C CA . VAL A 1 735 ? 30.897 1.180 -57.073 1.00 97.31 735 VAL A CA 1
ATOM 5248 C C . VAL A 1 735 ? 31.636 1.886 -55.945 1.00 97.31 735 VAL A C 1
ATOM 5250 O O . VAL A 1 735 ? 31.188 1.930 -54.802 1.00 97.31 735 VAL A O 1
ATOM 5253 N N . GLY A 1 736 ? 32.803 2.446 -56.252 1.00 95.31 736 GLY A N 1
ATOM 5254 C CA . GLY A 1 736 ? 33.585 3.175 -55.257 1.00 95.31 736 GLY A CA 1
ATOM 5255 C C . GLY A 1 736 ? 32.911 4.473 -54.810 1.00 95.31 736 GLY A C 1
ATOM 5256 O O . GLY A 1 736 ? 32.699 4.692 -53.616 1.00 95.31 736 GLY A O 1
ATOM 5257 N N . ILE A 1 737 ? 32.565 5.315 -55.786 1.00 96.44 737 ILE A N 1
ATOM 5258 C CA . ILE A 1 737 ? 31.930 6.624 -55.608 1.00 96.44 737 ILE A CA 1
ATOM 5259 C C . ILE A 1 737 ? 30.826 6.761 -56.666 1.00 96.44 737 ILE A C 1
ATOM 5261 O O . ILE A 1 737 ? 31.092 6.491 -57.840 1.00 96.44 737 ILE A O 1
ATOM 5265 N N . TYR A 1 738 ? 29.625 7.159 -56.240 1.00 95.06 738 TYR A N 1
ATOM 5266 C CA . TYR A 1 738 ? 28.477 7.514 -57.076 1.00 95.06 738 TYR A CA 1
ATOM 5267 C C . TYR A 1 738 ? 27.990 8.924 -56.754 1.00 95.06 738 TYR A C 1
ATOM 5269 O O . TYR A 1 738 ? 27.796 9.209 -55.542 1.00 95.06 738 TYR A O 1
#

pLDDT: mean 95.32, std 6.23, range [53.81, 98.94]

Sequence (738 aa):
FMVLHKPTGGSMKLSSVNSLATINSALGSKVELEAPATGSYKVYSVYRGKIEINQDVNLDNDDSTTTPDAFYKVDFRSSDMLVDTGKTILGTKQGQVALFQGNFNEGTGGDVGAVTDVSIVNNGTIKLTGNSTATETTTAMAGDFITLTNNKTIEVTGNNGIGIYGAGGSKILNSAGASVTVGQEGVALYGANRLNSSTLGDGTISVTNAGTLKGVSGKTKAFGMFAENTSTTVTNSNLTNTGTIDFSSSEESIGIHSVNSIVSNTGNIKMGLKGVAINAKNSDINSTGDITLAGNGIAFNLGGSFSGRTLNFSSKVTLNGDGNSIFNLKDTSFCTVGGTLTENLNVVSNGKAFSYFSMDNSSLIYDKNKTFTGNKITLVSAKNSSVDWRSNITLNGKENVAFYLNGRKAGATLELKTAAGKTITLGNKSVGAYGVNGARIENDSNMVIGSDGAALYSTGATGSLKNTGKLTIGKNSVGMYIKEGTTLINSGEIVSTEAEAKGLVINKATVATHTNTGKITLTGASSIGIHTEGGAYNIISGADIEVGDTAGTNQSVAIHLKNGGSARILSNTSIKAGNNGIGIYGSTTSTTVENNSKVEVGDGGVAIYAKAGNVSLDAGSKMKIGKTLGANKEAVGVYYVGNGGTINNNLATFDIGKGSIGIVDAGTGATTINNNLATVNLKGDSVYTYTSNTSSSVTGHTAITSTGDGNYGYYVAGNLSNYGAMNLSSGKGNVGIY

Radius of gyration: 41.42 Å; chains: 1; bounding box: 94×38×129 Å